Protein AF-0000000072295146 (afdb_homodimer)

InterPro domains:
  IPR021765 Mycotoxin biosynthesis protein UstYa-like [PF11807] (107-195)
  IPR021765 Mycotoxin biosynthesis protein UstYa-like [PTHR33365] (23-203)

pLDDT: mean 76.0, std 21.29, range [24.86, 98.19]

Organism: Botryotinia fuckeliana (strain B05.10) (NCBI:txid332648)

Secondary structure (DSSP, 8-state):
-GGGGGGGGGGGGGHHHHHHHHHHHHHHHHHHHHHHHHHHHHS---------------S--B--EE----GGGG--SHHHHHHHHHHHS-TT-S-EEEE-SSS-EEEEEEHHHHHHHHHHHHHHHTSPPTT---TTTTSS-HHHHHHHHHHHHHHHHHH---EEE--EEEE-TTS-EEEEE---TT-EETTPBPTHHHHHHHHHHHHS-B-TT-TT--TTHHHHH-GGGGGS-EEHHHH-/-GGGGGGGGGGGGGHHHHHHHHHHHHHHHHHHHHHHHHHHHHS---------------S--B--EE----GGGG--SHHHHHHHHHHHS-TT-S-EEEE-SSS-EEEEEEHHHHHHHHHHHHHHHTSPPTT---TTTTSS-HHHHHHHHHHHHHHHHHH---EEE--EEEE-TTS-EEEEE---TT-EETTPBPTHHHHHHHHHHHHS-B-TT-TT--TTHHHHH-GGGGGS-EEHHHH-

Foldseek 3Di:
DPPPPPPPPPPPVPPVVVVVCVVVVVVVVVVVVVVVVVVPVVPPPPPPPPPPVDDPPPDDDADDDDQDDDVLQLDDDDSSLVCLPPVQADPVQQWDWDDPDDVDIDTKDFVLSVQSVVLVVVVVVPDDDPVPPPPPVPPPPSVVVSVVRSVVSVVSVNVRQGFIFGWDFDADPVRDGPDTDTDCPPGDRPPDDDCVLVVVVVVVCVVPNDDLPDPPQDVCSCVVVPVVNPPDPDDSVNGD/DPPPPPPPPPPPVPPVVVVVCVVVVVVVVVVVVVVVVVVPVVPPPPPPPPVPVDDPPPDDDADDDDQDDDVLQLDDDDSSLVCLPPVQADPVQQWDWDDPDDPDIFTKDFVLSVQSVVLVVVVVVPDDDPVPPPPPVPPPPSVVVSVVRSVVSVVSVNVRQGFIFGWDFDADPVRDGPDTDTDCPPGDRDPDDDCVLVVVVVVVCVVPNDDLPDPPQDVCSCVVVPVVNPPDPDDSVNGD

Structure (mmCIF, N/CA/C/O backbone):
data_AF-0000000072295146-model_v1
#
loop_
_entity.id
_entity.type
_entity.pdbx_description
1 polymer 'Oxidase ustYa'
#
loop_
_atom_site.group_PDB
_atom_site.id
_atom_site.type_symbol
_atom_site.label_atom_id
_atom_site.label_alt_id
_atom_site.label_comp_id
_atom_site.label_asym_id
_atom_site.label_entity_id
_atom_site.label_seq_id
_atom_site.pdbx_PDB_ins_code
_atom_site.Cartn_x
_atom_site.Cartn_y
_atom_site.Cartn_z
_atom_site.occupancy
_atom_site.B_iso_or_equiv
_atom_site.auth_seq_id
_atom_site.auth_comp_id
_atom_site.auth_asym_id
_atom_site.auth_atom_id
_atom_site.pdbx_PDB_model_num
ATOM 1 N N . MET A 1 1 ? -67.062 -78.938 -37.438 1 29.09 1 MET A N 1
ATOM 2 C CA . MET A 1 1 ? -67.125 -77.688 -38.156 1 29.09 1 MET A CA 1
ATOM 3 C C . MET A 1 1 ? -67.188 -76.5 -37.219 1 29.09 1 MET A C 1
ATOM 5 O O . MET A 1 1 ? -67 -75.375 -37.625 1 29.09 1 MET A O 1
ATOM 9 N N . ASP A 1 2 ? -67.812 -76.688 -36 1 33.25 2 ASP A N 1
ATOM 10 C CA . ASP A 1 2 ? -68.312 -75.562 -35.25 1 33.25 2 ASP A CA 1
ATOM 11 C C . ASP A 1 2 ? -67.25 -74.875 -34.438 1 33.25 2 ASP A C 1
ATOM 13 O O . ASP A 1 2 ? -67.5 -73.938 -33.719 1 33.25 2 ASP A O 1
ATOM 17 N N . LEU A 1 3 ? -66.062 -75.562 -34.281 1 39.56 3 LEU A N 1
ATOM 18 C CA . LEU A 1 3 ? -65.125 -75.125 -33.25 1 39.56 3 LEU A CA 1
ATOM 19 C C . LEU A 1 3 ? -64.375 -73.812 -33.656 1 39.56 3 LEU A C 1
ATOM 21 O O . LEU A 1 3 ? -63.594 -73.25 -32.906 1 39.56 3 LEU A O 1
ATOM 25 N N . LEU A 1 4 ? -64.5 -73.438 -35.031 1 37.5 4 LEU A N 1
ATOM 26 C CA . LEU A 1 4 ? -63.5 -72.5 -35.531 1 37.5 4 LEU A CA 1
ATOM 27 C C . LEU A 1 4 ? -63.844 -71.062 -35.156 1 37.5 4 LEU A C 1
ATOM 29 O O . LEU A 1 4 ? -63.094 -70.125 -35.438 1 37.5 4 LEU A O 1
ATOM 33 N N . ARG A 1 5 ? -65.062 -70.75 -34.688 1 31.88 5 ARG A N 1
ATOM 34 C CA . ARG A 1 5 ? -65.5 -69.375 -34.875 1 31.88 5 ARG A CA 1
ATOM 35 C C . ARG A 1 5 ? -64.938 -68.5 -33.75 1 31.88 5 ARG A C 1
ATOM 37 O O . ARG A 1 5 ? -65.188 -67.25 -33.719 1 31.88 5 ARG A O 1
ATOM 44 N N . ARG A 1 6 ? -64.375 -69.062 -32.688 1 37.31 6 ARG A N 1
ATOM 45 C CA . ARG A 1 6 ? -64.312 -68.188 -31.516 1 37.31 6 ARG A CA 1
ATOM 46 C C . ARG A 1 6 ? -63.219 -67.188 -31.641 1 37.31 6 ARG A C 1
ATOM 48 O O . ARG A 1 6 ? -63.031 -66.312 -30.781 1 37.31 6 ARG A O 1
ATOM 55 N N . ASN A 1 7 ? -62.281 -67.5 -32.594 1 35.09 7 ASN A N 1
ATOM 56 C CA . ASN A 1 7 ? -61.031 -66.812 -32.312 1 35.09 7 ASN A CA 1
ATOM 57 C C . ASN A 1 7 ? -61.031 -65.375 -32.75 1 35.09 7 ASN A C 1
ATOM 59 O O . ASN A 1 7 ? -60.031 -64.625 -32.625 1 35.09 7 ASN A O 1
ATOM 63 N N . THR A 1 8 ? -62.156 -64.875 -33.5 1 38.28 8 THR A N 1
ATOM 64 C CA . THR A 1 8 ? -61.844 -63.688 -34.312 1 38.28 8 THR A CA 1
ATOM 65 C C . THR A 1 8 ? -62 -62.406 -33.469 1 38.28 8 THR A C 1
ATOM 67 O O . THR A 1 8 ? -61.625 -61.312 -33.906 1 38.28 8 THR A O 1
ATOM 70 N N . SER A 1 9 ? -62.75 -62.5 -32.344 1 39.22 9 SER A N 1
ATOM 71 C CA . SER A 1 9 ? -63.281 -61.219 -31.891 1 39.22 9 SER A CA 1
ATOM 72 C C . SER A 1 9 ? -62.188 -60.375 -31.219 1 39.22 9 SER A C 1
ATOM 74 O O . SER A 1 9 ? -62.438 -59.219 -30.859 1 39.22 9 SER A O 1
ATOM 76 N N . ARG A 1 10 ? -61.094 -61 -30.859 1 37.59 10 ARG A N 1
ATOM 77 C CA . ARG A 1 10 ? -60.312 -60.25 -29.891 1 37.59 10 ARG A CA 1
ATOM 78 C C . ARG A 1 10 ? -59.5 -59.125 -30.578 1 37.59 10 ARG A C 1
ATOM 80 O O . ARG A 1 10 ? -58.781 -58.375 -29.922 1 37.59 10 ARG A O 1
ATOM 87 N N . LYS A 1 11 ? -59.562 -59.062 -31.984 1 40.25 11 LYS A N 1
ATOM 88 C CA . LYS A 1 11 ? -58.531 -58.219 -32.562 1 40.25 11 LYS A CA 1
ATOM 89 C C . LYS A 1 11 ? -58.969 -56.75 -32.562 1 40.25 11 LYS A C 1
ATOM 91 O O . LYS A 1 11 ? -58.156 -55.875 -32.875 1 40.25 11 LYS A O 1
ATOM 96 N N . GLN A 1 12 ? -60.312 -56.469 -32.406 1 39.44 12 GLN A N 1
ATOM 97 C CA . GLN A 1 12 ? -60.656 -55.125 -32.875 1 39.44 12 GLN A CA 1
ATOM 98 C C . GLN A 1 12 ? -60.281 -54.094 -31.828 1 39.44 12 GLN A C 1
ATOM 100 O O . GLN A 1 12 ? -60.312 -52.875 -32.094 1 39.44 12 GLN A O 1
ATOM 105 N N . HIS A 1 13 ? -60.219 -54.594 -30.594 1 41.59 13 HIS A N 1
ATOM 106 C CA . HIS A 1 13 ? -60.188 -53.5 -29.625 1 41.59 13 HIS A CA 1
ATOM 107 C C . HIS A 1 13 ? -58.812 -52.812 -29.594 1 41.59 13 HIS A C 1
ATOM 109 O O . HIS A 1 13 ? -58.594 -51.875 -28.828 1 41.59 13 HIS A O 1
ATOM 115 N N . GLY A 1 14 ? -57.906 -53.375 -30.484 1 43.09 14 GLY A N 1
ATOM 116 C CA . GLY A 1 14 ? -56.562 -52.844 -30.312 1 43.09 14 GLY A CA 1
ATOM 117 C C . GLY A 1 14 ? -56.344 -51.531 -31 1 43.09 14 GLY A C 1
ATOM 118 O O . GLY A 1 14 ? -55.375 -50.844 -30.734 1 43.09 14 GLY A O 1
ATOM 119 N N . ALA A 1 15 ? -57.25 -51.219 -31.969 1 50.22 15 ALA A N 1
ATOM 120 C CA . ALA A 1 15 ? -56.906 -50.125 -32.875 1 50.22 15 ALA A CA 1
ATOM 121 C C . ALA A 1 15 ? -57.188 -48.75 -32.219 1 50.22 15 ALA A C 1
ATOM 123 O O . ALA A 1 15 ? -56.531 -47.75 -32.562 1 50.22 15 ALA A O 1
ATOM 124 N N . THR A 1 16 ? -58.156 -48.781 -31.359 1 52.78 16 THR A N 1
ATOM 125 C CA . THR A 1 16 ? -58.625 -47.469 -30.938 1 52.78 16 THR A CA 1
ATOM 126 C C . THR A 1 16 ? -57.625 -46.844 -29.969 1 52.78 16 THR A C 1
ATOM 128 O O . THR A 1 16 ? -57.594 -45.625 -29.828 1 52.78 16 THR A O 1
ATOM 131 N N . ARG A 1 17 ? -56.969 -47.75 -29.375 1 52.91 17 ARG A N 1
ATOM 132 C CA . ARG A 1 17 ? -56.062 -47.188 -28.375 1 52.91 17 ARG A CA 1
ATOM 133 C C . ARG A 1 17 ? -54.844 -46.531 -29.047 1 52.91 17 ARG A C 1
ATOM 135 O O . ARG A 1 17 ? -54.281 -45.562 -28.516 1 52.91 17 ARG A O 1
ATOM 142 N N . GLU A 1 18 ? -54.688 -46.938 -30.328 1 58.75 18 GLU A N 1
ATOM 143 C CA . GLU A 1 18 ? -53.5 -46.438 -31.016 1 58.75 18 GLU A CA 1
ATOM 144 C C . GLU A 1 18 ? -53.719 -45 -31.531 1 58.75 18 GLU A C 1
ATOM 146 O O . GLU A 1 18 ? -52.812 -44.188 -31.516 1 58.75 18 GLU A O 1
ATOM 151 N N . VAL A 1 19 ? -54.969 -44.688 -31.828 1 58.91 19 VAL A N 1
ATOM 152 C CA . VAL A 1 19 ? -55.281 -43.375 -32.438 1 58.91 19 VAL A CA 1
ATOM 153 C C . VAL A 1 19 ? -55.281 -42.281 -31.359 1 58.91 19 VAL A C 1
ATOM 155 O O . VAL A 1 19 ? -54.875 -41.156 -31.609 1 58.91 19 VAL A O 1
ATOM 158 N N . ARG A 1 20 ? -55.688 -42.719 -30.219 1 56.66 20 ARG A N 1
ATOM 159 C CA . ARG A 1 20 ? -55.75 -41.75 -29.141 1 56.66 20 ARG A CA 1
ATOM 160 C C . ARG A 1 20 ? -54.344 -41.375 -28.656 1 56.66 20 ARG A C 1
ATOM 162 O O . ARG A 1 20 ? -54.062 -40.219 -28.312 1 56.66 20 ARG A O 1
ATOM 169 N N . ILE A 1 21 ? -53.5 -42.375 -28.766 1 61.91 21 ILE A N 1
ATOM 170 C CA . ILE A 1 21 ? -52.156 -42.125 -28.344 1 61.91 21 ILE A CA 1
ATOM 171 C C . ILE A 1 21 ? -51.438 -41.25 -29.359 1 61.91 21 ILE A C 1
ATOM 173 O O . ILE A 1 21 ? -50.688 -40.344 -29 1 61.91 21 ILE A O 1
ATOM 177 N N . ARG A 1 22 ? -51.906 -41.281 -30.641 1 62.81 22 ARG A N 1
ATOM 178 C CA . ARG A 1 22 ? -51.281 -40.469 -31.688 1 62.81 22 ARG A CA 1
ATOM 179 C C . ARG A 1 22 ? -51.75 -39.031 -31.641 1 62.81 22 ARG A C 1
ATOM 181 O O . ARG A 1 22 ? -50.969 -38.125 -31.953 1 62.81 22 ARG A O 1
ATOM 188 N N . ARG A 1 23 ? -52.938 -38.844 -31.219 1 66.44 23 ARG A N 1
ATOM 189 C CA . ARG A 1 23 ? -53.5 -37.5 -31.188 1 66.44 23 ARG A CA 1
ATOM 190 C C . ARG A 1 23 ? -52.906 -36.688 -30.047 1 66.44 23 ARG A C 1
ATOM 192 O O . ARG A 1 23 ? -52.781 -35.438 -30.156 1 66.44 23 ARG A O 1
ATOM 199 N N . PHE A 1 24 ? -52.531 -37.406 -29.016 1 66.56 24 PHE A N 1
ATOM 200 C CA . PHE A 1 24 ? -51.906 -36.688 -27.891 1 66.56 24 PHE A CA 1
ATOM 201 C C . PHE A 1 24 ? -50.406 -36.719 -28.016 1 66.56 24 PHE A C 1
ATOM 203 O O . PHE A 1 24 ? -49.719 -35.812 -27.516 1 66.56 24 PHE A O 1
ATOM 210 N N . LEU A 1 25 ? -49.906 -37.719 -28.828 1 72.5 25 LEU A N 1
ATOM 211 C CA . LEU A 1 25 ? -48.438 -37.844 -28.938 1 72.5 25 LEU A CA 1
ATOM 212 C C . LEU A 1 25 ? -47.875 -36.812 -29.891 1 72.5 25 LEU A C 1
ATOM 214 O O . LEU A 1 25 ? -46.812 -36.219 -29.625 1 72.5 25 LEU A O 1
ATOM 218 N N . VAL A 1 26 ? -48.656 -36.406 -30.844 1 75.06 26 VAL A N 1
ATOM 219 C CA . VAL A 1 26 ? -48.125 -35.5 -31.844 1 75.06 26 VAL A CA 1
ATOM 220 C C . VAL A 1 26 ? -48.062 -34.094 -31.25 1 75.06 26 VAL A C 1
ATOM 222 O O . VAL A 1 26 ? -47.031 -33.406 -31.359 1 75.06 26 VAL A O 1
ATOM 225 N N . PRO A 1 27 ? -49.156 -33.719 -30.656 1 77.88 27 PRO A N 1
ATOM 226 C CA . PRO A 1 27 ? -49.031 -32.406 -30.047 1 77.88 27 PRO A CA 1
ATOM 227 C C . PRO A 1 27 ? -48 -32.375 -28.906 1 77.88 27 PRO A C 1
ATOM 229 O O . PRO A 1 27 ? -47.344 -31.359 -28.688 1 77.88 27 PRO A O 1
ATOM 232 N N . SER A 1 28 ? -47.875 -33.438 -28.234 1 75.44 28 SER A N 1
ATOM 233 C CA . SER A 1 28 ? -46.906 -33.5 -27.156 1 75.44 28 SER A CA 1
ATOM 234 C C . SER A 1 28 ? -45.469 -33.438 -27.703 1 75.44 28 SER A C 1
ATOM 236 O O . SER A 1 28 ? -44.594 -32.781 -27.125 1 75.44 28 SER A O 1
ATOM 238 N N . ILE A 1 29 ? -45.219 -34.094 -28.797 1 77.81 29 ILE A N 1
ATOM 239 C CA . ILE A 1 29 ? -43.906 -34.062 -29.406 1 77.81 29 ILE A CA 1
ATOM 240 C C . ILE A 1 29 ? -43.625 -32.656 -29.953 1 77.81 29 ILE A C 1
ATOM 242 O O . ILE A 1 29 ? -42.5 -32.156 -29.812 1 77.81 29 ILE A O 1
ATOM 246 N N . LEU A 1 30 ? -44.656 -32.062 -30.438 1 77.94 30 LEU A N 1
ATOM 247 C CA . LEU A 1 30 ? -44.5 -30.719 -30.953 1 77.94 30 LEU A CA 1
ATOM 248 C C . LEU A 1 30 ? -44.188 -29.734 -29.828 1 77.94 30 LEU A C 1
ATOM 250 O O . LEU A 1 30 ? -43.344 -28.859 -29.984 1 77.94 30 LEU A O 1
ATOM 254 N N . VAL A 1 31 ? -44.875 -29.828 -28.75 1 76.56 31 VAL A N 1
ATOM 255 C CA . VAL A 1 31 ? -44.625 -28.984 -27.594 1 76.56 31 VAL A CA 1
ATOM 256 C C . VAL A 1 31 ? -43.219 -29.25 -27.062 1 76.56 31 VAL A C 1
ATOM 258 O O . VAL A 1 31 ? -42.469 -28.312 -26.719 1 76.56 31 VAL A O 1
ATOM 261 N N . ILE A 1 32 ? -42.75 -30.469 -27.031 1 77.38 32 ILE A N 1
ATOM 262 C CA . ILE A 1 32 ? -41.406 -30.812 -26.578 1 77.38 32 ILE A CA 1
ATOM 263 C C . ILE A 1 32 ? -40.375 -30.25 -27.547 1 77.38 32 ILE A C 1
ATOM 265 O O . ILE A 1 32 ? -39.344 -29.672 -27.125 1 77.38 32 ILE A O 1
ATOM 269 N N . LEU A 1 33 ? -40.625 -30.375 -28.797 1 76.81 33 LEU A N 1
ATOM 270 C CA . LEU A 1 33 ? -39.688 -29.812 -29.781 1 76.81 33 LEU A CA 1
ATOM 271 C C . LEU A 1 33 ? -39.625 -28.297 -29.688 1 76.81 33 LEU A C 1
ATOM 273 O O . LEU A 1 33 ? -38.562 -27.703 -29.781 1 76.81 33 LEU A O 1
ATOM 277 N N . LEU A 1 34 ? -40.688 -27.672 -29.5 1 75.62 34 LEU A N 1
ATOM 278 C CA . LEU A 1 34 ? -40.719 -26.219 -29.312 1 75.62 34 LEU A CA 1
ATOM 279 C C . LEU A 1 34 ? -40 -25.828 -28.031 1 75.62 34 LEU A C 1
ATOM 281 O O . LEU A 1 34 ? -39.281 -24.828 -28 1 75.62 34 LEU A O 1
ATOM 285 N N . LEU A 1 35 ? -40.125 -26.5 -26.953 1 73.31 35 LEU A N 1
ATOM 286 C CA . LEU A 1 35 ? -39.406 -26.234 -25.719 1 73.31 35 LEU A CA 1
ATOM 287 C C . LEU A 1 35 ? -37.906 -26.438 -25.906 1 73.31 35 LEU A C 1
ATOM 289 O O . LEU A 1 35 ? -37.094 -25.656 -25.406 1 73.31 35 LEU A O 1
ATOM 293 N N . ILE A 1 36 ? -37.469 -27.422 -26.578 1 67.5 36 ILE A N 1
ATOM 294 C CA . ILE A 1 36 ? -36.062 -27.641 -26.875 1 67.5 36 ILE A CA 1
ATOM 295 C C . ILE A 1 36 ? -35.531 -26.484 -27.703 1 67.5 36 ILE A C 1
ATOM 297 O O . ILE A 1 36 ? -34.438 -25.953 -27.422 1 67.5 36 ILE A O 1
ATOM 301 N N . ILE A 1 37 ? -36.219 -26.156 -28.719 1 63.84 37 ILE A N 1
ATOM 302 C CA . ILE A 1 37 ? -35.812 -25.016 -29.531 1 63.84 37 ILE A CA 1
ATOM 303 C C . ILE A 1 37 ? -35.75 -23.75 -28.672 1 63.84 37 ILE A C 1
ATOM 305 O O . ILE A 1 37 ? -34.812 -22.969 -28.797 1 63.84 37 ILE A O 1
ATOM 309 N N . PHE A 1 38 ? -36.781 -23.5 -27.891 1 59.91 38 PHE A N 1
ATOM 310 C CA . PHE A 1 38 ? -36.812 -22.375 -26.969 1 59.91 38 PHE A CA 1
ATOM 311 C C . PHE A 1 38 ? -35.594 -22.406 -26.031 1 59.91 38 PHE A C 1
ATOM 313 O O . PHE A 1 38 ? -34.938 -21.391 -25.812 1 59.91 38 PHE A O 1
ATOM 320 N N . VAL A 1 39 ? -35.281 -23.469 -25.344 1 57.41 39 VAL A N 1
ATOM 321 C CA . VAL A 1 39 ? -34.094 -23.609 -24.5 1 57.41 39 VAL A CA 1
ATOM 322 C C . VAL A 1 39 ? -32.844 -23.406 -25.344 1 57.41 39 VAL A C 1
ATOM 324 O O . VAL A 1 39 ? -31.875 -22.766 -24.891 1 57.41 39 VAL A O 1
ATOM 327 N N . LEU A 1 40 ? -32.719 -24 -26.391 1 54.5 40 LEU A N 1
ATOM 328 C CA . LEU A 1 40 ? -31.562 -23.797 -27.25 1 54.5 40 LEU A CA 1
ATOM 329 C C . LEU A 1 40 ? -31.453 -22.344 -27.688 1 54.5 40 LEU A C 1
ATOM 331 O O . LEU A 1 40 ? -30.344 -21.812 -27.812 1 54.5 40 LEU A O 1
ATOM 335 N N . LEU A 1 41 ? -32.5 -21.75 -28.078 1 52.38 41 LEU A N 1
ATOM 336 C CA . LEU A 1 41 ? -32.5 -20.328 -28.422 1 52.38 41 LEU A CA 1
ATOM 337 C C . LEU A 1 41 ? -32.188 -19.484 -27.188 1 52.38 41 LEU A C 1
ATOM 339 O O . LEU A 1 41 ? -31.578 -18.422 -27.297 1 52.38 41 LEU A O 1
ATOM 343 N N . LEU A 1 42 ? -32.75 -19.781 -26.047 1 48.31 42 LEU A N 1
ATOM 344 C CA . LEU A 1 42 ? -32.438 -19.062 -24.828 1 48.31 42 LEU A CA 1
ATOM 345 C C . LEU A 1 42 ? -31.031 -19.422 -24.344 1 48.31 42 LEU A C 1
ATOM 347 O O . LEU A 1 42 ? -30.484 -18.75 -23.453 1 48.31 42 LEU A O 1
ATOM 351 N N . ASN A 1 43 ? -30.516 -20.531 -24.656 1 37.12 43 ASN A N 1
ATOM 352 C CA . ASN A 1 43 ? -29.109 -20.812 -24.422 1 37.12 43 ASN A CA 1
ATOM 353 C C . ASN A 1 43 ? -28.234 -20.328 -25.562 1 37.12 43 ASN A C 1
ATOM 355 O O . ASN A 1 43 ? -28.016 -21.062 -26.531 1 37.12 43 ASN A O 1
ATOM 359 N N . PRO A 1 44 ? -28.203 -19.141 -25.812 1 34.25 44 PRO A N 1
ATOM 360 C CA . PRO A 1 44 ? -27.266 -18.812 -26.875 1 34.25 44 PRO A CA 1
ATOM 361 C C . PRO A 1 44 ? -25.938 -19.531 -26.734 1 34.25 44 PRO A C 1
ATOM 363 O O . PRO A 1 44 ? -25.516 -19.859 -25.625 1 34.25 44 PRO A O 1
ATOM 366 N N . ARG A 1 45 ? -25.703 -20.516 -27.625 1 35.12 45 ARG A N 1
ATOM 367 C CA . ARG A 1 45 ? -24.312 -20.938 -27.609 1 35.12 45 ARG A CA 1
ATOM 368 C C . ARG A 1 45 ? -23.391 -19.766 -27.328 1 35.12 45 ARG A C 1
ATOM 370 O O . ARG A 1 45 ? -23.609 -18.656 -27.812 1 35.12 45 ARG A O 1
ATOM 377 N N . PRO A 1 46 ? -22.578 -19.891 -26.188 1 29.39 46 PRO A N 1
ATOM 378 C CA . PRO A 1 46 ? -21.672 -18.734 -26.141 1 29.39 46 PRO A CA 1
ATOM 379 C C . PRO A 1 46 ? -21.016 -18.453 -27.484 1 29.39 46 PRO A C 1
ATOM 381 O O . PRO A 1 46 ? -20.75 -19.391 -28.266 1 29.39 46 PRO A O 1
ATOM 384 N N . GLN A 1 47 ? -21.516 -17.531 -28.203 1 27.89 47 GLN A N 1
ATOM 385 C CA . GLN A 1 47 ? -20.703 -17.156 -29.359 1 27.89 47 GLN A CA 1
ATOM 386 C C . GLN A 1 47 ? -19.234 -17.5 -29.141 1 27.89 47 GLN A C 1
ATOM 388 O O . GLN A 1 47 ? -18.766 -17.516 -28 1 27.89 47 GLN A O 1
ATOM 393 N N . PRO A 1 48 ? -18.766 -18.406 -29.953 1 25.53 48 PRO A N 1
ATOM 394 C CA . PRO A 1 48 ? -17.328 -18.531 -29.734 1 25.53 48 PRO A CA 1
ATOM 395 C C . PRO A 1 48 ? -16.688 -17.219 -29.312 1 25.53 48 PRO A C 1
ATOM 397 O O . PRO A 1 48 ? -17.172 -16.141 -29.672 1 25.53 48 PRO A O 1
ATOM 400 N N . PHE A 1 49 ? -16.203 -17.297 -28.109 1 25.03 49 PHE A N 1
ATOM 401 C CA . PHE A 1 49 ? -15.289 -16.203 -27.797 1 25.03 49 PHE A CA 1
ATOM 402 C C . PHE A 1 49 ? -14.438 -15.828 -29 1 25.03 49 PHE A C 1
ATOM 404 O O . PHE A 1 49 ? -13.578 -16.609 -29.422 1 25.03 49 PHE A O 1
ATOM 411 N N . SER A 1 50 ? -15.055 -15.633 -30.109 1 25.69 50 SER A N 1
ATOM 412 C CA . SER A 1 50 ? -14.094 -14.961 -30.984 1 25.69 50 SER A CA 1
ATOM 413 C C . SER A 1 50 ? -13.086 -14.156 -30.172 1 25.69 50 SER A C 1
ATOM 415 O O . SER A 1 50 ? -13.461 -13.289 -29.375 1 25.69 50 SER A O 1
ATOM 417 N N . LEU A 1 51 ? -12.102 -14.867 -29.828 1 25.66 51 LEU A N 1
ATOM 418 C CA . LEU A 1 51 ? -10.891 -14.148 -29.438 1 25.66 51 LEU A CA 1
ATOM 419 C C . LEU A 1 51 ? -10.742 -12.859 -30.25 1 25.66 51 LEU A C 1
ATOM 421 O O . LEU A 1 51 ? -10.297 -12.883 -31.391 1 25.66 51 LEU A O 1
ATOM 425 N N . ARG A 1 52 ? -11.766 -12.023 -30.422 1 27.92 52 ARG A N 1
ATOM 426 C CA . ARG A 1 52 ? -11.266 -10.742 -30.906 1 27.92 52 ARG A CA 1
ATOM 427 C C . ARG A 1 52 ? -9.836 -10.5 -30.438 1 27.92 52 ARG A C 1
ATOM 429 O O . ARG A 1 52 ? -9.531 -10.695 -29.25 1 27.92 52 ARG A O 1
ATOM 436 N N . SER A 1 53 ? -8.828 -10.93 -31.016 1 30.97 53 SER A N 1
ATOM 437 C CA . SER A 1 53 ? -7.398 -10.656 -31 1 30.97 53 SER A CA 1
ATOM 438 C C . SER A 1 53 ? -7.086 -9.383 -30.219 1 30.97 53 SER A C 1
ATOM 440 O O . SER A 1 53 ? -6.391 -8.492 -30.734 1 30.97 53 SER A O 1
ATOM 442 N N . SER A 1 54 ? -7.977 -8.695 -29.641 1 31.59 54 SER A N 1
ATOM 443 C CA . SER A 1 54 ? -8.164 -7.277 -29.328 1 31.59 54 SER A CA 1
ATOM 444 C C . SER A 1 54 ? -6.938 -6.691 -28.641 1 31.59 54 SER A C 1
ATOM 446 O O . SER A 1 54 ? -6.07 -7.434 -28.172 1 31.59 54 SER A O 1
ATOM 448 N N . SER A 1 55 ? -7.066 -5.34 -28.016 1 34.81 55 SER A N 1
ATOM 449 C CA . SER A 1 55 ? -6.414 -4.168 -27.438 1 34.81 55 SER A CA 1
ATOM 450 C C . SER A 1 55 ? -5.621 -4.539 -26.188 1 34.81 55 SER A C 1
ATOM 452 O O . SER A 1 55 ? -6.055 -5.383 -25.391 1 34.81 55 SER A O 1
ATOM 454 N N . ALA A 1 56 ? -4.293 -4.633 -26.062 1 44.25 56 ALA A N 1
ATOM 455 C CA . ALA A 1 56 ? -3.406 -4.48 -24.906 1 44.25 56 ALA A CA 1
ATOM 456 C C . ALA A 1 56 ? -4.18 -3.986 -23.688 1 44.25 56 ALA A C 1
ATOM 458 O O . ALA A 1 56 ? -4.891 -2.982 -23.75 1 44.25 56 ALA A O 1
ATOM 459 N N . HIS A 1 57 ? -4.844 -4.762 -22.969 1 55.06 57 HIS A N 1
ATOM 460 C CA . HIS A 1 57 ? -5.609 -4.305 -21.812 1 55.06 57 HIS A CA 1
ATOM 461 C C . HIS A 1 57 ? -4.82 -3.281 -21 1 55.06 57 HIS A C 1
ATOM 463 O O . HIS A 1 57 ? -3.594 -3.367 -20.906 1 55.06 57 HIS A O 1
ATOM 469 N N . GLY A 1 58 ? -4.98 -1.958 -21.25 1 62 58 GLY A N 1
ATOM 470 C CA . GLY A 1 58 ? -4.512 -0.743 -20.609 1 62 58 GLY A CA 1
ATOM 471 C C . GLY A 1 58 ? -4.469 -0.849 -19.094 1 62 58 GLY A C 1
ATOM 472 O O . GLY A 1 58 ? -4.578 -1.945 -18.547 1 62 58 GLY A O 1
ATOM 473 N N . PRO A 1 59 ? -4.012 0.023 -18.469 1 78.19 59 PRO A N 1
ATOM 474 C CA . PRO A 1 59 ? -4.02 0.154 -17.016 1 78.19 59 PRO A CA 1
ATOM 475 C C . PRO A 1 59 ? -5.363 -0.21 -16.391 1 78.19 59 PRO A C 1
ATOM 477 O O . PRO A 1 59 ? -6.398 -0.134 -17.062 1 78.19 59 PRO A O 1
ATOM 480 N N . LEU A 1 60 ? -5.359 -1.004 -15.281 1 91.12 60 LEU A N 1
ATOM 481 C CA . LEU A 1 60 ? -6.582 -1.298 -14.547 1 91.12 60 LEU A CA 1
ATOM 482 C C . LEU A 1 60 ? -7.477 -0.065 -14.461 1 91.12 60 LEU A C 1
ATOM 484 O O . LEU A 1 60 ? -6.984 1.053 -14.289 1 91.12 60 LEU A O 1
ATOM 488 N N . PRO A 1 61 ? -8.727 -0.276 -14.695 1 90.75 61 PRO A N 1
ATOM 489 C CA . PRO A 1 61 ? -9.617 0.877 -14.57 1 90.75 61 PRO A CA 1
ATOM 490 C C . PRO A 1 61 ? -9.641 1.463 -13.164 1 90.75 61 PRO A C 1
ATOM 492 O O . PRO A 1 61 ? -9.383 0.75 -12.188 1 90.75 61 PRO A O 1
ATOM 495 N N . SER A 1 62 ? -9.945 2.789 -13.086 1 89.81 62 SER A N 1
ATOM 496 C CA . SER A 1 62 ? -10.055 3.461 -11.789 1 89.81 62 SER A CA 1
ATOM 497 C C . SER A 1 62 ? -11.43 3.236 -11.172 1 89.81 62 SER A C 1
ATOM 499 O O . SER A 1 62 ? -12.438 3.174 -11.883 1 89.81 62 SER A O 1
ATOM 501 N N . LEU A 1 63 ? -11.484 3.08 -9.906 1 91.56 63 LEU A N 1
ATOM 502 C CA . LEU A 1 63 ? -12.695 2.857 -9.125 1 91.56 63 LEU A CA 1
ATOM 503 C C . LEU A 1 63 ? -12.617 3.588 -7.785 1 91.56 63 LEU A C 1
ATOM 505 O O . LEU A 1 63 ? -11.727 3.312 -6.973 1 91.56 63 LEU A O 1
ATOM 509 N N . PRO A 1 64 ? -13.562 4.582 -7.59 1 91.69 64 PRO A N 1
ATOM 510 C CA . PRO A 1 64 ? -13.539 5.238 -6.277 1 91.69 64 PRO A CA 1
ATOM 511 C C . PRO A 1 64 ? -13.891 4.285 -5.137 1 91.69 64 PRO A C 1
ATOM 513 O O . PRO A 1 64 ? -14.734 3.404 -5.301 1 91.69 64 PRO A O 1
ATOM 516 N N . ARG A 1 65 ? -13.234 4.43 -4.066 1 94.81 65 ARG A N 1
ATOM 517 C CA . ARG A 1 65 ? -13.484 3.627 -2.873 1 94.81 65 ARG A CA 1
ATOM 518 C C . ARG A 1 65 ? -13.508 4.496 -1.621 1 94.81 65 ARG A C 1
ATOM 520 O O . ARG A 1 65 ? -12.734 5.449 -1.505 1 94.81 65 ARG A O 1
ATOM 527 N N . PHE A 1 66 ? -14.406 4.164 -0.745 1 94.44 66 PHE A N 1
ATOM 528 C CA . PHE A 1 66 ? -14.398 4.77 0.582 1 94.44 66 PHE A CA 1
ATOM 529 C C . PHE A 1 66 ? -13.711 3.854 1.59 1 94.44 66 PHE A C 1
ATOM 531 O O . PHE A 1 66 ? -14.055 2.674 1.694 1 94.44 66 PHE A O 1
ATOM 538 N N . PHE A 1 67 ? -12.703 4.379 2.236 1 95.31 67 PHE A N 1
ATOM 539 C CA . PHE A 1 67 ? -12.109 3.586 3.303 1 95.31 67 PHE A CA 1
ATOM 540 C C . PHE A 1 67 ? -13.031 3.535 4.52 1 95.31 67 PHE A C 1
ATOM 542 O O . PHE A 1 67 ? -13.625 4.547 4.895 1 95.31 67 PHE A O 1
ATOM 549 N N . GLN A 1 68 ? -13.172 2.35 5.043 1 93.5 68 GLN A N 1
ATOM 550 C CA . GLN A 1 68 ? -14.047 2.119 6.188 1 93.5 68 GLN A CA 1
ATOM 551 C C . GLN A 1 68 ? -13.383 1.192 7.203 1 93.5 68 GLN A C 1
ATOM 553 O O . GLN A 1 68 ? -12.352 0.578 6.914 1 93.5 68 GLN A O 1
ATOM 558 N N . ASN A 1 69 ? -13.977 1.21 8.367 1 90.44 69 ASN A N 1
ATOM 559 C CA . ASN A 1 69 ? -13.547 0.228 9.352 1 90.44 69 ASN A CA 1
ATOM 560 C C . ASN A 1 69 ? -14.117 -1.155 9.055 1 90.44 69 ASN A C 1
ATOM 562 O O . ASN A 1 69 ? -15.273 -1.281 8.664 1 90.44 69 ASN A O 1
ATOM 566 N N . TYR A 1 70 ? -13.273 -2.129 9.07 1 89.75 70 TYR A N 1
ATOM 567 C CA . TYR A 1 70 ? -13.703 -3.521 9 1 89.75 70 TYR A CA 1
ATOM 568 C C . TYR A 1 70 ? -13.344 -4.273 10.273 1 89.75 70 TYR A C 1
ATOM 570 O O . TYR A 1 70 ? -12.227 -4.77 10.414 1 89.75 70 TYR A O 1
ATOM 578 N N . PRO A 1 71 ? -14.297 -4.402 11.188 1 87.19 71 PRO A N 1
ATOM 579 C CA . PRO A 1 71 ? -14.008 -5.059 12.469 1 87.19 71 PRO A CA 1
ATOM 580 C C . PRO A 1 71 ? -13.383 -6.441 12.289 1 87.19 71 PRO A C 1
ATOM 582 O O . PRO A 1 71 ? -12.523 -6.844 13.078 1 87.19 71 PRO A O 1
ATOM 585 N N . THR A 1 72 ? -13.734 -7.129 11.289 1 85.06 72 THR A N 1
ATOM 586 C CA . THR A 1 72 ? -13.219 -8.477 11.047 1 85.06 72 THR A CA 1
ATOM 587 C C . THR A 1 72 ? -11.734 -8.43 10.695 1 85.06 72 THR A C 1
ATOM 589 O O . THR A 1 72 ? -10.992 -9.367 11 1 85.06 72 THR A O 1
ATOM 592 N N . LEU A 1 73 ? -11.281 -7.355 10.039 1 88.69 73 LEU A N 1
ATOM 593 C CA . LEU A 1 73 ? -9.867 -7.203 9.688 1 88.69 73 LEU A CA 1
ATOM 594 C C . LEU A 1 73 ? -9.078 -6.648 10.867 1 88.69 73 LEU A C 1
ATOM 596 O O . LEU A 1 73 ? -7.848 -6.691 10.875 1 88.69 73 LEU A O 1
ATOM 600 N N . GLU A 1 74 ? -9.797 -6.152 11.867 1 88.31 74 GLU A N 1
ATOM 601 C 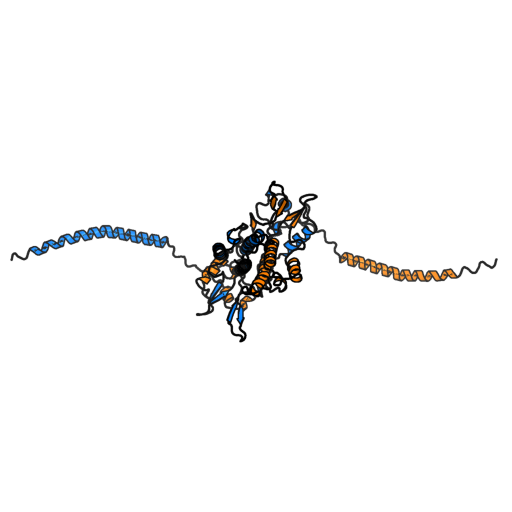CA . GLU A 1 74 ? -9.172 -5.496 13.008 1 88.31 74 GLU A CA 1
ATOM 602 C C . GLU A 1 74 ? -9.133 -6.422 14.227 1 88.31 74 GLU A C 1
ATOM 604 O O . GLU A 1 74 ? -8.836 -5.984 15.336 1 88.31 74 GLU A O 1
ATOM 609 N N . SER A 1 75 ? -9.547 -7.617 14 1 86.5 75 SER A N 1
ATOM 610 C CA . SER A 1 75 ? -9.609 -8.57 15.109 1 86.5 75 SER A CA 1
ATOM 611 C C . SER A 1 75 ? -8.719 -9.781 14.844 1 86.5 75 SER A C 1
ATOM 613 O O . SER A 1 75 ? -8.109 -9.891 13.781 1 86.5 75 SER A O 1
ATOM 615 N N . TYR A 1 76 ? -8.578 -10.617 15.922 1 87.88 76 TYR A N 1
ATOM 616 C CA . TYR A 1 76 ? -7.836 -11.867 15.828 1 87.88 76 TYR A CA 1
ATOM 617 C C . TYR A 1 76 ? -8.75 -13.062 16.094 1 87.88 76 TYR A C 1
ATOM 619 O O . TYR A 1 76 ? -9.867 -12.898 16.578 1 87.88 76 TYR A O 1
ATOM 627 N N . GLY A 1 77 ? -8.203 -14.258 15.844 1 87.25 77 GLY A N 1
ATOM 628 C CA . GLY A 1 77 ? -8.961 -15.484 16.031 1 87.25 77 GLY A CA 1
ATOM 629 C C . GLY A 1 77 ? -9.344 -16.172 14.734 1 87.25 77 GLY A C 1
ATOM 630 O O . GLY A 1 77 ? -9.133 -15.609 13.656 1 87.25 77 GLY A O 1
ATOM 631 N N . PRO A 1 78 ? -9.906 -17.391 14.812 1 88 78 PRO A N 1
ATOM 632 C CA . PRO A 1 78 ? -10.172 -18.203 13.625 1 88 78 PRO A CA 1
ATOM 633 C C . PRO A 1 78 ? -11.133 -17.547 12.648 1 88 78 PRO A C 1
ATOM 635 O O . PRO A 1 78 ? -10.945 -17.641 11.43 1 88 78 PRO A O 1
ATOM 638 N N . ILE A 1 79 ? -12.18 -16.953 13.164 1 87.19 79 ILE A N 1
ATOM 639 C CA . ILE A 1 79 ? -13.148 -16.297 12.297 1 87.19 79 ILE A CA 1
ATOM 640 C C . ILE A 1 79 ? -12.477 -15.148 11.555 1 87.19 79 ILE A C 1
ATOM 642 O O . ILE A 1 79 ? -12.625 -15.016 10.344 1 87.19 79 ILE A O 1
ATOM 646 N N . ALA A 1 80 ? -11.734 -14.273 12.25 1 87.19 80 ALA A N 1
ATOM 647 C CA . ALA A 1 80 ? -11.008 -13.156 11.648 1 87.19 80 ALA A CA 1
ATOM 648 C C . ALA A 1 80 ? -9.969 -13.648 10.648 1 87.19 80 ALA A C 1
ATOM 650 O O . ALA A 1 80 ? -9.805 -13.055 9.578 1 87.19 80 ALA A O 1
ATOM 651 N N . ASP A 1 81 ? -9.289 -14.75 11 1 86.75 81 ASP A N 1
ATOM 652 C CA . ASP A 1 81 ? -8.289 -15.328 10.109 1 86.75 81 ASP A CA 1
ATOM 653 C C . ASP A 1 81 ? -8.914 -15.766 8.789 1 86.75 81 ASP A C 1
ATOM 655 O O . ASP A 1 81 ? -8.352 -15.531 7.719 1 86.75 81 ASP A O 1
ATOM 659 N N . SER A 1 82 ? -10.031 -16.406 8.906 1 87.06 82 SER A N 1
ATOM 660 C CA . SER A 1 82 ? -10.742 -16.844 7.707 1 87.06 82 SER A CA 1
ATOM 661 C C . SER A 1 82 ? -11.18 -15.656 6.852 1 87.06 82 SER A C 1
ATOM 663 O O . SER A 1 82 ? -11.141 -15.727 5.621 1 87.06 82 SER A O 1
ATOM 665 N N . HIS A 1 83 ? -11.555 -14.578 7.457 1 84.31 83 HIS A N 1
ATOM 666 C CA . HIS A 1 83 ? -11.969 -13.383 6.73 1 84.31 83 HIS A CA 1
ATOM 667 C C . HIS A 1 83 ? -10.789 -12.758 5.988 1 84.31 83 HIS A C 1
ATOM 669 O O . HIS A 1 83 ? -10.945 -12.297 4.852 1 84.31 83 HIS A O 1
ATOM 675 N N . TRP A 1 84 ? -9.648 -12.703 6.613 1 88.19 84 TRP A N 1
ATOM 676 C CA . TRP A 1 84 ? -8.461 -12.18 5.938 1 88.19 84 TRP A CA 1
ATOM 677 C C . TRP A 1 84 ? -8.156 -12.984 4.676 1 88.19 84 TRP A C 1
ATOM 679 O O . TRP A 1 84 ? -7.875 -12.414 3.621 1 88.19 84 TRP A O 1
ATOM 689 N N . GLU A 1 85 ? -8.344 -14.281 4.742 1 84.62 85 GLU A N 1
ATOM 690 C CA . GLU A 1 85 ? -8.055 -15.156 3.607 1 84.62 85 GLU A CA 1
ATOM 691 C C . GLU A 1 85 ? -9.102 -14.984 2.506 1 84.62 85 GLU A C 1
ATOM 693 O O . GLU A 1 85 ? -8.758 -14.914 1.324 1 84.62 85 GLU A O 1
ATOM 698 N N . THR A 1 86 ? -10.328 -14.867 2.885 1 83.88 86 THR A N 1
ATOM 699 C CA . THR A 1 86 ? -11.414 -14.883 1.91 1 83.88 86 THR A CA 1
ATOM 700 C C . THR A 1 86 ? -11.633 -13.484 1.323 1 83.88 86 THR A C 1
ATOM 702 O O . THR A 1 86 ? -11.984 -13.352 0.149 1 83.88 86 THR A O 1
ATOM 705 N N . LEU A 1 87 ? -11.43 -12.484 2.104 1 83.56 87 LEU A N 1
ATOM 706 C CA . LEU A 1 87 ? -11.719 -11.133 1.659 1 83.56 87 LEU A CA 1
ATOM 707 C C . LEU A 1 87 ? -10.523 -10.523 0.93 1 83.56 87 LEU A C 1
ATOM 709 O O . LEU A 1 87 ? -10.695 -9.711 0.022 1 83.56 87 LEU A O 1
ATOM 713 N N . LEU A 1 88 ? -9.312 -10.898 1.329 1 89.38 88 LEU A N 1
ATOM 714 C CA . LEU A 1 88 ? -8.156 -10.164 0.833 1 89.38 88 LEU A CA 1
ATOM 715 C C . LEU A 1 88 ? -7.344 -11.016 -0.134 1 89.38 88 LEU A C 1
ATOM 717 O O . LEU A 1 88 ? -6.562 -10.484 -0.927 1 89.38 88 LEU A O 1
ATOM 721 N N . LEU A 1 89 ? -7.543 -12.359 -0.102 1 86.06 89 LEU A N 1
ATOM 722 C CA . LEU A 1 89 ? -6.73 -13.219 -0.951 1 86.06 89 LEU A CA 1
ATOM 723 C C . LEU A 1 89 ? -7.613 -14.133 -1.795 1 86.06 89 LEU A C 1
ATOM 725 O O . LEU A 1 89 ? -8.805 -14.289 -1.514 1 86.06 89 LEU A O 1
ATOM 729 N N . SER A 1 90 ? -7.078 -14.648 -2.887 1 84.81 90 SER A N 1
ATOM 730 C CA . SER A 1 90 ? -7.73 -15.727 -3.627 1 84.81 90 SER A CA 1
ATOM 731 C C . SER A 1 90 ? -7.598 -17.062 -2.895 1 84.81 90 SER A C 1
ATOM 733 O O . SER A 1 90 ? -6.797 -17.188 -1.969 1 84.81 90 SER A O 1
ATOM 735 N N . PRO A 1 91 ? -8.383 -18.062 -3.176 1 78.94 91 PRO A N 1
ATOM 736 C CA . PRO A 1 91 ? -8.406 -19.344 -2.459 1 78.94 91 PRO A CA 1
ATOM 737 C C . PRO A 1 91 ? -7.02 -19.969 -2.334 1 78.94 91 PRO A C 1
ATOM 739 O O . PRO A 1 91 ? -6.711 -20.594 -1.312 1 78.94 91 PRO A O 1
ATOM 742 N N . ASN A 1 92 ? -6.203 -19.781 -3.283 1 84.94 92 ASN A N 1
ATOM 743 C CA . ASN A 1 92 ? -4.887 -20.406 -3.207 1 84.94 92 ASN A CA 1
ATOM 744 C C . ASN A 1 92 ? -3.775 -19.359 -3.166 1 84.94 92 ASN A C 1
ATOM 746 O O . ASN A 1 92 ? -2.689 -19.578 -3.707 1 84.94 92 ASN A O 1
ATOM 750 N N . GLY A 1 93 ? -4.086 -18.172 -2.652 1 87.75 93 GLY A N 1
ATOM 751 C CA . GLY A 1 93 ? -3.047 -17.25 -2.225 1 87.75 93 GLY A CA 1
ATOM 752 C C . GLY A 1 93 ? -2.809 -16.109 -3.211 1 87.75 93 GLY A C 1
ATOM 753 O O . GLY A 1 93 ? -1.972 -15.242 -2.971 1 87.75 93 GLY A O 1
ATOM 754 N N . GLY A 1 94 ? -3.521 -16.125 -4.371 1 93.38 94 GLY A N 1
ATOM 755 C CA . GLY A 1 94 ? -3.426 -15 -5.289 1 93.38 94 GLY A CA 1
ATOM 756 C C . GLY A 1 94 ? -2.248 -15.102 -6.238 1 93.38 94 GLY A C 1
ATOM 757 O O . GLY A 1 94 ? -1.645 -14.086 -6.602 1 93.38 94 GLY A O 1
ATOM 758 N N . PHE A 1 95 ? -1.809 -16.281 -6.598 1 95.06 95 PHE A N 1
ATOM 759 C CA . PHE A 1 95 ? -0.726 -16.531 -7.543 1 95.06 95 PHE A CA 1
ATOM 760 C C . PHE A 1 95 ? -1.276 -16.812 -8.938 1 95.06 95 PHE A C 1
ATOM 762 O O . PHE A 1 95 ? -2.389 -17.328 -9.078 1 95.06 95 PHE A O 1
ATOM 769 N N . ILE A 1 96 ? -0.512 -16.453 -9.922 1 92.94 96 ILE A N 1
ATOM 770 C CA . ILE A 1 96 ? -0.753 -16.969 -11.266 1 92.94 96 ILE A CA 1
ATOM 771 C C . ILE A 1 96 ? -0.081 -18.328 -11.414 1 92.94 96 ILE A C 1
ATOM 773 O O . ILE A 1 96 ? 1.146 -18.438 -11.359 1 92.94 96 ILE A O 1
ATOM 777 N N . LYS A 1 97 ? -0.881 -19.359 -11.594 1 93.5 97 LYS A N 1
ATOM 778 C CA . LYS A 1 97 ? -0.334 -20.703 -11.812 1 93.5 97 LYS A CA 1
ATOM 779 C C . LYS A 1 97 ? -0.011 -20.922 -13.289 1 93.5 97 LYS A C 1
ATOM 781 O O . LYS A 1 97 ? -0.878 -20.766 -14.156 1 93.5 97 LYS A O 1
ATOM 786 N N . VAL A 1 98 ? 1.255 -21.219 -13.547 1 89.81 98 VAL A N 1
ATOM 787 C CA . VAL A 1 98 ? 1.74 -21.391 -14.906 1 89.81 98 VAL A CA 1
ATOM 788 C C . VAL A 1 98 ? 2.211 -22.828 -15.117 1 89.81 98 VAL A C 1
ATOM 790 O O . VAL A 1 98 ? 3.105 -23.297 -14.406 1 89.81 98 VAL A O 1
ATOM 793 N N . GLN A 1 99 ? 1.648 -23.484 -16.062 1 90.56 99 GLN A N 1
ATOM 794 C CA . GLN A 1 99 ? 2.08 -24.844 -16.422 1 90.56 99 GLN A CA 1
ATOM 795 C C . GLN A 1 99 ? 3.379 -24.812 -17.219 1 90.56 99 GLN A C 1
ATOM 797 O O . GLN A 1 99 ? 3.385 -24.406 -18.391 1 90.56 99 GLN A O 1
ATOM 802 N N . ARG A 1 100 ? 4.461 -25.203 -16.656 1 86.12 100 ARG A N 1
ATOM 803 C CA . ARG A 1 100 ? 5.754 -25.188 -17.328 1 86.12 100 ARG A CA 1
ATOM 804 C C . ARG A 1 100 ? 5.941 -26.422 -18.188 1 86.12 100 ARG A C 1
ATOM 806 O O . ARG A 1 100 ? 6.477 -26.344 -19.297 1 86.12 100 ARG A O 1
ATOM 813 N N . ASN A 1 101 ? 5.566 -27.516 -17.656 1 86.94 101 ASN A N 1
ATOM 814 C CA . ASN A 1 101 ? 5.547 -28.781 -18.375 1 86.94 101 ASN A CA 1
ATOM 815 C C . ASN A 1 101 ? 4.5 -29.734 -17.797 1 86.94 101 ASN A C 1
ATOM 817 O O . ASN A 1 101 ? 3.572 -29.297 -17.109 1 86.94 101 ASN A O 1
ATOM 821 N N . GLU A 1 102 ? 4.543 -31.016 -18.156 1 88.69 102 GLU A N 1
ATOM 822 C CA . GLU A 1 102 ? 3.488 -31.969 -17.828 1 88.69 102 GLU A CA 1
ATOM 823 C C . GLU A 1 102 ? 3.396 -32.188 -16.312 1 88.69 102 GLU A C 1
ATOM 825 O O . GLU A 1 102 ? 2.318 -32.469 -15.789 1 88.69 102 GLU A O 1
ATOM 830 N N . THR A 1 103 ? 4.441 -31.953 -15.602 1 89.94 103 THR A N 1
ATOM 831 C CA . THR A 1 103 ? 4.445 -32.375 -14.203 1 89.94 103 THR A CA 1
ATOM 832 C C . THR A 1 103 ? 4.781 -31.188 -13.297 1 89.94 103 THR A C 1
ATOM 834 O O . THR A 1 103 ? 4.797 -31.312 -12.07 1 89.94 103 THR A O 1
ATOM 837 N N . PHE A 1 104 ? 5.07 -30.062 -13.945 1 90.44 104 PHE A N 1
ATOM 838 C CA . PHE A 1 104 ? 5.598 -28.969 -13.141 1 90.44 104 PHE A CA 1
ATOM 839 C C . PHE A 1 104 ? 4.777 -27.703 -13.344 1 90.44 104 PHE A C 1
ATOM 841 O O . PHE A 1 104 ? 4.629 -27.234 -14.469 1 90.44 104 PHE A O 1
ATOM 848 N N . VAL A 1 105 ? 4.172 -27.188 -12.289 1 91.94 105 VAL A N 1
ATOM 849 C CA . VAL A 1 105 ? 3.424 -25.938 -12.266 1 91.94 105 VAL A CA 1
ATOM 850 C C . VAL A 1 105 ? 4.148 -24.906 -11.391 1 91.94 105 VAL A C 1
ATOM 852 O O . VAL A 1 105 ? 4.535 -25.219 -10.266 1 91.94 105 VAL A O 1
ATOM 855 N N . GLU A 1 106 ? 4.383 -23.703 -11.961 1 91.19 106 GLU A N 1
ATOM 856 C CA . GLU A 1 106 ? 5.035 -22.625 -11.234 1 91.19 106 GLU A CA 1
ATOM 857 C C . GLU A 1 106 ? 4.012 -21.625 -10.695 1 91.19 106 GLU A C 1
ATOM 859 O O . GLU A 1 106 ? 2.965 -21.406 -11.305 1 91.19 106 GLU A O 1
ATOM 864 N N . SER A 1 107 ? 4.355 -21.078 -9.578 1 93.56 107 SER A N 1
ATOM 865 C CA . SER A 1 107 ? 3.551 -20 -8.992 1 93.56 107 SER A CA 1
ATOM 866 C C . SER A 1 107 ? 4.203 -18.641 -9.203 1 93.56 107 SER A C 1
ATOM 868 O O . SER A 1 107 ? 5.305 -18.391 -8.711 1 93.56 107 SER A O 1
ATOM 870 N N . TRP A 1 108 ? 3.529 -17.781 -9.961 1 92.44 108 TRP A N 1
ATOM 871 C CA . TRP A 1 108 ? 3.988 -16.422 -10.188 1 92.44 108 TRP A CA 1
ATOM 872 C C . TRP A 1 108 ? 3.232 -15.438 -9.297 1 92.44 108 TRP A C 1
ATOM 874 O O . TRP A 1 108 ? 2.023 -15.578 -9.102 1 92.44 108 TRP A O 1
ATOM 884 N N . GLY A 1 109 ? 3.941 -14.484 -8.836 1 94.88 109 GLY A N 1
ATOM 885 C CA . GLY A 1 109 ? 3.32 -13.555 -7.91 1 94.88 109 GLY A CA 1
ATOM 886 C C . GLY A 1 109 ? 2.615 -12.406 -8.609 1 94.88 109 GLY A C 1
ATOM 887 O O . GLY A 1 109 ? 2.971 -12.039 -9.727 1 94.88 109 GLY A O 1
ATOM 888 N N . ILE A 1 110 ? 1.618 -11.906 -8.016 1 96.38 110 ILE A N 1
ATOM 889 C CA . ILE A 1 110 ? 1.038 -10.594 -8.258 1 96.38 110 ILE A CA 1
ATOM 890 C C . ILE A 1 110 ? 1.346 -9.664 -7.086 1 96.38 110 ILE A C 1
ATOM 892 O O . ILE A 1 110 ? 1.048 -9.992 -5.934 1 96.38 110 ILE A O 1
ATOM 896 N N . SER A 1 111 ? 1.871 -8.555 -7.355 1 97.62 111 SER A N 1
ATOM 897 C CA . SER A 1 111 ? 2.416 -7.676 -6.32 1 97.62 111 SER A CA 1
ATOM 898 C C . SER A 1 111 ? 1.358 -7.32 -5.281 1 97.62 111 SER A C 1
ATOM 900 O O . SER A 1 111 ? 1.648 -7.277 -4.086 1 97.62 111 SER A O 1
ATOM 902 N N . MET A 1 112 ? 0.097 -7.023 -5.629 1 97.88 112 MET A N 1
ATOM 903 C CA . MET A 1 112 ? -0.959 -6.703 -4.672 1 97.88 112 MET A CA 1
ATOM 904 C C . MET A 1 112 ? -1.131 -7.828 -3.654 1 97.88 112 MET A C 1
ATOM 906 O O . MET A 1 112 ? -1.149 -7.578 -2.447 1 97.88 112 MET A O 1
ATOM 910 N N . PHE A 1 113 ? -1.243 -9.07 -4.156 1 97.44 113 PHE A N 1
ATOM 911 C CA . PHE A 1 113 ? -1.441 -10.211 -3.268 1 97.44 113 PHE A CA 1
ATOM 912 C C . PHE A 1 113 ? -0.201 -10.453 -2.416 1 97.44 113 PHE A C 1
ATOM 914 O O . PHE A 1 113 ? -0.307 -10.828 -1.247 1 97.44 113 PHE A O 1
ATOM 921 N N . HIS A 1 114 ? 0.952 -10.312 -3.031 1 97.06 114 HIS A N 1
ATOM 922 C CA . HIS A 1 114 ? 2.191 -10.43 -2.271 1 97.06 114 HIS A CA 1
ATOM 923 C C . HIS A 1 114 ? 2.191 -9.484 -1.074 1 97.06 114 HIS A C 1
ATOM 925 O O . HIS A 1 114 ? 2.479 -9.898 0.051 1 97.06 114 HIS A O 1
ATOM 931 N N . ALA A 1 115 ? 1.832 -8.18 -1.348 1 97.56 115 ALA A N 1
ATOM 932 C CA . ALA A 1 115 ? 1.784 -7.18 -0.285 1 97.56 115 ALA A CA 1
ATOM 933 C C . ALA A 1 115 ? 0.775 -7.57 0.792 1 97.56 115 ALA A C 1
ATOM 935 O O . ALA A 1 115 ? 1.041 -7.414 1.985 1 97.56 115 ALA A O 1
ATOM 936 N N . LEU A 1 116 ? -0.383 -8.055 0.367 1 96.69 116 LEU A N 1
ATOM 937 C CA . LEU A 1 116 ? -1.414 -8.461 1.315 1 96.69 116 LEU A CA 1
ATOM 938 C C . LEU A 1 116 ? -0.959 -9.672 2.127 1 96.69 116 LEU A C 1
ATOM 940 O O . LEU A 1 116 ? -1.282 -9.781 3.312 1 96.69 116 LEU A O 1
ATOM 944 N N . HIS A 1 117 ? -0.184 -10.602 1.484 1 94.31 117 HIS A N 1
ATOM 945 C CA . HIS A 1 117 ? 0.406 -11.719 2.205 1 94.31 117 HIS A CA 1
ATOM 946 C C . HIS A 1 117 ? 1.37 -11.234 3.283 1 94.31 117 HIS A C 1
ATOM 948 O O . HIS A 1 117 ? 1.35 -11.742 4.41 1 94.31 117 HIS A O 1
ATOM 954 N N . CYS A 1 118 ? 2.176 -10.312 2.889 1 95.31 118 CYS A N 1
ATOM 955 C CA . CYS A 1 118 ? 3.102 -9.742 3.863 1 95.31 118 CYS A CA 1
ATOM 956 C C . CYS A 1 118 ? 2.348 -9.117 5.031 1 95.31 118 CYS A C 1
ATOM 958 O O . CYS A 1 118 ? 2.729 -9.305 6.188 1 95.31 118 CYS A O 1
ATOM 960 N N . LEU A 1 119 ? 1.315 -8.297 4.746 1 95.5 119 LEU A N 1
ATOM 961 C CA . LEU A 1 119 ? 0.529 -7.656 5.797 1 95.5 119 LEU A CA 1
ATOM 962 C C . LEU A 1 119 ? -0.076 -8.695 6.734 1 95.5 119 LEU A C 1
ATOM 964 O O . LEU A 1 119 ? -0.062 -8.523 7.953 1 95.5 119 LEU A O 1
ATOM 968 N N . ARG A 1 120 ? -0.596 -9.766 6.148 1 92.38 120 ARG A N 1
ATOM 969 C CA . ARG A 1 120 ? -1.158 -10.844 6.957 1 92.38 120 ARG A CA 1
ATOM 970 C C . ARG A 1 120 ? -0.095 -11.461 7.859 1 92.38 120 ARG A C 1
ATOM 972 O O . ARG A 1 120 ? -0.366 -11.789 9.016 1 92.38 120 ARG A O 1
ATOM 979 N N . MET A 1 121 ? 1.076 -11.672 7.355 1 91.19 121 MET A N 1
ATOM 980 C CA . MET A 1 121 ? 2.16 -12.242 8.148 1 91.19 121 MET A CA 1
ATOM 981 C C . MET A 1 121 ? 2.492 -11.352 9.344 1 91.19 121 MET A C 1
ATOM 983 O O . MET A 1 121 ? 2.725 -11.844 10.445 1 91.19 121 MET A O 1
ATOM 987 N N . LEU A 1 122 ? 2.549 -10.047 9.094 1 91.69 122 LEU A N 1
ATOM 988 C CA . LEU A 1 122 ? 2.787 -9.117 10.195 1 91.69 122 LEU A CA 1
ATOM 989 C C . LEU A 1 122 ? 1.672 -9.203 11.227 1 91.69 122 LEU A C 1
ATOM 991 O O . LEU A 1 122 ? 1.935 -9.188 12.438 1 91.69 122 LEU A O 1
ATOM 995 N N . ARG A 1 123 ? 0.401 -9.211 10.75 1 91.19 123 ARG A N 1
ATOM 996 C CA . ARG A 1 123 ? -0.749 -9.352 11.633 1 91.19 123 ARG A CA 1
ATOM 997 C C . ARG A 1 123 ? -0.614 -10.594 12.508 1 91.19 123 ARG A C 1
ATOM 999 O O . ARG A 1 123 ? -0.836 -10.531 13.719 1 91.19 123 ARG A O 1
ATOM 1006 N N . ASP A 1 124 ? -0.269 -11.727 11.914 1 88.56 124 ASP A N 1
ATOM 1007 C CA . ASP A 1 124 ? -0.144 -12.984 12.648 1 88.56 124 ASP A CA 1
ATOM 1008 C C . ASP A 1 124 ? 0.975 -12.906 13.688 1 88.56 124 ASP A C 1
ATOM 1010 O O . ASP A 1 124 ? 0.856 -13.469 14.773 1 88.56 124 ASP A O 1
ATOM 1014 N N . ALA A 1 125 ? 2.053 -12.258 13.32 1 87 125 ALA A N 1
ATOM 1015 C CA . ALA A 1 125 ? 3.188 -12.117 14.227 1 87 125 ALA A CA 1
ATOM 1016 C C . ALA A 1 125 ? 2.811 -11.289 15.453 1 87 125 ALA A C 1
ATOM 1018 O O . ALA A 1 125 ? 3.434 -11.414 16.5 1 87 125 ALA A O 1
ATOM 1019 N N . LEU A 1 126 ? 1.83 -10.406 15.305 1 87.38 126 LEU A N 1
ATOM 1020 C CA . LEU A 1 126 ? 1.422 -9.523 16.391 1 87.38 126 LEU A CA 1
ATOM 1021 C C . LEU A 1 126 ? 0.253 -10.117 17.172 1 87.38 126 LEU A C 1
ATOM 1023 O O . LEU A 1 126 ? -0.204 -9.539 18.156 1 87.38 126 LEU A O 1
ATOM 1027 N N . ALA A 1 127 ? -0.249 -11.281 16.703 1 83.75 127 ALA A N 1
ATOM 1028 C CA . ALA A 1 127 ? -1.381 -11.914 17.375 1 83.75 127 ALA A CA 1
ATOM 1029 C C . ALA A 1 127 ? -1.033 -12.281 18.812 1 83.75 127 ALA A C 1
ATOM 1031 O O . ALA A 1 127 ? 0.075 -12.742 19.094 1 83.75 127 ALA A O 1
ATOM 1032 N N . PRO A 1 128 ? -1.978 -11.93 19.719 1 76 128 PRO A N 1
ATOM 1033 C CA . PRO A 1 128 ? -1.709 -12.289 21.125 1 76 128 PRO A CA 1
ATOM 1034 C C . PRO A 1 128 ? -1.482 -13.789 21.312 1 76 128 PRO A C 1
ATOM 1036 O O . PRO A 1 128 ? -2.113 -14.602 20.625 1 76 128 PRO A O 1
ATOM 1039 N N . THR A 1 129 ? -0.4 -14.117 21.969 1 66.94 129 THR A N 1
ATOM 1040 C CA . THR A 1 129 ? -0.181 -15.5 22.359 1 66.94 129 THR A CA 1
ATOM 1041 C C . THR A 1 129 ? -0.918 -15.82 23.656 1 66.94 129 THR A C 1
ATOM 1043 O O . THR A 1 129 ? -1.093 -14.945 24.5 1 66.94 129 THR A O 1
ATOM 1046 N N . PRO A 1 130 ? -1.635 -17 23.672 1 57.47 130 PRO A N 1
ATOM 1047 C CA . PRO A 1 130 ? -2.357 -17.375 24.891 1 57.47 130 PRO A CA 1
ATOM 1048 C C . PRO A 1 130 ? -1.582 -17.031 26.156 1 57.47 130 PRO A C 1
ATOM 1050 O O . PRO A 1 130 ? -2.182 -16.656 27.172 1 57.47 130 PRO A O 1
ATOM 1053 N N . SER A 1 131 ? -0.292 -17.406 26.219 1 55 131 SER A N 1
ATOM 1054 C CA . SER A 1 131 ? 0.431 -17.203 27.469 1 55 131 SER A CA 1
ATOM 1055 C C . SER A 1 131 ? 0.665 -15.719 27.75 1 55 131 SER A C 1
ATOM 1057 O O . SER A 1 131 ? 1.069 -15.344 28.859 1 55 131 SER A O 1
ATOM 1059 N N . GLU A 1 132 ? 0.616 -14.969 26.844 1 52.19 132 GLU A N 1
ATOM 1060 C CA . GLU A 1 132 ? 1.022 -13.578 26.984 1 52.19 132 GLU A CA 1
ATOM 1061 C C . GLU A 1 132 ? -0.152 -12.703 27.406 1 52.19 132 GLU A C 1
ATOM 1063 O O . GLU A 1 132 ? -0.598 -11.844 26.656 1 52.19 132 GLU A O 1
ATOM 1068 N N . HIS A 1 133 ? -1.041 -13.289 28.234 1 43.5 133 HIS A N 1
ATOM 1069 C CA . HIS A 1 133 ? -2.012 -12.414 28.891 1 43.5 133 HIS A CA 1
ATOM 1070 C C . HIS A 1 133 ? -1.318 -11.32 29.688 1 43.5 133 HIS A C 1
ATOM 1072 O O . HIS A 1 133 ? -1.899 -10.766 30.625 1 43.5 133 HIS A O 1
ATOM 1078 N N . SER A 1 134 ? 0.019 -11.266 29.656 1 41.66 134 SER A N 1
ATOM 1079 C CA . SER A 1 134 ? 0.501 -10.258 30.578 1 41.66 134 SER A CA 1
ATOM 1080 C C . SER A 1 134 ? 0.032 -8.859 30.172 1 41.66 134 SER A C 1
ATOM 1082 O O . SER A 1 134 ? 0.003 -8.531 28.984 1 41.66 134 SER A O 1
ATOM 1084 N N . GLU A 1 135 ? -0.62 -8.148 31.031 1 42.75 135 GLU A N 1
ATOM 1085 C CA . GLU A 1 135 ? -1.156 -6.793 31.156 1 42.75 135 GLU A CA 1
ATOM 1086 C C . GLU A 1 135 ? -0.248 -5.781 30.453 1 42.75 135 GLU A C 1
ATOM 1088 O O . GLU A 1 135 ? -0.632 -4.625 30.266 1 42.75 135 GLU A O 1
ATOM 1093 N N . HIS A 1 136 ? 0.987 -6.047 30.438 1 39.72 136 HIS A N 1
ATOM 1094 C CA . HIS A 1 136 ? 1.954 -4.977 30.219 1 39.72 136 HIS A CA 1
ATOM 1095 C C . HIS A 1 136 ? 1.958 -4.523 28.766 1 39.72 136 HIS A C 1
ATOM 1097 O O . HIS A 1 136 ? 2.701 -3.609 28.391 1 39.72 136 HIS A O 1
ATOM 1103 N N . SER A 1 137 ? 1.58 -5.301 27.922 1 42.72 137 SER A N 1
ATOM 1104 C CA . SER A 1 137 ? 1.78 -4.789 26.578 1 42.72 137 SER A CA 1
ATOM 1105 C C . SER A 1 137 ? 0.864 -3.602 26.297 1 42.72 137 SER A C 1
ATOM 1107 O O . SER A 1 137 ? -0.043 -3.697 25.469 1 42.72 137 SER A O 1
ATOM 1109 N N . HIS A 1 138 ? 0.527 -2.896 27.281 1 37.34 138 HIS A N 1
ATOM 1110 C CA . HIS A 1 138 ? -0.34 -1.735 27.438 1 37.34 138 HIS A CA 1
ATOM 1111 C C . HIS A 1 138 ? 0.019 -0.636 26.453 1 37.34 138 HIS A C 1
ATOM 1113 O O . HIS A 1 138 ? -0.778 0.272 26.203 1 37.34 138 HIS A O 1
ATOM 1119 N N . HIS A 1 139 ? 1.289 -0.439 26.219 1 41.22 139 HIS A N 1
ATOM 1120 C CA . HIS A 1 139 ? 1.601 0.868 25.656 1 41.22 139 HIS A CA 1
ATOM 1121 C C . HIS A 1 139 ? 1.042 1.001 24.234 1 41.22 139 HIS A C 1
ATOM 1123 O O . HIS A 1 139 ? 1.078 2.086 23.656 1 41.22 139 HIS A O 1
ATOM 1129 N N . PHE A 1 140 ? 0.931 -0.043 23.5 1 46.41 140 PHE A N 1
ATOM 1130 C CA . PHE A 1 140 ? 0.306 0.151 22.188 1 46.41 140 PHE A CA 1
ATOM 1131 C C . PHE A 1 140 ? -1.206 -0.016 22.281 1 46.41 140 PHE A C 1
ATOM 1133 O O . PHE A 1 140 ? -1.695 -1.085 22.656 1 46.41 140 PHE A O 1
ATOM 1140 N N . ARG A 1 141 ? -1.841 1.104 22.578 1 46.75 141 ARG A N 1
ATOM 1141 C CA . ARG A 1 141 ? -3.297 1.022 22.578 1 46.75 141 ARG A CA 1
ATOM 1142 C C . ARG A 1 141 ? -3.799 0.115 21.453 1 46.75 141 ARG A C 1
ATOM 1144 O O . ARG A 1 141 ? -3.529 0.365 20.281 1 46.75 141 ARG A O 1
ATOM 1151 N N . PRO A 1 142 ? -4.27 -1.135 21.781 1 53.53 142 PRO A N 1
ATOM 1152 C CA . PRO A 1 142 ? -4.777 -2.133 20.844 1 53.53 142 PRO A CA 1
ATOM 1153 C C . PRO A 1 142 ? -5.531 -1.508 19.672 1 53.53 142 PRO A C 1
ATOM 1155 O O . PRO A 1 142 ? -5.465 -2.016 18.547 1 53.53 142 PRO A O 1
ATOM 1158 N N . THR A 1 143 ? -6.098 -0.278 19.922 1 58.5 143 THR A N 1
ATOM 1159 C CA . THR A 1 143 ? -6.965 0.312 18.906 1 58.5 143 THR A CA 1
ATOM 1160 C C . THR A 1 143 ? -6.148 0.84 17.734 1 58.5 143 THR A C 1
ATOM 1162 O O . THR A 1 143 ? -6.57 0.743 16.578 1 58.5 143 THR A O 1
ATOM 1165 N N . HIS A 1 144 ? -4.863 1.203 18.125 1 64.94 144 HIS A N 1
ATOM 1166 C CA . HIS A 1 144 ? -4.121 1.818 17.031 1 64.94 144 HIS A CA 1
ATOM 1167 C C . HIS A 1 144 ? -3.584 0.764 16.062 1 64.94 144 HIS A C 1
ATOM 1169 O O . HIS A 1 144 ? -3.695 0.916 14.844 1 64.94 144 HIS A O 1
ATOM 1175 N N . LEU A 1 145 ? -3.27 -0.332 16.5 1 84.12 145 LEU A N 1
ATOM 1176 C CA . LEU A 1 145 ? -2.691 -1.329 15.609 1 84.12 145 LEU A CA 1
ATOM 1177 C C . LEU A 1 145 ? -3.77 -1.967 14.742 1 84.12 145 LEU A C 1
ATOM 1179 O O . LEU A 1 145 ? -3.533 -2.254 13.562 1 84.12 145 LEU A O 1
ATOM 1183 N N . THR A 1 146 ? -4.926 -2.068 15.414 1 85.94 146 THR A N 1
ATOM 1184 C CA . THR A 1 146 ? -5.98 -2.717 14.641 1 85.94 146 THR A CA 1
ATOM 1185 C C . THR A 1 146 ? -6.438 -1.823 13.492 1 85.94 146 THR A C 1
ATOM 1187 O O . THR A 1 146 ? -6.719 -2.311 12.398 1 85.94 146 THR A O 1
ATOM 1190 N N . HIS A 1 147 ? -6.477 -0.516 13.734 1 92.06 147 HIS A N 1
ATOM 1191 C CA . HIS A 1 147 ? -6.77 0.44 12.672 1 92.06 147 HIS A CA 1
ATOM 1192 C C . HIS A 1 147 ? -5.777 0.304 11.523 1 92.06 147 HIS A C 1
ATOM 1194 O O . HIS A 1 147 ? -6.156 0.406 10.359 1 92.06 147 HIS A O 1
ATOM 1200 N N . CYS A 1 148 ? -4.516 0.091 11.891 1 95.12 148 CYS A N 1
ATOM 1201 C CA . CYS A 1 148 ? -3.459 0.012 10.891 1 95.12 148 CYS A CA 1
ATOM 1202 C C . CYS A 1 148 ? -3.705 -1.143 9.93 1 95.12 148 CYS A C 1
ATOM 1204 O O . CYS A 1 148 ? -3.473 -1.013 8.727 1 95.12 148 CYS A O 1
ATOM 1206 N N . PHE A 1 149 ? -4.23 -2.279 10.422 1 94.06 149 PHE A N 1
ATOM 1207 C CA . PHE A 1 149 ? -4.441 -3.439 9.562 1 94.06 149 PHE A CA 1
ATOM 1208 C C . PHE A 1 149 ? -5.523 -3.156 8.523 1 94.06 149 PHE A C 1
ATOM 1210 O O . PHE A 1 149 ? -5.34 -3.43 7.336 1 94.06 149 PHE A O 1
ATOM 1217 N N . THR A 1 150 ? -6.645 -2.658 8.977 1 93.81 150 THR A N 1
ATOM 1218 C CA . THR A 1 150 ? -7.727 -2.361 8.047 1 93.81 150 THR A CA 1
ATOM 1219 C C . THR A 1 150 ? -7.32 -1.258 7.078 1 93.81 150 THR A C 1
ATOM 1221 O O . THR A 1 150 ? -7.645 -1.32 5.891 1 93.81 150 THR A O 1
ATOM 1224 N N . TYR A 1 151 ? -6.672 -0.207 7.559 1 96.62 151 TYR A N 1
ATOM 1225 C CA . TYR A 1 151 ? -6.273 0.908 6.707 1 96.62 151 TYR A CA 1
ATOM 1226 C C . TYR A 1 151 ? -5.277 0.453 5.645 1 96.62 151 TYR A C 1
ATOM 1228 O O . TYR A 1 151 ? -5.445 0.75 4.461 1 96.62 151 TYR A O 1
ATOM 1236 N N . LEU A 1 152 ? -4.191 -0.324 6.051 1 97.69 152 LEU A N 1
ATOM 1237 C CA . LEU A 1 152 ? -3.172 -0.804 5.125 1 97.69 152 LEU A CA 1
ATOM 1238 C C . LEU A 1 152 ? -3.771 -1.771 4.109 1 97.69 152 LEU A C 1
ATOM 1240 O O . LEU A 1 152 ? -3.43 -1.729 2.926 1 97.69 152 LEU A O 1
ATOM 1244 N N . ALA A 1 153 ? -4.656 -2.705 4.582 1 96.88 153 ALA A N 1
ATOM 1245 C CA . ALA A 1 153 ? -5.301 -3.631 3.656 1 96.88 153 ALA A CA 1
ATOM 1246 C C . ALA A 1 153 ? -6.055 -2.877 2.564 1 96.88 153 ALA A C 1
ATOM 1248 O O . ALA A 1 153 ? -5.914 -3.188 1.378 1 96.88 153 ALA A O 1
ATOM 1249 N N . GLN A 1 154 ? -6.812 -1.895 2.977 1 96.56 154 GLN A N 1
ATOM 1250 C CA . GLN A 1 154 ? -7.586 -1.113 2.016 1 96.56 154 GLN A CA 1
ATOM 1251 C C . GLN A 1 154 ? -6.672 -0.283 1.119 1 96.56 154 GLN A C 1
ATOM 1253 O O . GLN A 1 154 ? -6.961 -0.094 -0.064 1 96.56 154 GLN A O 1
ATOM 1258 N N . SER A 1 155 ? -5.523 0.265 1.678 1 98.19 155 SER A N 1
ATOM 1259 C CA . SER A 1 155 ? -4.551 1.001 0.876 1 98.19 155 SER A CA 1
ATOM 1260 C C . SER A 1 155 ? -3.955 0.119 -0.215 1 98.19 155 SER A C 1
ATOM 1262 O O . SER A 1 155 ? -3.816 0.55 -1.361 1 98.19 155 SER A O 1
ATOM 1264 N N . LEU A 1 156 ? -3.617 -1.133 0.103 1 98.06 156 LEU A N 1
ATOM 1265 C CA . LEU A 1 156 ? -3.008 -2.068 -0.836 1 98.06 156 LEU A CA 1
ATOM 1266 C C . LEU A 1 156 ? -4.02 -2.518 -1.887 1 98.06 156 LEU A C 1
ATOM 1268 O O . LEU A 1 156 ? -3.678 -2.654 -3.064 1 98.06 156 LEU A O 1
ATOM 1272 N N . LEU A 1 157 ? -5.277 -2.764 -1.475 1 96.69 157 LEU A N 1
ATOM 1273 C CA . LEU A 1 157 ? -6.348 -3.082 -2.412 1 96.69 157 LEU A CA 1
ATOM 1274 C C . LEU A 1 157 ? -6.605 -1.916 -3.361 1 96.69 157 LEU A C 1
ATOM 1276 O O . LEU A 1 157 ? -6.84 -2.121 -4.555 1 96.69 157 LEU A O 1
ATOM 1280 N N . CYS A 1 158 ? -6.59 -0.711 -2.793 1 97.25 158 CYS A N 1
ATOM 1281 C CA . CYS A 1 158 ? -6.773 0.496 -3.59 1 97.25 158 CYS A CA 1
ATOM 1282 C C . CYS A 1 158 ? -5.672 0.636 -4.633 1 97.25 158 CYS A C 1
ATOM 1284 O O . CYS A 1 158 ? -5.941 0.989 -5.785 1 97.25 158 CYS A O 1
ATOM 1286 N N . ALA A 1 159 ? -4.414 0.404 -4.254 1 97.19 159 ALA A N 1
ATOM 1287 C CA . ALA A 1 159 ? -3.289 0.499 -5.18 1 97.19 159 ALA A CA 1
ATOM 1288 C C . ALA A 1 159 ? -3.408 -0.533 -6.297 1 97.19 159 ALA A C 1
ATOM 1290 O O . ALA A 1 159 ? -3.105 -0.241 -7.457 1 97.19 159 ALA A O 1
ATOM 1291 N N . ALA A 1 160 ? -3.816 -1.775 -5.922 1 97.19 160 ALA A N 1
ATOM 1292 C CA . ALA A 1 160 ? -3.994 -2.895 -6.844 1 97.19 160 ALA A CA 1
ATOM 1293 C C . ALA A 1 160 ? -2.793 -3.039 -7.773 1 97.19 160 ALA A C 1
ATOM 1295 O O . ALA A 1 160 ? -2.949 -3.137 -8.992 1 97.19 160 ALA A O 1
ATOM 1296 N N . ASP A 1 161 ? -1.588 -2.979 -7.223 1 97.31 161 ASP A N 1
ATOM 1297 C CA . ASP A 1 161 ? -0.389 -3.152 -8.039 1 97.31 161 ASP A CA 1
ATOM 1298 C C . ASP A 1 161 ? -0.415 -4.488 -8.773 1 97.31 161 ASP A C 1
ATOM 1300 O O . ASP A 1 161 ? -0.282 -5.547 -8.156 1 97.31 161 ASP A O 1
ATOM 1304 N N . ASP A 1 162 ? -0.501 -4.5 -10.039 1 95.75 162 ASP A N 1
ATOM 1305 C CA . ASP A 1 162 ? -0.728 -5.723 -10.805 1 95.75 162 ASP A CA 1
ATOM 1306 C C . ASP A 1 162 ? 0.571 -6.23 -11.43 1 95.75 162 ASP A C 1
ATOM 1308 O O . ASP A 1 162 ? 0.545 -6.984 -12.398 1 95.75 162 ASP A O 1
ATOM 1312 N N . THR A 1 163 ? 1.707 -5.703 -10.914 1 94.81 163 THR A N 1
ATOM 1313 C CA . THR A 1 163 ? 3.006 -6.176 -11.383 1 94.81 163 THR A CA 1
ATOM 1314 C C . THR A 1 163 ? 3.141 -7.68 -11.18 1 94.81 163 THR A C 1
ATOM 1316 O O . THR A 1 163 ? 2.783 -8.203 -10.125 1 94.81 163 THR A O 1
ATOM 1319 N N . ILE A 1 164 ? 3.607 -8.367 -12.148 1 92.88 164 ILE A N 1
ATOM 1320 C CA . ILE A 1 164 ? 3.834 -9.805 -12.07 1 92.88 164 ILE A CA 1
ATOM 1321 C C . ILE A 1 164 ? 5.254 -10.078 -11.586 1 92.88 164 ILE A C 1
ATOM 1323 O O . ILE A 1 164 ? 6.207 -9.445 -12.039 1 92.88 164 ILE A O 1
ATOM 1327 N N . GLU A 1 165 ? 5.379 -10.953 -10.656 1 93.19 165 GLU A N 1
ATOM 1328 C CA . GLU A 1 165 ? 6.672 -11.312 -10.078 1 93.19 165 GLU A CA 1
ATOM 1329 C C . GLU A 1 165 ? 7.027 -12.766 -10.391 1 93.19 165 GLU A C 1
ATOM 1331 O O . GLU A 1 165 ? 6.355 -13.688 -9.93 1 93.19 165 GLU A O 1
ATOM 1336 N N . ALA A 1 166 ? 8.062 -12.961 -11.07 1 90.19 166 ALA A N 1
ATOM 1337 C CA . ALA A 1 166 ? 8.516 -14.297 -11.438 1 90.19 166 ALA A CA 1
ATOM 1338 C C . ALA A 1 166 ? 9.062 -15.039 -10.219 1 90.19 166 ALA A C 1
ATOM 1340 O O . ALA A 1 166 ? 9.703 -14.445 -9.359 1 90.19 166 ALA A O 1
ATOM 1341 N N . PRO A 1 167 ? 8.828 -16.375 -10.227 1 91.19 167 PRO A N 1
ATOM 1342 C CA . PRO A 1 167 ? 9.453 -17.156 -9.164 1 91.19 167 PRO A CA 1
ATOM 1343 C C . PRO A 1 167 ? 10.969 -17.266 -9.32 1 91.19 167 PRO A C 1
ATOM 1345 O O . PRO A 1 167 ? 11.477 -17.297 -10.453 1 91.19 167 PRO A O 1
ATOM 1348 N N . VAL A 1 168 ? 11.672 -17.281 -8.242 1 89.5 168 VAL A N 1
ATOM 1349 C CA . VAL A 1 168 ? 13.125 -17.422 -8.195 1 89.5 168 VAL A CA 1
ATOM 1350 C C . VAL A 1 168 ? 13.492 -18.766 -7.566 1 89.5 168 VAL A C 1
ATOM 1352 O O . VAL A 1 168 ? 12.969 -19.125 -6.508 1 89.5 168 VAL A O 1
ATOM 1355 N N . PRO A 1 169 ? 14.352 -19.531 -8.242 1 90.81 169 PRO A N 1
ATOM 1356 C CA . PRO A 1 169 ? 14.727 -20.828 -7.668 1 90.81 169 PRO A CA 1
ATOM 1357 C C . PRO A 1 169 ? 15.523 -20.688 -6.371 1 90.81 169 PRO A C 1
ATOM 1359 O O . PRO A 1 169 ? 16.328 -19.766 -6.234 1 90.81 169 PRO A O 1
ATOM 1362 N N . GLU A 1 170 ? 15.188 -21.547 -5.492 1 90.62 170 GLU A N 1
ATOM 1363 C CA . GLU A 1 170 ? 15.977 -21.703 -4.27 1 90.62 170 GLU A CA 1
ATOM 1364 C C . GLU A 1 170 ? 16.891 -22.906 -4.359 1 90.62 170 GLU A C 1
ATOM 1366 O O . GLU A 1 170 ? 16.5 -23.953 -4.879 1 90.62 170 GLU A O 1
ATOM 1371 N N . TYR A 1 171 ? 18.125 -22.719 -3.857 1 91.19 171 TYR A N 1
ATOM 1372 C CA . TYR A 1 171 ? 19.125 -23.781 -3.994 1 91.19 171 TYR A CA 1
ATOM 1373 C C . TYR A 1 171 ? 19.594 -24.266 -2.631 1 91.19 171 TYR A C 1
ATOM 1375 O O . TYR A 1 171 ? 19.656 -23.5 -1.676 1 91.19 171 TYR A O 1
ATOM 1383 N N . ASN A 1 172 ? 19.859 -25.547 -2.504 1 91.5 172 ASN A N 1
ATOM 1384 C CA . ASN A 1 172 ? 20.5 -26.078 -1.307 1 91.5 172 ASN A CA 1
ATOM 1385 C C . ASN A 1 172 ? 22.016 -25.984 -1.409 1 91.5 172 ASN A C 1
ATOM 1387 O O . ASN A 1 172 ? 22.547 -25.375 -2.338 1 91.5 172 ASN A O 1
ATOM 1391 N N . LEU A 1 173 ? 22.656 -26.469 -0.371 1 92.31 173 LEU A N 1
ATOM 1392 C CA . LEU A 1 173 ? 24.109 -26.359 -0.276 1 92.31 173 LEU A CA 1
ATOM 1393 C C . LEU A 1 173 ? 24.781 -27.078 -1.435 1 92.31 173 LEU A C 1
ATOM 1395 O O . LEU A 1 173 ? 25.938 -26.797 -1.755 1 92.31 173 LEU A O 1
ATOM 1399 N N . HIS A 1 174 ? 24.141 -28.047 -2.08 1 93.69 174 HIS A N 1
ATOM 1400 C CA . HIS A 1 174 ? 24.688 -28.812 -3.191 1 93.69 174 HIS A CA 1
ATOM 1401 C C . HIS A 1 174 ? 24.266 -28.219 -4.531 1 93.69 174 HIS A C 1
ATOM 1403 O O . HIS A 1 174 ? 24.344 -28.891 -5.562 1 93.69 174 HIS A O 1
ATOM 1409 N N . ASP A 1 175 ? 23.609 -27 -4.516 1 92 175 ASP A N 1
ATOM 1410 C CA . ASP A 1 175 ? 23.203 -26.266 -5.703 1 92 175 ASP A CA 1
ATOM 1411 C C . ASP A 1 175 ? 22.047 -26.953 -6.414 1 92 175 ASP A C 1
ATOM 1413 O O . ASP A 1 175 ? 21.953 -26.922 -7.641 1 92 175 ASP A O 1
ATOM 1417 N N . GLU A 1 176 ? 21.406 -27.75 -5.691 1 92.06 176 GLU A N 1
ATOM 1418 C CA . GLU A 1 176 ? 20.172 -28.344 -6.211 1 92.06 176 GLU A CA 1
ATOM 1419 C C . GLU A 1 176 ? 18.969 -27.469 -5.918 1 92.06 176 GLU A C 1
ATOM 1421 O O . GLU A 1 176 ? 18.859 -26.891 -4.836 1 92.06 176 GLU A O 1
ATOM 1426 N N . ILE A 1 177 ? 18.141 -27.359 -6.93 1 89.38 177 ILE A N 1
ATOM 1427 C CA . ILE A 1 177 ? 16.938 -26.562 -6.738 1 89.38 177 ILE A CA 1
ATOM 1428 C C . ILE A 1 177 ? 16 -27.281 -5.758 1 89.38 177 ILE A C 1
ATOM 1430 O O . ILE A 1 177 ? 15.617 -28.422 -5.98 1 89.38 177 ILE A O 1
ATOM 1434 N N . THR A 1 178 ? 15.648 -26.609 -4.68 1 89.12 178 THR A N 1
ATOM 1435 C CA . THR A 1 178 ? 14.812 -27.188 -3.639 1 89.12 178 THR A CA 1
ATOM 1436 C C . THR A 1 178 ? 13.414 -26.594 -3.676 1 89.12 178 THR A C 1
ATOM 1438 O O . THR A 1 178 ? 12.492 -27.094 -3.033 1 89.12 178 THR A O 1
ATOM 1441 N N . GLY A 1 179 ? 13.211 -25.578 -4.395 1 88.44 179 GLY A N 1
ATOM 1442 C CA . GLY A 1 179 ? 11.93 -24.891 -4.48 1 88.44 179 GLY A CA 1
ATOM 1443 C C . GLY A 1 179 ? 12.016 -23.547 -5.18 1 88.44 179 GLY A C 1
ATOM 1444 O O . GLY A 1 179 ? 13.047 -23.219 -5.773 1 88.44 179 GLY A O 1
ATOM 1445 N N . PHE A 1 180 ? 10.898 -22.844 -5.258 1 89.81 180 PHE A N 1
ATOM 1446 C CA . PHE A 1 180 ? 10.82 -21.516 -5.859 1 89.81 180 PHE A CA 1
ATOM 1447 C C . PHE A 1 180 ? 10.172 -20.531 -4.906 1 89.81 180 PHE A C 1
ATOM 1449 O O . PHE A 1 180 ? 9.211 -20.859 -4.215 1 89.81 180 PHE A O 1
ATOM 1456 N N . ARG A 1 181 ? 10.758 -19.359 -4.805 1 89.5 181 ARG A N 1
ATOM 1457 C CA . ARG A 1 181 ? 10.18 -18.297 -3.99 1 89.5 181 ARG A CA 1
ATOM 1458 C C . ARG A 1 181 ? 9.812 -17.094 -4.848 1 89.5 181 ARG A C 1
ATOM 1460 O O . ARG A 1 181 ? 10.398 -16.875 -5.914 1 89.5 181 ARG A O 1
ATOM 1467 N N . VAL A 1 182 ? 8.812 -16.359 -4.41 1 92.88 182 VAL A N 1
ATOM 1468 C CA . VAL A 1 182 ? 8.461 -15.062 -5 1 92.88 182 VAL A CA 1
ATOM 1469 C C . VAL A 1 182 ? 8.758 -13.945 -4.008 1 92.88 182 VAL A C 1
ATOM 1471 O O . VAL A 1 182 ? 8.102 -13.836 -2.971 1 92.88 182 VAL A O 1
ATOM 1474 N N . ASP A 1 183 ? 9.758 -13.117 -4.285 1 92.81 183 ASP A N 1
ATOM 1475 C CA . ASP A 1 183 ? 10.133 -12.086 -3.324 1 92.81 183 ASP A CA 1
ATOM 1476 C C . ASP A 1 183 ? 9.977 -10.695 -3.926 1 92.81 183 ASP A C 1
ATOM 1478 O O . ASP A 1 183 ? 10.008 -9.695 -3.207 1 92.81 183 ASP A O 1
ATOM 1482 N N . GLY A 1 184 ? 9.75 -10.633 -5.266 1 93.31 184 GLY A N 1
ATOM 1483 C CA . GLY A 1 184 ? 9.5 -9.359 -5.938 1 93.31 184 GLY A CA 1
ATOM 1484 C C . GLY A 1 184 ? 10.742 -8.492 -6.055 1 93.31 184 GLY A C 1
ATOM 1485 O O . GLY A 1 184 ? 10.672 -7.367 -6.547 1 93.31 184 GLY A O 1
ATOM 1486 N N . ILE A 1 185 ? 11.914 -8.977 -5.574 1 92.12 185 ILE A N 1
ATOM 1487 C CA . ILE A 1 185 ? 13.156 -8.203 -5.609 1 92.12 185 ILE A CA 1
ATOM 1488 C C . ILE A 1 185 ? 13.695 -8.156 -7.035 1 92.12 185 ILE A C 1
ATOM 1490 O O . ILE A 1 185 ? 13.688 -9.164 -7.742 1 92.12 185 ILE A O 1
ATOM 1494 N N . GLY A 1 186 ? 14.141 -6.934 -7.465 1 90.94 186 GLY A N 1
ATOM 1495 C CA . GLY A 1 186 ? 14.672 -6.754 -8.805 1 90.94 186 GLY A CA 1
ATOM 1496 C C . GLY A 1 186 ? 13.602 -6.629 -9.867 1 90.94 186 GLY A C 1
ATOM 1497 O O . GLY A 1 186 ? 13.898 -6.547 -11.062 1 90.94 186 GLY A O 1
ATOM 1498 N N . VAL A 1 187 ? 12.352 -6.605 -9.453 1 92 187 VAL A N 1
ATOM 1499 C CA . VAL A 1 187 ? 11.242 -6.496 -10.391 1 92 187 VAL A CA 1
ATOM 1500 C C . VAL A 1 187 ? 10.891 -5.023 -10.609 1 92 187 VAL A C 1
ATOM 1502 O O . VAL A 1 187 ? 10.852 -4.242 -9.656 1 92 187 VAL A O 1
ATOM 1505 N N . GLN A 1 188 ? 10.703 -4.641 -11.828 1 92.38 188 GLN A N 1
ATOM 1506 C CA . GLN A 1 188 ? 10.328 -3.27 -12.156 1 92.38 188 GLN A CA 1
ATOM 1507 C C . GLN A 1 188 ? 8.812 -3.08 -12.062 1 92.38 188 GLN A C 1
ATOM 1509 O O . GLN A 1 188 ? 8.047 -3.797 -12.711 1 92.38 188 GLN A O 1
ATOM 1514 N N . HIS A 1 189 ? 8.406 -2.205 -11.242 1 94.38 189 HIS A N 1
ATOM 1515 C CA . HIS A 1 189 ? 7.031 -1.733 -11.172 1 94.38 189 HIS A CA 1
ATOM 1516 C C . HIS A 1 189 ? 6.82 -0.503 -12.047 1 94.38 189 HIS A C 1
ATOM 1518 O O . HIS A 1 189 ? 7.285 0.589 -11.711 1 94.38 189 HIS A O 1
ATOM 1524 N N . LYS A 1 190 ? 6.152 -0.592 -13.102 1 89.56 190 LYS A N 1
ATOM 1525 C CA . LYS A 1 190 ? 6.148 0.438 -14.141 1 89.56 190 LYS A CA 1
ATOM 1526 C C . LYS A 1 190 ? 5.07 1.482 -13.875 1 89.56 190 LYS A C 1
ATOM 1528 O O . LYS A 1 190 ? 5.094 2.568 -14.461 1 89.56 190 LYS A O 1
ATOM 1533 N N . GLN A 1 191 ? 4.156 1.147 -13.016 1 89.62 191 GLN A N 1
ATOM 1534 C CA . GLN A 1 191 ? 3.008 2.035 -12.875 1 89.62 191 GLN A CA 1
ATOM 1535 C C . GLN A 1 191 ? 3.037 2.756 -11.531 1 89.62 191 GLN A C 1
ATOM 1537 O O . GLN A 1 191 ? 1.989 3.125 -10.992 1 89.62 191 GLN A O 1
ATOM 1542 N N . CYS A 1 192 ? 4.238 2.842 -10.93 1 94.81 192 CYS A N 1
ATOM 1543 C CA . CYS A 1 192 ? 4.348 3.596 -9.68 1 94.81 192 CYS A CA 1
ATOM 1544 C C . CYS A 1 192 ? 4.133 5.082 -9.922 1 94.81 192 CYS A C 1
ATOM 1546 O O . CYS A 1 192 ? 4.43 5.59 -11.008 1 94.81 192 CYS A O 1
ATOM 1548 N N . ARG A 1 193 ? 3.541 5.742 -9 1 95.12 193 ARG A N 1
ATOM 1549 C CA . ARG A 1 193 ? 3.387 7.191 -9.062 1 95.12 193 ARG A CA 1
ATOM 1550 C C . ARG A 1 193 ? 4.539 7.895 -8.352 1 95.12 193 ARG A C 1
ATOM 1552 O O . ARG A 1 193 ? 5.047 7.398 -7.34 1 95.12 193 ARG A O 1
ATOM 1559 N N . ASP A 1 194 ? 4.922 9.031 -8.891 1 94.19 194 ASP A N 1
ATOM 1560 C CA . ASP A 1 194 ? 5.996 9.805 -8.281 1 94.19 194 ASP A CA 1
ATOM 1561 C C . ASP A 1 194 ? 5.508 10.539 -7.035 1 94.19 194 ASP A C 1
ATOM 1563 O O . ASP A 1 194 ? 4.695 11.461 -7.129 1 94.19 194 ASP A O 1
ATOM 1567 N N . PRO A 1 195 ? 6.07 10.211 -5.836 1 95.19 195 PRO A N 1
ATOM 1568 C CA . PRO A 1 195 ? 5.574 10.844 -4.613 1 95.19 195 PRO A CA 1
ATOM 1569 C C . PRO A 1 195 ? 6.242 12.188 -4.328 1 95.19 195 PRO A C 1
ATOM 1571 O O . PRO A 1 195 ? 5.98 12.797 -3.293 1 95.19 195 PRO A O 1
ATOM 1574 N N . ALA A 1 196 ? 7.047 12.719 -5.164 1 93.25 196 ALA A N 1
ATOM 1575 C CA . ALA A 1 196 ? 7.848 13.922 -4.926 1 93.25 196 ALA A CA 1
ATOM 1576 C C . ALA A 1 196 ? 6.969 15.094 -4.504 1 93.25 196 ALA A C 1
ATOM 1578 O O . ALA A 1 196 ? 7.324 15.844 -3.596 1 93.25 196 ALA A O 1
ATOM 1579 N N . LEU A 1 197 ? 5.84 15.312 -5.176 1 93.06 197 LEU A N 1
ATOM 1580 C CA . LEU A 1 197 ? 4.941 16.406 -4.844 1 93.06 197 LEU A CA 1
ATOM 1581 C C . LEU A 1 197 ? 4.43 16.281 -3.414 1 93.06 197 LEU A C 1
ATOM 1583 O O . LEU A 1 197 ? 4.262 17.281 -2.719 1 93.06 197 LEU A O 1
ATOM 1587 N N . LEU A 1 198 ? 4.121 15.047 -2.949 1 95.75 198 LEU A N 1
ATOM 1588 C CA . LEU A 1 198 ? 3.611 14.812 -1.603 1 95.75 198 LEU A CA 1
ATOM 1589 C C . LEU A 1 198 ? 4.637 15.242 -0.553 1 95.75 198 LEU A C 1
ATOM 1591 O O . LEU A 1 198 ? 4.293 15.93 0.41 1 95.75 198 LEU A O 1
ATOM 1595 N N . TYR A 1 199 ? 5.891 14.852 -0.792 1 94.75 199 TYR A N 1
ATOM 1596 C CA . TYR A 1 199 ? 6.965 15.258 0.108 1 94.75 199 TYR A CA 1
ATOM 1597 C C . TYR A 1 199 ? 7.141 16.766 0.107 1 94.75 199 TYR A C 1
ATOM 1599 O O . TYR A 1 199 ? 7.312 17.391 1.163 1 94.75 199 TYR A O 1
ATOM 1607 N N . ALA A 1 200 ? 7.082 17.359 -1.049 1 91.94 200 ALA A N 1
ATOM 1608 C CA . ALA A 1 200 ? 7.277 18.797 -1.18 1 91.94 200 ALA A CA 1
ATOM 1609 C C . ALA A 1 200 ? 6.188 19.578 -0.437 1 91.94 200 ALA A C 1
ATOM 1611 O O . ALA A 1 200 ? 6.48 20.5 0.315 1 91.94 200 ALA A O 1
ATOM 1612 N N . VAL A 1 201 ? 4.941 19.203 -0.651 1 91.62 201 VAL A N 1
ATOM 1613 C CA . VAL A 1 201 ? 3.814 19.906 -0.035 1 91.62 201 VAL A CA 1
ATOM 1614 C C . VAL A 1 201 ? 3.873 19.734 1.482 1 91.62 201 VAL A C 1
ATOM 1616 O O . VAL A 1 201 ? 3.727 20.703 2.225 1 91.62 201 VAL A O 1
ATOM 1619 N N . ALA A 1 202 ? 4.109 18.484 1.98 1 94.5 202 ALA A N 1
ATOM 1620 C CA . ALA A 1 202 ? 4.203 18.234 3.416 1 94.5 202 ALA A CA 1
ATOM 1621 C C . ALA A 1 202 ? 5.332 19.047 4.039 1 94.5 202 ALA A C 1
ATOM 1623 O O . ALA A 1 202 ? 5.125 19.75 5.031 1 94.5 202 ALA A O 1
ATOM 1624 N N . SER A 1 203 ? 6.504 19 3.428 1 92.56 203 SER A N 1
ATOM 1625 C CA . SER A 1 203 ? 7.668 19.703 3.967 1 92.56 203 SER A CA 1
ATOM 1626 C C . SER A 1 203 ? 7.457 21.203 3.984 1 92.56 203 SER A C 1
ATOM 1628 O O . SER A 1 203 ? 7.766 21.875 4.977 1 92.56 203 SER A O 1
ATOM 1630 N N . LYS A 1 204 ? 6.938 21.766 2.939 1 91.31 204 LYS A N 1
ATOM 1631 C CA . LYS A 1 204 ? 6.738 23.203 2.832 1 91.31 204 LYS A CA 1
ATOM 1632 C C . LYS A 1 204 ? 5.715 23.703 3.854 1 91.31 204 LYS A C 1
ATOM 1634 O O . LYS A 1 204 ? 5.926 24.719 4.508 1 91.31 204 LYS A O 1
ATOM 1639 N N . THR A 1 205 ? 4.621 22.984 3.973 1 92.12 205 THR A N 1
ATOM 1640 C CA . THR A 1 205 ? 3.578 23.453 4.879 1 92.12 205 THR A CA 1
ATOM 1641 C C . THR A 1 205 ? 3.979 23.219 6.332 1 92.12 205 THR A C 1
ATOM 1643 O O . THR A 1 205 ? 3.506 23.922 7.23 1 92.12 205 THR A O 1
ATOM 1646 N N . GLU A 1 206 ? 4.809 22.172 6.562 1 91.5 206 GLU A N 1
ATOM 1647 C CA . GLU A 1 206 ? 5.352 21.953 7.902 1 91.5 206 GLU A CA 1
ATOM 1648 C C . GLU A 1 206 ? 6.238 23.125 8.336 1 91.5 206 GLU A C 1
ATOM 1650 O O . GLU A 1 206 ? 6.312 23.438 9.523 1 91.5 206 GLU A O 1
ATOM 1655 N N . GLN A 1 207 ? 6.895 23.75 7.426 1 91.69 207 GLN A N 1
ATOM 1656 C CA . GLN A 1 207 ? 7.727 24.906 7.691 1 91.69 207 GLN A CA 1
ATOM 1657 C C . GLN A 1 207 ? 6.883 26.172 7.809 1 91.69 207 GLN A C 1
ATOM 1659 O O . GLN A 1 207 ? 7.125 27.016 8.688 1 91.69 207 GLN A O 1
ATOM 1664 N N . SER A 1 208 ? 5.938 26.312 6.918 1 92.12 208 SER A N 1
ATOM 1665 C CA . SER A 1 208 ? 5.004 27.438 6.898 1 92.12 208 SER A CA 1
ATOM 1666 C C . SER A 1 208 ? 3.59 26.969 6.566 1 92.12 208 SER A C 1
ATOM 1668 O O . SER A 1 208 ? 3.279 26.688 5.406 1 92.12 208 SER A O 1
ATOM 1670 N N . PRO A 1 209 ? 2.762 26.922 7.594 1 93.25 209 PRO A N 1
ATOM 1671 C CA . PRO A 1 209 ? 1.407 26.406 7.387 1 93.25 209 PRO A CA 1
ATOM 1672 C C . PRO A 1 209 ? 0.68 27.094 6.234 1 93.25 209 PRO A C 1
ATOM 1674 O O . PRO A 1 209 ? 0.87 28.281 6.008 1 93.25 209 PRO A O 1
ATOM 1677 N N . LEU A 1 210 ? -0.05 26.266 5.555 1 89.75 210 LEU A N 1
ATOM 1678 C CA . LEU A 1 210 ? -0.837 26.719 4.414 1 89.75 210 LEU A CA 1
ATOM 1679 C C . LEU A 1 210 ? -1.828 27.797 4.84 1 89.75 210 LEU A C 1
ATOM 1681 O O . LEU A 1 210 ? -2.566 27.625 5.809 1 89.75 210 LEU A O 1
ATOM 1685 N N . THR A 1 211 ? -1.788 28.891 4.176 1 86.75 211 THR A N 1
ATOM 1686 C CA . THR A 1 211 ? -2.754 29.969 4.359 1 86.75 211 THR A CA 1
ATOM 1687 C C . THR A 1 211 ? -3.604 30.156 3.105 1 86.75 211 THR A C 1
ATOM 1689 O O . THR A 1 211 ? -3.312 29.562 2.061 1 86.75 211 THR A O 1
ATOM 1692 N N . ARG A 1 212 ? -4.695 30.875 3.262 1 80 212 ARG A N 1
ATOM 1693 C CA . ARG A 1 212 ? -5.609 31.094 2.145 1 80 212 ARG A CA 1
ATOM 1694 C C . ARG A 1 212 ? -4.898 31.766 0.976 1 80 212 ARG A C 1
ATOM 1696 O O . ARG A 1 212 ? -5.293 31.594 -0.18 1 80 212 ARG A O 1
ATOM 1703 N N . ASP A 1 213 ? -3.818 32.469 1.228 1 79 213 ASP A N 1
ATOM 1704 C CA . ASP A 1 213 ? -3.098 33.219 0.201 1 79 213 ASP A CA 1
ATOM 1705 C C . ASP A 1 213 ? -1.857 32.469 -0.263 1 79 213 ASP A C 1
ATOM 1707 O O . ASP A 1 213 ? -0.989 33.031 -0.932 1 79 213 ASP A O 1
ATOM 1711 N N . TRP A 1 214 ? -1.786 31.203 0.092 1 80.5 214 TRP A N 1
ATOM 1712 C CA . TRP A 1 214 ? -0.628 30.391 -0.283 1 80.5 214 TRP A CA 1
ATOM 1713 C C . TRP A 1 214 ? -0.43 30.391 -1.795 1 80.5 214 TRP A C 1
ATOM 1715 O O . TRP A 1 214 ? -1.374 30.156 -2.551 1 80.5 214 TRP A O 1
ATOM 1725 N N . PRO A 1 215 ? 0.779 30.719 -2.178 1 74.44 215 PRO A N 1
ATOM 1726 C CA . PRO A 1 215 ? 1.051 30.719 -3.617 1 74.44 215 PRO A CA 1
ATOM 1727 C C . PRO A 1 215 ? 0.883 29.344 -4.254 1 74.44 215 PRO A C 1
ATOM 1729 O O . PRO A 1 215 ? 1.359 28.344 -3.711 1 74.44 215 PRO A O 1
ATOM 1732 N N . GLY A 1 216 ? 0.16 29.25 -5.422 1 69.5 216 GLY A N 1
ATOM 1733 C CA . GLY A 1 216 ? 0.048 28 -6.156 1 69.5 216 GLY A CA 1
ATOM 1734 C C . GLY A 1 216 ? -1.186 27.188 -5.789 1 69.5 216 GLY A C 1
ATOM 1735 O O . GLY A 1 216 ? -1.445 26.141 -6.371 1 69.5 216 GLY A O 1
ATOM 1736 N N . LEU A 1 217 ? -1.722 27.656 -4.582 1 75.69 217 LEU A N 1
ATOM 1737 C CA . LEU A 1 217 ? -2.984 27 -4.262 1 75.69 217 LEU A CA 1
ATOM 1738 C C . LEU A 1 217 ? -3.996 27.188 -5.387 1 75.69 217 LEU A C 1
ATOM 1740 O O . LEU A 1 217 ? -4.234 28.312 -5.832 1 75.69 217 LEU A O 1
ATOM 1744 N N . GLN A 1 218 ? -4.18 26.078 -6.02 1 66.62 218 GLN A N 1
ATOM 1745 C CA . GLN A 1 218 ? -5.164 26.172 -7.094 1 66.62 218 GLN A CA 1
ATOM 1746 C C . GLN A 1 218 ? -6.555 26.469 -6.543 1 66.62 218 GLN A C 1
ATOM 1748 O O . GLN A 1 218 ? -6.742 26.547 -5.324 1 66.62 218 GLN A O 1
ATOM 1753 N N . GLY A 1 219 ? -7.559 26.969 -7.316 1 56.38 219 GLY A N 1
ATOM 1754 C CA . GLY A 1 219 ? -8.922 27.297 -6.93 1 56.38 219 GLY A CA 1
ATOM 1755 C C . GLY A 1 219 ? -9.477 26.375 -5.867 1 56.38 219 GLY A C 1
ATOM 1756 O O . GLY A 1 219 ? -10.656 26.469 -5.512 1 56.38 219 GLY A O 1
ATOM 1757 N N . ALA A 1 220 ? -8.656 25.469 -5.48 1 54.53 220 ALA A N 1
ATOM 1758 C CA . ALA A 1 220 ? -9.148 24.5 -4.496 1 54.53 220 ALA A CA 1
ATOM 1759 C C . ALA A 1 220 ? -9.109 25.094 -3.09 1 54.53 220 ALA A C 1
ATOM 1761 O O . ALA A 1 220 ? -9.328 24.391 -2.104 1 54.53 220 ALA A O 1
ATOM 1762 N N . LYS A 1 221 ? -8.742 26.422 -3.045 1 54.38 221 LYS A N 1
ATOM 1763 C CA . LYS A 1 221 ? -8.711 27.203 -1.813 1 54.38 221 LYS A CA 1
ATOM 1764 C C . LYS A 1 221 ? -9.922 26.891 -0.935 1 54.38 221 LYS A C 1
ATOM 1766 O O . LYS A 1 221 ? -9.781 26.688 0.273 1 54.38 221 LYS A O 1
ATOM 1771 N N . GLU A 1 222 ? -10.977 27.125 -1.671 1 58.19 222 GLU A N 1
ATOM 1772 C CA . GLU A 1 222 ? -12.219 27.031 -0.905 1 58.19 222 GLU A CA 1
ATOM 1773 C C . GLU A 1 222 ? -12.398 25.641 -0.318 1 58.19 222 GLU A C 1
ATOM 1775 O O . GLU A 1 222 ? -13.078 25.469 0.697 1 58.19 222 GLU A O 1
ATOM 1780 N N . LEU A 1 223 ? -11.555 24.766 -0.778 1 57.78 223 LEU A N 1
ATOM 1781 C CA . LEU A 1 223 ? -11.812 23.359 -0.47 1 57.78 223 LEU A CA 1
ATOM 1782 C C . LEU A 1 223 ? -11.367 23.016 0.949 1 57.78 223 LEU A C 1
ATOM 1784 O O . LEU A 1 223 ? -12.078 22.328 1.683 1 57.78 223 LEU A O 1
ATOM 1788 N N . ILE A 1 224 ? -10.164 23.547 1.325 1 65 224 ILE A N 1
ATOM 1789 C CA . ILE A 1 224 ? -9.617 23.188 2.631 1 65 224 ILE A CA 1
ATOM 1790 C C . ILE A 1 224 ? -10.352 23.953 3.725 1 65 224 ILE A C 1
ATOM 1792 O O . ILE A 1 224 ? -10.586 23.438 4.816 1 65 224 ILE A O 1
ATOM 1796 N N . TRP A 1 225 ? -10.891 25.109 3.393 1 67.94 225 TRP A N 1
ATOM 1797 C CA . TRP A 1 225 ? -11.508 25.953 4.398 1 67.94 225 TRP A CA 1
ATOM 1798 C C . TRP A 1 225 ? -13.031 25.906 4.293 1 67.94 225 TRP A C 1
ATOM 1800 O O . TRP A 1 225 ? -13.734 26.344 5.203 1 67.94 225 TRP A O 1
ATOM 1810 N N . ASP A 1 226 ? -13.453 25.359 3.119 1 64.44 226 ASP A N 1
ATOM 1811 C CA . ASP A 1 226 ? -14.898 25.219 2.982 1 64.44 226 ASP A CA 1
ATOM 1812 C C . ASP A 1 226 ? -15.312 23.75 3.008 1 64.44 226 ASP A C 1
ATOM 1814 O O . ASP A 1 226 ? -15 23 2.084 1 64.44 226 ASP A O 1
ATOM 1818 N N . SER A 1 227 ? -15.781 23.297 4.199 1 56.84 227 SER A N 1
ATOM 1819 C CA . SER A 1 227 ? -16.141 21.906 4.496 1 56.84 227 SER A CA 1
ATOM 1820 C C . SER A 1 227 ? -17.094 21.344 3.453 1 56.84 227 SER A C 1
ATOM 1822 O O . SER A 1 227 ? -17.219 20.125 3.318 1 56.84 227 SER A O 1
ATOM 1824 N N . SER A 1 228 ? -17.891 22.203 2.775 1 56.44 228 SER A N 1
ATOM 1825 C CA . SER A 1 228 ? -18.906 21.703 1.846 1 56.44 228 SER A CA 1
ATOM 1826 C C . SER A 1 228 ? -18.266 21.031 0.64 1 56.44 228 SER A C 1
ATOM 1828 O O . SER A 1 228 ? -18.906 20.234 -0.048 1 56.44 228 SER A O 1
ATOM 1830 N N . VAL A 1 229 ? -17.062 21.328 0.417 1 53.25 229 VAL A N 1
ATOM 1831 C CA . VAL A 1 229 ? -16.422 20.859 -0.809 1 53.25 229 VAL A CA 1
ATOM 1832 C C . VAL A 1 229 ? -15.75 19.516 -0.554 1 53.25 229 VAL A C 1
ATOM 1834 O O . VAL A 1 229 ? -15.305 18.844 -1.491 1 53.25 229 VAL A O 1
ATOM 1837 N N . TRP A 1 230 ? -15.703 19.062 0.625 1 59.28 230 TRP A N 1
ATOM 1838 C CA . TRP A 1 230 ? -14.977 17.828 0.912 1 59.28 230 TRP A CA 1
ATOM 1839 C C . TRP A 1 230 ? -15.812 16.594 0.551 1 59.28 230 TRP A C 1
ATOM 1841 O O . TRP A 1 230 ? -15.453 15.469 0.889 1 59.28 230 TRP A O 1
ATOM 1851 N N . GLU A 1 231 ? -16.922 16.766 -0.18 1 59.69 231 GLU A N 1
ATOM 1852 C CA . GLU A 1 231 ? -17.797 15.633 -0.435 1 59.69 231 GLU A CA 1
ATOM 1853 C C . GLU A 1 231 ? -17.125 14.609 -1.345 1 59.69 231 GLU A C 1
ATOM 1855 O O . GLU A 1 231 ? -17.375 13.406 -1.229 1 59.69 231 GLU A O 1
ATOM 1860 N N . ASN A 1 232 ? -16.203 15.117 -2.283 1 70.81 232 ASN A N 1
ATOM 1861 C CA . ASN A 1 232 ? -15.578 14.156 -3.174 1 70.81 232 ASN A CA 1
ATOM 1862 C C . ASN A 1 232 ? -14.07 14.07 -2.928 1 70.81 232 ASN A C 1
ATOM 1864 O O . ASN A 1 232 ? -13.43 15.078 -2.639 1 70.81 232 ASN A O 1
ATOM 1868 N N . GLY A 1 233 ? -13.688 12.961 -2.166 1 80.12 233 GLY A N 1
ATOM 1869 C CA . GLY A 1 233 ? -12.266 12.773 -1.92 1 80.12 233 GLY A CA 1
ATOM 1870 C C . GLY A 1 233 ? -11.391 13.742 -2.701 1 80.12 233 GLY A C 1
ATOM 1871 O O . GLY A 1 233 ? -11.727 14.117 -3.824 1 80.12 233 GLY A O 1
ATOM 1872 N N . LYS A 1 234 ? -10.406 14.367 -2.104 1 85.38 234 LYS A N 1
ATOM 1873 C CA . LYS A 1 234 ? -9.453 15.273 -2.734 1 85.38 234 LYS A CA 1
ATOM 1874 C C . LYS A 1 234 ? -8.031 14.734 -2.646 1 85.38 234 LYS A C 1
ATOM 1876 O O . LYS A 1 234 ? -7.672 14.07 -1.671 1 85.38 234 LYS A O 1
ATOM 1881 N N . CYS A 1 235 ? -7.32 15.086 -3.711 1 90.38 235 CYS A N 1
ATOM 1882 C CA . CYS A 1 235 ? -5.934 14.648 -3.76 1 90.38 235 CYS A CA 1
ATOM 1883 C C . CYS A 1 235 ? -4.984 15.836 -3.762 1 90.38 235 CYS A C 1
ATOM 1885 O O . CYS A 1 235 ? -5.359 16.938 -4.176 1 90.38 235 CYS A O 1
ATOM 1887 N N . VAL A 1 236 ? -3.834 15.602 -3.24 1 90.69 236 VAL A N 1
ATOM 1888 C CA . VAL A 1 236 ? -2.795 16.625 -3.225 1 90.69 236 VAL A CA 1
ATOM 1889 C C . VAL A 1 236 ? -2.615 17.203 -4.629 1 90.69 236 VAL A C 1
ATOM 1891 O O . VAL A 1 236 ? -2.531 18.422 -4.801 1 90.69 236 VAL A O 1
ATOM 1894 N N . GLY A 1 237 ? -2.602 16.344 -5.684 1 85 237 GLY A N 1
ATOM 1895 C CA . GLY A 1 237 ? -2.443 16.781 -7.059 1 85 237 GLY A CA 1
ATOM 1896 C C . GLY A 1 237 ? -3.568 17.672 -7.531 1 85 237 GLY A C 1
ATOM 1897 O O . GLY A 1 237 ? -3.375 18.5 -8.422 1 85 237 GLY A O 1
ATOM 1898 N N . ASP A 1 238 ? -4.762 17.578 -6.914 1 80.81 238 ASP A N 1
ATOM 1899 C CA . ASP A 1 238 ? -5.906 18.422 -7.258 1 80.81 238 ASP A CA 1
ATOM 1900 C C . ASP A 1 238 ? -5.727 19.844 -6.711 1 80.81 238 ASP A C 1
ATOM 1902 O O . ASP A 1 238 ? -6.285 20.797 -7.254 1 80.81 238 ASP A O 1
ATOM 1906 N N . ILE A 1 239 ? -5.008 19.922 -5.68 1 80.69 239 ILE A N 1
ATOM 1907 C CA . ILE A 1 239 ? -4.961 21.188 -4.938 1 80.69 239 ILE A CA 1
ATOM 1908 C C . ILE A 1 239 ? -3.668 21.922 -5.266 1 80.69 239 ILE A C 1
ATOM 1910 O O . ILE A 1 239 ? -3.664 23.156 -5.391 1 80.69 239 ILE A O 1
ATOM 1914 N N . PHE A 1 240 ? -2.676 21.172 -5.285 1 83.69 240 PHE A N 1
ATOM 1915 C CA . PHE A 1 240 ? -1.355 21.781 -5.438 1 83.69 240 PHE A CA 1
ATOM 1916 C C . PHE A 1 240 ? -0.771 21.453 -6.809 1 83.69 240 PHE A C 1
ATOM 1918 O O . PHE A 1 240 ? -0.801 20.297 -7.25 1 83.69 240 PHE A O 1
ATOM 1925 N N . MET B 1 1 ? 67.062 83.438 11.039 1 28.98 1 MET B N 1
ATOM 1926 C CA . MET B 1 1 ? 66.438 83.312 9.742 1 28.98 1 MET B CA 1
ATOM 1927 C C . MET B 1 1 ? 66.625 81.875 9.18 1 28.98 1 MET B C 1
ATOM 1929 O O . MET B 1 1 ? 66 81.5 8.211 1 28.98 1 MET B O 1
ATOM 1933 N N . ASP B 1 2 ? 67.688 81.188 9.609 1 33.16 2 ASP B N 1
ATOM 1934 C CA . ASP B 1 2 ? 68.25 80.125 8.82 1 33.16 2 ASP B CA 1
ATOM 1935 C C . ASP B 1 2 ? 67.5 78.812 9.141 1 33.16 2 ASP B C 1
ATOM 1937 O O . ASP B 1 2 ? 67.875 77.75 8.641 1 33.16 2 ASP B O 1
ATOM 1941 N N . LEU B 1 3 ? 66.625 78.812 10.18 1 39.66 3 LEU B N 1
ATOM 1942 C CA . LEU B 1 3 ? 66.188 77.562 10.727 1 39.66 3 LEU B CA 1
ATOM 1943 C C . LEU B 1 3 ? 65.125 76.938 9.812 1 39.66 3 LEU B C 1
ATOM 1945 O O . LEU B 1 3 ? 64.625 75.875 10.078 1 39.66 3 LEU B O 1
ATOM 1949 N N . LEU B 1 4 ? 64.562 77.812 8.742 1 37.84 4 LEU B N 1
ATOM 1950 C CA . LEU B 1 4 ? 63.281 77.375 8.18 1 37.84 4 LEU B CA 1
ATOM 1951 C C . LEU B 1 4 ? 63.469 76.312 7.113 1 37.84 4 LEU B C 1
ATOM 1953 O O . LEU B 1 4 ? 62.469 75.812 6.559 1 37.84 4 LEU B O 1
ATOM 1957 N N . ARG B 1 5 ? 64.688 76.062 6.629 1 31.94 5 ARG B N 1
ATOM 1958 C CA . ARG B 1 5 ? 64.75 75.5 5.297 1 31.94 5 ARG B CA 1
ATOM 1959 C C . ARG B 1 5 ? 64.5 73.938 5.359 1 31.94 5 ARG B C 1
ATOM 1961 O O . ARG B 1 5 ? 64.5 73.312 4.332 1 31.94 5 ARG B O 1
ATOM 1968 N N . ARG B 1 6 ? 64.562 73.375 6.602 1 36.72 6 ARG B N 1
ATOM 1969 C CA . ARG B 1 6 ? 64.875 71.938 6.465 1 36.72 6 ARG B CA 1
ATOM 1970 C C . ARG B 1 6 ? 63.594 71.188 6.043 1 36.72 6 ARG B C 1
ATOM 1972 O O . ARG B 1 6 ? 63.656 70 5.703 1 36.72 6 ARG B O 1
ATOM 1979 N N . ASN B 1 7 ? 62.406 71.812 6.262 1 36.59 7 ASN B N 1
ATOM 1980 C CA . ASN B 1 7 ? 61.344 70.875 6.426 1 36.59 7 ASN B CA 1
ATOM 1981 C C . ASN B 1 7 ? 60.781 70.438 5.082 1 36.59 7 ASN B C 1
ATOM 1983 O O . ASN B 1 7 ? 59.75 69.75 5.035 1 36.59 7 ASN B O 1
ATOM 1987 N N . THR B 1 8 ? 61.375 70.938 3.854 1 35.56 8 THR B N 1
ATOM 1988 C CA . THR B 1 8 ? 60.5 70.812 2.691 1 35.56 8 THR B CA 1
ATOM 1989 C C . THR B 1 8 ? 60.625 69.438 2.047 1 35.56 8 THR B C 1
ATOM 1991 O O . THR B 1 8 ? 59.875 69.062 1.137 1 35.56 8 THR B O 1
ATOM 1994 N N . SER B 1 9 ? 61.719 68.75 2.352 1 35.31 9 SER B N 1
ATOM 1995 C CA . SER B 1 9 ? 62.094 67.688 1.361 1 35.31 9 SER B CA 1
ATOM 1996 C C . SER B 1 9 ? 61.156 66.5 1.444 1 35.31 9 SER B C 1
ATOM 1998 O O . SER B 1 9 ? 61.156 65.625 0.572 1 35.31 9 SER B O 1
ATOM 2000 N N . ARG B 1 10 ? 60.531 66.375 2.557 1 37.03 10 ARG B N 1
ATOM 2001 C CA . ARG B 1 10 ? 60 65 2.727 1 37.03 10 ARG B CA 1
ATOM 2002 C C . ARG B 1 10 ? 58.719 64.812 1.903 1 37.03 10 ARG B C 1
ATOM 2004 O O . ARG B 1 10 ? 58.125 63.719 1.93 1 37.03 10 ARG B O 1
ATOM 2011 N N . LYS B 1 11 ? 58.281 65.875 1.168 1 36.94 11 LYS B N 1
ATOM 2012 C CA . LYS B 1 11 ? 56.906 65.688 0.684 1 36.94 11 LYS B CA 1
ATOM 2013 C C . LYS B 1 11 ? 56.906 64.938 -0.646 1 36.94 11 LYS B C 1
ATOM 2015 O O . LYS B 1 11 ? 55.844 64.625 -1.177 1 36.94 11 LYS B O 1
ATOM 2020 N N . GLN B 1 12 ? 58.062 64.875 -1.322 1 37.81 12 GLN B N 1
ATOM 2021 C CA . GLN B 1 12 ? 57.875 64.5 -2.721 1 37.81 12 GLN B CA 1
ATOM 2022 C C . GLN B 1 12 ? 57.594 63 -2.857 1 37.81 12 GLN B C 1
ATOM 2024 O O . GLN B 1 12 ? 57.219 62.531 -3.934 1 37.81 12 GLN B O 1
ATOM 2029 N N . HIS B 1 13 ? 58.094 62.281 -1.815 1 40.22 13 HIS B N 1
ATOM 2030 C CA . HIS B 1 13 ? 58.094 60.875 -2.125 1 40.22 13 HIS B CA 1
ATOM 2031 C C . HIS B 1 13 ? 56.656 60.312 -2.117 1 40.22 13 HIS B C 1
ATOM 2033 O O . HIS B 1 13 ? 56.469 59.125 -2.371 1 40.22 13 HIS B O 1
ATOM 2039 N N . GLY B 1 14 ? 55.719 61.188 -1.718 1 42.78 14 GLY B N 1
ATOM 2040 C CA . GLY B 1 14 ? 54.438 60.562 -1.461 1 42.78 14 GLY B CA 1
ATOM 2041 C C . GLY B 1 14 ? 53.594 60.375 -2.713 1 42.78 14 GLY B C 1
ATOM 2042 O O . GLY B 1 14 ? 52.531 59.719 -2.676 1 42.78 14 GLY B O 1
ATOM 2043 N N . ALA B 1 15 ? 54 61.062 -3.779 1 49.06 15 ALA B N 1
ATOM 2044 C CA . ALA B 1 15 ? 53.094 61.125 -4.918 1 49.06 15 ALA B CA 1
ATOM 2045 C C . ALA B 1 15 ? 53.156 59.844 -5.742 1 49.06 15 ALA B C 1
ATOM 2047 O O . ALA B 1 15 ? 52.188 59.469 -6.395 1 49.06 15 ALA B O 1
ATOM 2048 N N . THR B 1 16 ? 54.281 59.25 -5.684 1 51.69 16 THR B N 1
ATOM 2049 C CA . THR B 1 16 ? 54.469 58.188 -6.645 1 51.69 16 THR B CA 1
ATOM 2050 C C . THR B 1 16 ? 53.656 56.969 -6.23 1 51.69 16 THR B C 1
ATOM 2052 O O . THR B 1 16 ? 53.312 56.125 -7.066 1 51.69 16 THR B O 1
ATOM 2055 N N . ARG B 1 17 ? 53.438 57 -5.012 1 52.91 17 ARG B N 1
ATOM 2056 C CA . ARG B 1 17 ? 52.75 55.781 -4.543 1 52.91 17 ARG B CA 1
ATOM 2057 C C . ARG B 1 17 ? 51.25 55.844 -4.906 1 52.91 17 ARG B C 1
ATOM 2059 O O . ARG B 1 17 ? 50.625 54.781 -5.082 1 52.91 17 ARG B O 1
ATOM 2066 N N . GLU B 1 18 ? 50.844 57.062 -5.195 1 58.59 18 GLU B N 1
ATOM 2067 C CA . GLU B 1 18 ? 49.438 57.188 -5.438 1 58.59 18 GLU B CA 1
ATOM 2068 C C . GLU B 1 18 ? 49.062 56.781 -6.863 1 58.59 18 GLU B C 1
ATOM 2070 O O . GLU B 1 18 ? 48 56.188 -7.094 1 58.59 18 GLU B O 1
ATOM 2075 N N . VAL B 1 19 ? 49.938 56.906 -7.73 1 58.91 19 VAL B N 1
ATOM 2076 C CA . VAL B 1 19 ? 49.656 56.656 -9.133 1 58.91 19 VAL B CA 1
ATOM 2077 C C . VAL B 1 19 ? 49.656 55.125 -9.375 1 58.91 19 VAL B C 1
ATOM 2079 O O . VAL B 1 19 ? 48.875 54.625 -10.18 1 58.91 19 VAL B O 1
ATOM 2082 N N . ARG B 1 20 ? 50.5 54.562 -8.648 1 56.53 20 ARG B N 1
ATOM 2083 C CA . ARG B 1 20 ? 50.594 53.125 -8.836 1 56.53 20 ARG B CA 1
ATOM 2084 C C . ARG B 1 20 ? 49.375 52.406 -8.258 1 56.53 20 ARG B C 1
ATOM 2086 O O . ARG B 1 20 ? 48.906 51.406 -8.812 1 56.53 20 ARG B O 1
ATOM 2093 N N . ILE B 1 21 ? 48.844 53.031 -7.289 1 62.12 21 ILE B N 1
ATOM 2094 C CA . ILE B 1 21 ? 47.656 52.438 -6.68 1 62.12 21 ILE B CA 1
ATOM 2095 C C . ILE B 1 21 ? 46.469 52.625 -7.586 1 62.12 21 ILE B C 1
ATOM 2097 O O . ILE B 1 21 ? 45.625 51.719 -7.738 1 62.12 21 ILE B O 1
ATOM 2101 N N . ARG B 1 22 ? 46.469 53.688 -8.406 1 62.78 22 ARG B N 1
ATOM 2102 C CA . ARG B 1 22 ? 45.375 53.969 -9.289 1 62.78 22 ARG B CA 1
ATOM 2103 C C . ARG B 1 22 ? 45.375 53.094 -10.523 1 62.78 22 ARG B C 1
ATOM 2105 O O . ARG B 1 22 ? 44.312 52.719 -11.039 1 62.78 22 ARG B O 1
ATOM 2112 N N . ARG B 1 23 ? 46.531 52.75 -10.922 1 65.88 23 ARG B N 1
ATOM 2113 C CA . ARG B 1 23 ? 46.656 51.938 -12.133 1 65.88 23 ARG B CA 1
ATOM 2114 C C . ARG B 1 23 ? 46.219 50.5 -11.867 1 65.88 23 ARG B C 1
ATOM 2116 O O . ARG B 1 23 ? 45.719 49.812 -12.773 1 65.88 23 ARG B O 1
ATOM 2123 N N . PHE B 1 24 ? 46.406 50.125 -10.625 1 67.06 24 PHE B N 1
ATOM 2124 C CA . PHE B 1 24 ? 46 48.75 -10.289 1 67.06 24 PHE B CA 1
ATOM 2125 C C . PHE B 1 24 ? 44.594 48.75 -9.711 1 67.06 24 PHE B C 1
ATOM 2127 O O . PHE B 1 24 ? 43.875 47.75 -9.836 1 67.06 24 PHE B O 1
ATOM 2134 N N . LEU B 1 25 ? 44.156 49.938 -9.242 1 72.69 25 LEU B N 1
ATOM 2135 C CA . LEU B 1 25 ? 42.844 49.969 -8.609 1 72.69 25 LEU B CA 1
ATOM 2136 C C . LEU B 1 25 ? 41.75 50 -9.664 1 72.69 25 LEU B C 1
ATOM 2138 O O . LEU B 1 25 ? 40.719 49.344 -9.5 1 72.69 25 LEU B O 1
ATOM 2142 N N . VAL B 1 26 ? 42.031 50.594 -10.773 1 74.81 26 VAL B N 1
ATOM 2143 C CA . VAL B 1 26 ? 40.969 50.75 -11.766 1 74.81 26 VAL B CA 1
ATOM 2144 C C . VAL B 1 26 ? 40.688 49.406 -12.445 1 74.81 26 VAL B C 1
ATOM 2146 O O . VAL B 1 26 ? 39.562 48.969 -12.562 1 74.81 26 VAL B O 1
ATOM 2149 N N . PRO B 1 27 ? 41.781 48.781 -12.82 1 77.69 27 PRO B N 1
ATOM 2150 C CA . PRO B 1 27 ? 41.469 47.469 -13.414 1 77.69 27 PRO B CA 1
ATOM 2151 C C . PRO B 1 27 ? 40.906 46.469 -12.398 1 77.69 27 PRO B C 1
ATOM 2153 O O . PRO B 1 27 ? 40.094 45.625 -12.742 1 77.69 27 PRO B O 1
ATOM 2156 N N . SER B 1 28 ? 41.281 46.625 -11.211 1 76 28 SER B N 1
ATOM 2157 C CA . SER B 1 28 ? 40.75 45.75 -10.188 1 76 28 SER B CA 1
ATOM 2158 C C . SER B 1 28 ? 39.25 46.031 -9.93 1 76 28 SER B C 1
ATOM 2160 O O . SER B 1 28 ? 38.469 45.094 -9.742 1 76 28 SER B O 1
ATOM 2162 N N . ILE B 1 29 ? 38.875 47.25 -9.953 1 77.69 29 ILE B N 1
ATOM 2163 C CA . ILE B 1 29 ? 37.469 47.625 -9.766 1 77.69 29 ILE B CA 1
ATOM 2164 C C . ILE B 1 29 ? 36.656 47.125 -10.969 1 77.69 29 ILE B C 1
ATOM 2166 O O . ILE B 1 29 ? 35.562 46.625 -10.812 1 77.69 29 ILE B O 1
ATOM 2170 N N . LEU B 1 30 ? 37.281 47.219 -12.109 1 77.62 30 LEU B N 1
ATOM 2171 C CA . LEU B 1 30 ? 36.594 46.781 -13.312 1 77.62 30 LEU B CA 1
ATOM 2172 C C . LEU B 1 30 ? 36.406 45.25 -13.289 1 77.62 30 LEU B C 1
ATOM 2174 O O . LEU B 1 30 ? 35.344 44.75 -13.672 1 77.62 30 LEU B O 1
ATOM 2178 N N . VAL B 1 31 ? 37.375 44.531 -12.883 1 76.62 31 VAL B N 1
ATOM 2179 C CA . VAL B 1 31 ? 37.281 43.094 -12.773 1 76.62 31 VAL B CA 1
ATOM 2180 C C . VAL B 1 31 ? 36.25 42.719 -11.703 1 76.62 31 VAL B C 1
ATOM 2182 O O . VAL B 1 31 ? 35.438 41.812 -11.898 1 76.62 31 VAL B O 1
ATOM 2185 N N . ILE B 1 32 ? 36.156 43.406 -10.617 1 77.69 32 ILE B N 1
ATOM 2186 C CA . ILE B 1 32 ? 35.188 43.156 -9.57 1 77.69 32 ILE B CA 1
ATOM 2187 C C . ILE B 1 32 ? 33.781 43.469 -10.07 1 77.69 32 ILE B C 1
ATOM 2189 O O . ILE B 1 32 ? 32.812 42.719 -9.836 1 77.69 32 ILE B O 1
ATOM 2193 N N . LEU B 1 33 ? 33.656 44.562 -10.766 1 76.69 33 LEU B N 1
ATOM 2194 C CA . LEU B 1 33 ? 32.344 44.906 -11.328 1 76.69 33 LEU B CA 1
ATOM 2195 C C . LEU B 1 33 ? 31.906 43.875 -12.359 1 76.69 33 LEU B C 1
ATOM 2197 O O . LEU B 1 33 ? 30.719 43.5 -12.398 1 76.69 33 LEU B O 1
ATOM 2201 N N . LEU B 1 34 ? 32.75 43.438 -13.156 1 75.81 34 LEU B N 1
ATOM 2202 C CA . LEU B 1 34 ? 32.438 42.375 -14.117 1 75.81 34 LEU B CA 1
ATOM 2203 C C . LEU B 1 34 ? 32.062 41.094 -13.414 1 75.81 34 LEU B C 1
ATOM 2205 O O . LEU B 1 34 ? 31.156 40.375 -13.836 1 75.81 34 LEU B O 1
ATOM 2209 N N . LEU B 1 35 ? 32.688 40.688 -12.383 1 73.5 35 LEU B N 1
ATOM 2210 C CA . LEU B 1 35 ? 32.375 39.5 -11.609 1 73.5 35 LEU B CA 1
ATOM 2211 C C . LEU B 1 35 ? 31 39.656 -10.953 1 73.5 35 LEU B C 1
ATOM 2213 O O . LEU B 1 35 ? 30.219 38.688 -10.914 1 73.5 35 LEU B O 1
ATOM 2217 N N . ILE B 1 36 ? 30.672 40.75 -10.422 1 68.25 36 ILE B N 1
ATOM 2218 C CA . ILE B 1 36 ? 29.359 41 -9.836 1 68.25 36 ILE B CA 1
ATOM 2219 C C . ILE B 1 36 ? 28.281 40.875 -10.914 1 68.25 36 ILE B C 1
ATOM 2221 O O . ILE B 1 36 ? 27.25 40.219 -10.695 1 68.25 36 ILE B O 1
ATOM 2225 N N . ILE B 1 37 ? 28.516 41.5 -12 1 62.56 37 ILE B N 1
ATOM 2226 C CA . ILE B 1 37 ? 27.562 41.375 -13.102 1 62.56 37 ILE B CA 1
ATOM 2227 C C . ILE B 1 37 ? 27.438 39.938 -13.523 1 62.56 37 ILE B C 1
ATOM 2229 O O . ILE B 1 37 ? 26.328 39.438 -13.781 1 62.56 37 ILE B O 1
ATOM 2233 N N . PHE B 1 38 ? 28.562 39.219 -13.727 1 59.91 38 PHE B N 1
ATOM 2234 C CA . PHE B 1 38 ? 28.562 37.781 -14.055 1 59.91 38 PHE B CA 1
ATOM 2235 C C . PHE B 1 38 ? 27.781 37 -13.008 1 59.91 38 PHE B C 1
ATOM 2237 O O . PHE B 1 38 ? 26.969 36.125 -13.359 1 59.91 38 PHE B O 1
ATOM 2244 N N . VAL B 1 39 ? 27.953 37.156 -11.734 1 57.44 39 VAL B N 1
ATOM 2245 C CA . VAL B 1 39 ? 27.203 36.5 -10.68 1 57.44 39 VAL B CA 1
ATOM 2246 C C . VAL B 1 39 ? 25.734 36.906 -10.758 1 57.44 39 VAL B C 1
ATOM 2248 O O . VAL B 1 39 ? 24.844 36.062 -10.57 1 57.44 39 VAL B O 1
ATOM 2251 N N . LEU B 1 40 ? 25.469 38.094 -10.875 1 54.94 40 LEU B N 1
ATOM 2252 C CA . LEU B 1 40 ? 24.078 38.531 -11 1 54.94 40 LEU B CA 1
ATOM 2253 C C . LEU B 1 40 ? 23.438 37.938 -12.242 1 54.94 40 LEU B C 1
ATOM 2255 O O . LEU B 1 40 ? 22.25 37.594 -12.227 1 54.94 40 LEU B O 1
ATOM 2259 N N . LEU B 1 41 ? 24.094 37.969 -13.336 1 52.5 41 LEU B N 1
ATOM 2260 C CA . LEU B 1 41 ? 23.578 37.344 -14.547 1 52.5 41 LEU B CA 1
ATOM 2261 C C . LEU B 1 41 ? 23.453 35.844 -14.367 1 52.5 41 LEU B C 1
ATOM 2263 O O . LEU B 1 41 ? 22.578 35.188 -14.961 1 52.5 41 LEU B O 1
ATOM 2267 N N . LEU B 1 42 ? 24.422 35.188 -13.758 1 48.72 42 LEU B N 1
ATOM 2268 C CA . LEU B 1 42 ? 24.312 33.75 -13.492 1 48.72 42 LEU B CA 1
ATOM 2269 C C . LEU B 1 42 ? 23.297 33.469 -12.391 1 48.72 42 LEU B C 1
ATOM 2271 O O . LEU B 1 42 ? 22.906 32.312 -12.164 1 48.72 42 LEU B O 1
ATOM 2275 N N . ASN B 1 43 ? 23.016 34.375 -11.562 1 37.34 43 ASN B N 1
ATOM 2276 C CA . ASN B 1 43 ? 21.891 34.25 -10.633 1 37.34 43 ASN B CA 1
ATOM 2277 C C . ASN B 1 43 ? 20.594 34.75 -11.25 1 37.34 43 ASN B C 1
ATOM 2279 O O . ASN B 1 43 ? 20.266 35.938 -11.172 1 37.34 43 ASN B O 1
ATOM 2283 N N . PRO B 1 44 ? 20.172 34.156 -12.227 1 34.41 44 PRO B N 1
ATOM 2284 C CA . PRO B 1 44 ? 18.875 34.688 -12.656 1 34.41 44 PRO B CA 1
ATOM 2285 C C . PRO B 1 44 ? 17.906 34.906 -11.492 1 34.41 44 PRO B C 1
ATOM 2287 O O . PRO B 1 44 ? 17.984 34.188 -10.477 1 34.41 44 PRO B O 1
ATOM 2290 N N . ARG B 1 45 ? 17.656 36.156 -11.156 1 35.62 45 ARG B N 1
ATOM 2291 C CA . ARG B 1 45 ? 16.5 36.312 -10.273 1 35.62 45 ARG B CA 1
ATOM 2292 C C . ARG B 1 45 ? 15.43 35.25 -10.594 1 35.62 45 ARG B C 1
ATOM 2294 O O . ARG B 1 45 ? 15.164 34.969 -11.758 1 35.62 45 ARG B O 1
ATOM 2301 N N . PRO B 1 46 ? 15.078 34.406 -9.547 1 29.38 46 PRO B N 1
ATOM 2302 C CA . PRO B 1 46 ? 13.961 33.562 -9.984 1 29.38 46 PRO B CA 1
ATOM 2303 C C . PRO B 1 46 ? 12.836 34.375 -10.641 1 29.38 46 PRO B C 1
ATOM 2305 O O . PRO B 1 46 ? 12.594 35.531 -10.273 1 29.38 46 PRO B O 1
ATOM 2308 N N . GLN B 1 47 ? 12.805 34.375 -11.906 1 27.75 47 GLN B N 1
ATOM 2309 C CA . GLN B 1 47 ? 11.594 34.938 -12.477 1 27.75 47 GLN B CA 1
ATOM 2310 C C . GLN B 1 47 ? 10.414 34.812 -11.516 1 27.75 47 GLN B C 1
ATOM 2312 O O . GLN B 1 47 ? 10.359 33.906 -10.703 1 27.75 47 GLN B O 1
ATOM 2317 N N . PRO B 1 48 ? 9.938 35.969 -11.117 1 25.61 48 PRO B N 1
ATOM 2318 C CA . PRO B 1 48 ? 8.727 35.719 -10.328 1 25.61 48 PRO B CA 1
ATOM 2319 C C . PRO B 1 48 ? 7.926 34.531 -10.82 1 25.61 48 PRO B C 1
ATOM 2321 O O . PRO B 1 48 ? 7.969 34.188 -12.008 1 25.61 48 PRO B O 1
ATOM 2324 N N . PHE B 1 49 ? 7.863 33.594 -9.922 1 24.86 49 PHE B N 1
ATOM 2325 C CA . PHE B 1 49 ? 6.879 32.562 -10.188 1 24.86 49 PHE B CA 1
ATOM 2326 C C . PHE B 1 49 ? 5.594 33.156 -10.75 1 24.86 49 PHE B C 1
ATOM 2328 O O . PHE B 1 49 ? 4.875 33.875 -10.039 1 24.86 49 PHE B O 1
ATOM 2335 N N . SER B 1 50 ? 5.707 33.969 -11.742 1 25.75 50 SER B N 1
ATOM 2336 C CA . SER B 1 50 ? 4.363 34.125 -12.289 1 25.75 50 SER B CA 1
ATOM 2337 C C . SER B 1 50 ? 3.521 32.875 -12.055 1 25.75 50 SER B C 1
ATOM 2339 O O . SER B 1 50 ? 3.912 31.766 -12.438 1 25.75 50 SER B O 1
ATOM 2341 N N . LEU B 1 51 ? 2.916 32.906 -10.953 1 25.62 51 LEU B N 1
ATOM 2342 C CA . LEU B 1 51 ? 1.778 32 -10.781 1 25.62 51 LEU B CA 1
ATOM 2343 C C . LEU B 1 51 ? 1.037 31.812 -12.094 1 25.62 51 LEU B C 1
ATOM 2345 O O . LEU B 1 51 ? 0.216 32.656 -12.484 1 25.62 51 LEU B O 1
ATOM 2349 N N . ARG B 1 52 ? 1.666 31.547 -13.219 1 27.89 52 ARG B N 1
ATOM 2350 C CA . ARG B 1 52 ? 0.717 31.078 -14.219 1 27.89 52 ARG B CA 1
ATOM 2351 C C . ARG B 1 52 ? -0.445 30.344 -13.562 1 27.89 52 ARG B C 1
ATOM 2353 O O . ARG B 1 52 ? -0.237 29.484 -12.695 1 27.89 52 ARG B O 1
ATOM 2360 N N . SER B 1 53 ? -1.484 30.891 -13.148 1 31.25 53 SER B N 1
ATOM 2361 C CA . SER B 1 53 ? -2.83 30.531 -12.719 1 31.25 53 SER B CA 1
ATOM 2362 C C . SER B 1 53 ? -3.154 29.078 -13.086 1 31.25 53 SER B C 1
ATOM 2364 O O . SER B 1 53 ? -4.32 28.734 -13.297 1 31.25 53 SER B O 1
ATOM 2366 N N . SER B 1 54 ? -2.328 28.297 -13.711 1 32.47 54 SER B N 1
ATOM 2367 C CA . SER B 1 54 ? -2.482 27.234 -14.703 1 32.47 54 SER B CA 1
ATOM 2368 C C . SER B 1 54 ? -3.416 26.141 -14.211 1 32.47 54 SER B C 1
ATOM 2370 O O . SER B 1 54 ? -3.752 26.094 -13.023 1 32.47 54 SER B O 1
ATOM 2372 N N . SER B 1 55 ? -3.326 24.766 -14.883 1 35.22 55 SER B N 1
ATOM 2373 C CA . SER B 1 55 ? -3.939 23.453 -15.133 1 35.22 55 SER B CA 1
ATOM 2374 C C . SER B 1 55 ? -4.059 22.641 -13.852 1 35.22 55 SER B C 1
ATOM 2376 O O . SER B 1 55 ? -3.172 22.688 -13 1 35.22 55 SER B O 1
ATOM 2378 N N . ALA B 1 56 ? -5.203 22.375 -13.148 1 44.78 56 ALA B N 1
ATOM 2379 C CA . ALA B 1 56 ? -5.531 21.25 -12.258 1 44.78 56 ALA B CA 1
ATOM 2380 C C . ALA B 1 56 ? -4.438 20.188 -12.289 1 44.78 56 ALA B C 1
ATOM 2382 O O . ALA B 1 56 ? -4.035 19.734 -13.359 1 44.78 56 ALA B O 1
ATOM 2383 N N . HIS B 1 57 ? -3.4 20.297 -11.625 1 55.38 57 HIS B N 1
ATOM 2384 C CA . HIS B 1 57 ? -2.348 19.297 -11.664 1 55.38 57 HIS B CA 1
ATOM 2385 C C . HIS B 1 57 ? -2.932 17.875 -11.648 1 55.38 57 HIS B C 1
ATOM 2387 O O . HIS B 1 57 ? -3.961 17.641 -11.008 1 55.38 57 HIS B O 1
ATOM 2393 N N . GLY B 1 58 ? -3.189 17.25 -12.82 1 62.38 58 GLY B N 1
ATOM 2394 C CA . GLY B 1 58 ? -3.594 15.891 -13.164 1 62.38 58 GLY B CA 1
ATOM 2395 C C . GLY B 1 58 ? -3.016 14.844 -12.227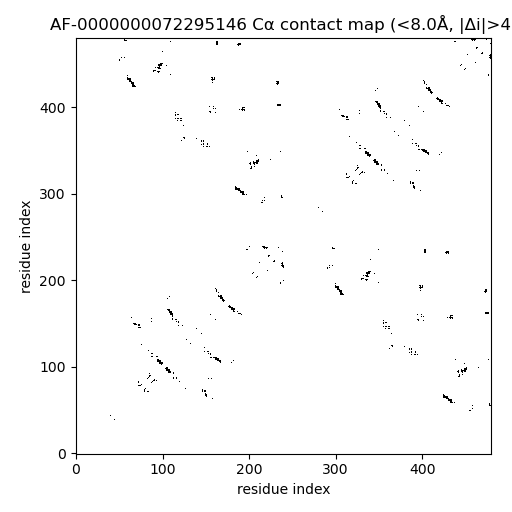 1 62.38 58 GLY B C 1
ATOM 2396 O O . GLY B 1 58 ? -2.508 15.172 -11.156 1 62.38 58 GLY B O 1
ATOM 2397 N N . PRO B 1 59 ? -3.334 13.719 -12.328 1 78.31 59 PRO B N 1
ATOM 2398 C CA . PRO B 1 59 ? -2.781 12.57 -11.609 1 78.31 59 PRO B CA 1
ATOM 2399 C C . PRO B 1 59 ? -1.257 12.602 -11.523 1 78.31 59 PRO B C 1
ATOM 2401 O O . PRO B 1 59 ? -0.602 13.227 -12.367 1 78.31 59 PRO B O 1
ATOM 2404 N N . LEU B 1 60 ? -0.695 12.305 -10.32 1 91.19 60 LEU B N 1
ATOM 2405 C CA . LEU B 1 60 ? 0.751 12.195 -10.164 1 91.19 60 LEU B CA 1
ATOM 2406 C C . LEU B 1 60 ? 1.366 11.469 -11.359 1 91.19 60 LEU B C 1
ATOM 2408 O O . LEU B 1 60 ? 0.789 10.516 -11.875 1 91.19 60 LEU B O 1
ATOM 2412 N N . PRO B 1 61 ? 2.447 12.008 -11.828 1 90.81 61 PRO B N 1
ATOM 2413 C CA . PRO B 1 61 ? 3.092 11.312 -12.945 1 90.81 61 PRO B CA 1
ATOM 2414 C C . PRO B 1 61 ? 3.562 9.906 -12.578 1 90.81 61 PRO B C 1
ATOM 2416 O O . PRO B 1 61 ? 3.842 9.633 -11.406 1 90.81 61 PRO B O 1
ATOM 2419 N N . SER B 1 62 ? 3.633 9.016 -13.602 1 89.88 62 SER B N 1
ATOM 2420 C CA . SER B 1 62 ? 4.121 7.66 -13.398 1 89.88 62 SER B CA 1
ATOM 2421 C C . SER B 1 62 ? 5.645 7.613 -13.414 1 89.88 62 SER B C 1
ATOM 2423 O O . SER B 1 62 ? 6.289 8.359 -14.148 1 89.88 62 SER B O 1
ATOM 2425 N N . LEU B 1 63 ? 6.207 6.809 -12.609 1 91.5 63 LEU B N 1
ATOM 2426 C CA . LEU B 1 63 ? 7.648 6.609 -12.461 1 91.5 63 LEU B CA 1
ATOM 2427 C C . LEU B 1 63 ? 7.969 5.141 -12.203 1 91.5 63 LEU B C 1
ATOM 2429 O O . LEU B 1 63 ? 7.543 4.578 -11.188 1 91.5 63 LEU B O 1
ATOM 2433 N N . PRO B 1 64 ? 8.719 4.504 -13.18 1 91.75 64 PRO B N 1
ATOM 2434 C CA . PRO B 1 64 ? 9.086 3.113 -12.898 1 91.75 64 PRO B CA 1
ATOM 2435 C C . PRO B 1 64 ? 10.031 2.98 -11.703 1 91.75 64 PRO B C 1
ATOM 2437 O O . PRO B 1 64 ? 10.891 3.838 -11.492 1 91.75 64 PRO B O 1
ATOM 2440 N N . ARG B 1 65 ? 9.836 1.998 -10.938 1 94.75 65 ARG B N 1
ATOM 2441 C CA . ARG B 1 65 ? 10.672 1.714 -9.773 1 94.75 65 ARG B CA 1
ATOM 2442 C C . ARG B 1 65 ? 11.023 0.233 -9.703 1 94.75 65 ARG B C 1
ATOM 2444 O O . ARG B 1 65 ? 10.195 -0.625 -10.016 1 94.75 65 ARG B O 1
ATOM 2451 N N . PHE B 1 66 ? 12.242 -0.016 -9.32 1 94.31 66 PHE B N 1
ATOM 2452 C CA . PHE B 1 66 ? 12.648 -1.381 -9.008 1 94.31 66 PHE B CA 1
ATOM 2453 C C . PHE B 1 66 ? 12.594 -1.629 -7.504 1 94.31 66 PHE B C 1
ATOM 2455 O O . PHE B 1 66 ? 13.148 -0.861 -6.719 1 94.31 66 PHE B O 1
ATOM 2462 N N . PHE B 1 67 ? 11.836 -2.631 -7.129 1 95.25 67 PHE B N 1
ATOM 2463 C CA . PHE B 1 67 ? 11.859 -2.988 -5.715 1 95.25 67 PHE B CA 1
ATOM 2464 C C . PHE B 1 67 ? 13.164 -3.674 -5.352 1 95.25 67 PHE B C 1
ATOM 2466 O O . PHE B 1 67 ? 13.664 -4.512 -6.105 1 95.25 67 PHE B O 1
ATOM 2473 N N . GLN B 1 68 ? 13.727 -3.23 -4.242 1 93.44 68 GLN B N 1
ATOM 2474 C CA . GLN B 1 68 ? 15 -3.756 -3.766 1 93.44 68 GLN B CA 1
ATOM 2475 C C . GLN B 1 68 ? 14.969 -3.994 -2.26 1 93.44 68 GLN B C 1
ATOM 2477 O O . GLN B 1 68 ? 14.039 -3.568 -1.576 1 93.44 68 GLN B O 1
ATOM 2482 N N . ASN B 1 69 ? 15.953 -4.738 -1.847 1 90.31 69 ASN B N 1
ATOM 2483 C CA . ASN B 1 69 ? 16.125 -4.879 -0.405 1 90.31 69 ASN B CA 1
ATOM 2484 C C . ASN B 1 69 ? 16.781 -3.637 0.204 1 90.31 69 ASN B C 1
ATOM 2486 O O . ASN B 1 69 ? 17.688 -3.053 -0.387 1 90.31 69 ASN B O 1
ATOM 2490 N N . TYR B 1 70 ? 16.203 -3.164 1.264 1 89.56 70 TYR B N 1
ATOM 2491 C CA . TYR B 1 70 ? 16.812 -2.104 2.059 1 89.56 70 TYR B CA 1
ATOM 2492 C C . TYR B 1 70 ? 17.109 -2.588 3.469 1 89.56 70 TYR B C 1
ATOM 2494 O O . TYR B 1 70 ? 16.25 -2.555 4.348 1 89.56 70 TYR B O 1
ATOM 2502 N N . PRO B 1 71 ? 18.391 -2.977 3.684 1 87.12 71 PRO B N 1
ATOM 2503 C CA . PRO B 1 71 ? 18.75 -3.516 5 1 87.12 71 PRO B CA 1
ATOM 2504 C C . PRO B 1 71 ? 18.359 -2.58 6.145 1 87.12 71 PRO B C 1
ATOM 2506 O O . PRO B 1 71 ? 17.969 -3.041 7.219 1 87.12 71 PRO B O 1
ATOM 2509 N N . THR B 1 72 ? 18.406 -1.349 5.938 1 85.12 72 THR B N 1
ATOM 2510 C CA . THR B 1 72 ? 18.109 -0.378 6.984 1 85.12 72 THR B CA 1
ATOM 2511 C C . THR B 1 72 ? 16.625 -0.419 7.336 1 85.12 72 THR B C 1
ATOM 2513 O O . THR B 1 72 ? 16.234 -0.149 8.477 1 85.12 72 THR B O 1
ATOM 2516 N N . LEU B 1 73 ? 15.742 -0.726 6.363 1 88.62 73 LEU B N 1
ATOM 2517 C CA . LEU B 1 73 ? 14.312 -0.825 6.617 1 88.62 73 LEU B CA 1
ATOM 2518 C C . LEU B 1 73 ? 13.953 -2.191 7.191 1 88.62 73 LEU B C 1
ATOM 2520 O O . LEU B 1 73 ? 12.852 -2.385 7.703 1 88.62 73 LEU B O 1
ATOM 2524 N N . GLU B 1 74 ? 14.898 -3.119 7.109 1 88.25 74 GLU B N 1
ATOM 2525 C CA . GLU B 1 74 ? 14.656 -4.496 7.531 1 88.25 74 GLU B CA 1
ATOM 2526 C C . GLU B 1 74 ? 15.273 -4.77 8.898 1 88.25 74 GLU B C 1
ATOM 2528 O O . GLU B 1 74 ? 15.352 -5.922 9.328 1 88.25 74 GLU B O 1
ATOM 2533 N N . SER B 1 75 ? 15.781 -3.744 9.484 1 86.5 75 SER B N 1
ATOM 2534 C CA . SER B 1 75 ? 16.438 -3.898 10.773 1 86.5 75 SER B CA 1
ATOM 2535 C C . SER B 1 75 ? 15.75 -3.062 11.852 1 86.5 75 SER B C 1
ATOM 2537 O O . SER B 1 75 ? 14.805 -2.324 11.562 1 86.5 75 SER B O 1
ATOM 2539 N N . TYR B 1 76 ? 16.188 -3.311 13.125 1 87.94 76 TYR B N 1
ATOM 2540 C CA . TYR B 1 76 ? 15.703 -2.545 14.266 1 87.94 76 TYR B CA 1
ATOM 2541 C C . TYR B 1 76 ? 16.844 -1.779 14.93 1 87.94 76 TYR B C 1
ATOM 2543 O O . TYR B 1 76 ? 18.016 -2.033 14.648 1 87.94 76 TYR B O 1
ATOM 2551 N N . GLY B 1 77 ? 16.484 -0.891 15.867 1 87.31 77 GLY B N 1
ATOM 2552 C CA . GLY B 1 77 ? 17.453 -0.076 16.578 1 87.31 77 GLY B CA 1
ATOM 2553 C C . GLY B 1 77 ? 17.406 1.388 16.172 1 87.31 77 GLY B C 1
ATOM 2554 O O . GLY B 1 77 ? 16.703 1.761 15.242 1 87.31 77 GLY B O 1
ATOM 2555 N N . PRO B 1 78 ? 18.172 2.246 16.875 1 88.19 78 PRO B N 1
ATOM 2556 C CA . PRO B 1 78 ? 18.094 3.697 16.703 1 88.19 78 PRO B CA 1
ATOM 2557 C C . PRO B 1 78 ? 18.453 4.137 15.281 1 88.19 78 PRO B C 1
ATOM 2559 O O . PRO B 1 78 ? 17.812 5.047 14.734 1 88.19 78 PRO B O 1
ATOM 2562 N N . ILE B 1 79 ? 19.5 3.568 14.742 1 87.31 79 ILE B N 1
ATOM 2563 C CA . ILE B 1 79 ? 19.906 3.938 13.391 1 87.31 79 ILE B CA 1
ATOM 2564 C C . ILE B 1 79 ? 18.797 3.582 12.398 1 87.31 79 ILE B C 1
ATOM 2566 O O . ILE B 1 79 ? 18.438 4.398 11.555 1 87.31 79 ILE B O 1
ATOM 2570 N N . ALA B 1 80 ? 18.234 2.371 12.445 1 87.25 80 ALA B N 1
ATOM 2571 C CA . ALA B 1 80 ? 17.156 1.927 11.586 1 87.25 80 ALA B CA 1
ATOM 2572 C C . ALA B 1 80 ? 15.906 2.789 11.781 1 87.25 80 ALA B C 1
ATOM 2574 O O . ALA B 1 80 ? 15.234 3.143 10.812 1 87.25 80 ALA B O 1
ATOM 2575 N N . ASP B 1 81 ? 15.633 3.143 13.039 1 86.69 81 ASP B N 1
ATOM 2576 C CA . ASP B 1 81 ? 14.484 3.988 13.352 1 86.69 81 ASP B CA 1
ATOM 2577 C C . ASP B 1 81 ? 14.602 5.352 12.68 1 86.69 81 ASP B C 1
ATOM 2579 O O . ASP B 1 81 ? 13.633 5.863 12.117 1 86.69 81 ASP B O 1
ATOM 2583 N N . SER B 1 82 ? 15.773 5.895 12.758 1 87.12 82 SER B N 1
ATOM 2584 C CA . SER B 1 82 ? 16.016 7.188 12.125 1 87.12 82 SER B CA 1
ATOM 2585 C C . SER B 1 82 ? 15.859 7.094 10.609 1 87.12 82 SER B C 1
ATOM 2587 O O . SER B 1 82 ? 15.359 8.023 9.969 1 87.12 82 SER B O 1
ATOM 2589 N N . HIS B 1 83 ? 16.25 6 10.023 1 84.56 83 HIS B N 1
ATOM 2590 C CA . HIS B 1 83 ? 16.125 5.801 8.586 1 84.56 83 HIS B CA 1
ATOM 2591 C C . HIS B 1 83 ? 14.664 5.703 8.164 1 84.56 83 HIS B C 1
ATOM 2593 O O . HIS B 1 83 ? 14.273 6.246 7.129 1 84.56 83 HIS B O 1
ATOM 2599 N N . TRP B 1 84 ? 13.867 5.012 8.93 1 88.25 84 TRP B N 1
ATOM 2600 C CA . TRP B 1 84 ? 12.445 4.941 8.633 1 88.25 84 TRP B CA 1
ATOM 2601 C C . TRP B 1 84 ? 11.82 6.332 8.609 1 88.25 84 TRP B C 1
ATOM 2603 O O . TRP B 1 84 ? 11.047 6.66 7.707 1 88.25 84 TRP B O 1
ATOM 2613 N N . GLU B 1 85 ? 12.242 7.188 9.516 1 84.88 85 GLU B N 1
ATOM 2614 C CA . GLU B 1 85 ? 11.703 8.539 9.609 1 84.88 85 GLU B CA 1
ATOM 2615 C C . GLU B 1 85 ? 12.188 9.406 8.453 1 84.88 85 GLU B C 1
ATOM 2617 O O . GLU B 1 85 ? 11.398 10.156 7.867 1 84.88 85 GLU B O 1
ATOM 2622 N N . THR B 1 86 ? 13.406 9.273 8.102 1 84 86 THR B N 1
ATOM 2623 C CA . THR B 1 86 ? 14.008 10.18 7.133 1 84 86 THR B CA 1
ATOM 2624 C C . THR B 1 86 ? 13.734 9.719 5.707 1 84 86 THR B C 1
ATOM 2626 O O . THR B 1 86 ? 13.578 10.539 4.801 1 84 86 THR B O 1
ATOM 2629 N N . LEU B 1 87 ? 13.68 8.453 5.504 1 84.06 87 LEU B N 1
ATOM 2630 C CA . LEU B 1 87 ? 13.523 7.926 4.152 1 84.06 87 LEU B CA 1
ATOM 2631 C C . LEU B 1 87 ? 12.055 7.832 3.77 1 84.06 87 LEU B C 1
ATOM 2633 O O . LEU B 1 87 ? 11.703 7.98 2.596 1 84.06 87 LEU B O 1
ATOM 2637 N N . LEU B 1 88 ? 11.18 7.574 4.742 1 89.75 88 LEU B N 1
ATOM 2638 C CA . LEU B 1 88 ? 9.812 7.234 4.383 1 89.75 88 LEU B CA 1
ATOM 2639 C C . LEU B 1 88 ? 8.852 8.359 4.762 1 89.75 88 LEU B C 1
ATOM 2641 O O . LEU B 1 88 ? 7.742 8.438 4.238 1 89.75 88 LEU B O 1
ATOM 2645 N N . LEU B 1 89 ? 9.281 9.266 5.68 1 86.56 89 LEU B N 1
ATOM 2646 C CA . LEU B 1 89 ? 8.383 10.312 6.137 1 86.56 89 LEU B CA 1
ATOM 2647 C C . LEU B 1 89 ? 9.008 11.688 5.965 1 86.56 89 LEU B C 1
ATOM 2649 O O . LEU B 1 89 ? 10.219 11.797 5.75 1 86.56 89 LEU B O 1
ATOM 2653 N N . SER B 1 90 ? 8.188 12.727 5.934 1 85.31 90 SER B N 1
ATOM 2654 C CA . SER B 1 90 ? 8.68 14.094 6.035 1 85.31 90 SER B CA 1
ATOM 2655 C C . SER B 1 90 ? 9.094 14.43 7.465 1 85.31 90 SER B C 1
ATOM 2657 O O . SER B 1 90 ? 8.766 13.695 8.398 1 85.31 90 SER B O 1
ATOM 2659 N N . PRO B 1 91 ? 9.859 15.453 7.727 1 79.44 91 PRO B N 1
ATOM 2660 C CA . PRO B 1 91 ? 10.398 15.789 9.047 1 79.44 91 PRO B CA 1
ATOM 2661 C C . PRO B 1 91 ? 9.32 15.852 10.125 1 79.44 91 PRO B C 1
ATOM 2663 O O . PRO B 1 91 ? 9.562 15.461 11.273 1 79.44 91 PRO B O 1
ATOM 2666 N N . ASN B 1 92 ? 8.172 16.266 9.766 1 85.25 92 ASN B N 1
ATOM 266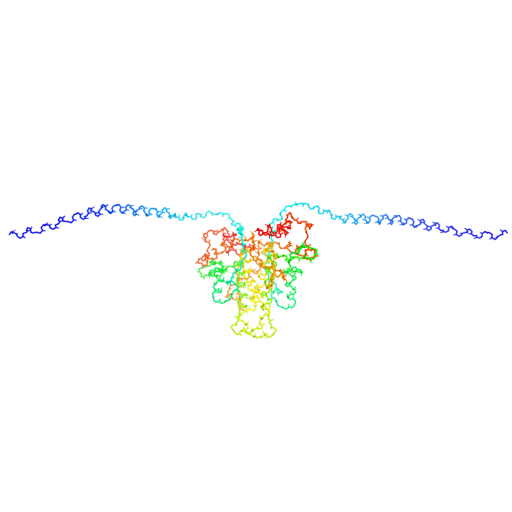7 C CA . ASN B 1 92 ? 7.133 16.375 10.781 1 85.25 92 ASN B CA 1
ATOM 2668 C C . ASN B 1 92 ? 5.957 15.445 10.484 1 85.25 92 ASN B C 1
ATOM 2670 O O . ASN B 1 92 ? 4.809 15.781 10.773 1 85.25 92 ASN B O 1
ATOM 2674 N N . GLY B 1 93 ? 6.23 14.344 9.781 1 88.19 93 GLY B N 1
ATOM 2675 C CA . GLY B 1 93 ? 5.293 13.227 9.766 1 88.19 93 GLY B CA 1
ATOM 2676 C C . GLY B 1 93 ? 4.492 13.148 8.477 1 88.19 93 GLY B C 1
ATOM 2677 O O . GLY B 1 93 ? 3.684 12.234 8.305 1 88.19 93 GLY B O 1
ATOM 2678 N N . GLY B 1 94 ? 4.664 14.125 7.547 1 93.69 94 GLY B N 1
ATOM 2679 C CA . GLY B 1 94 ? 4.016 14.016 6.25 1 93.69 94 GLY B CA 1
ATOM 2680 C C . GLY B 1 94 ? 2.598 14.562 6.25 1 93.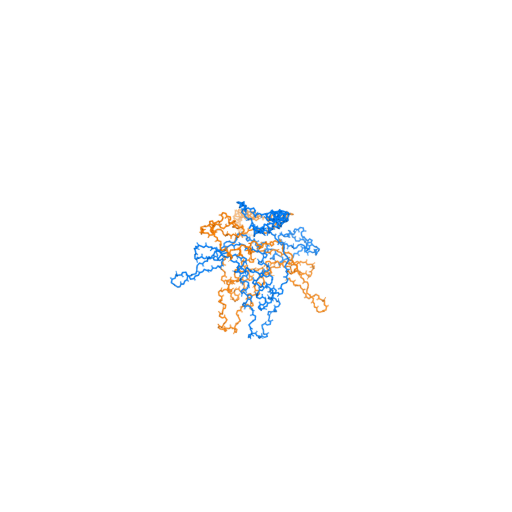69 94 GLY B C 1
ATOM 2681 O O . GLY B 1 94 ? 1.727 14.039 5.555 1 93.69 94 GLY B O 1
ATOM 2682 N N . PHE B 1 95 ? 2.285 15.539 7.062 1 95.19 95 PHE B N 1
ATOM 2683 C CA . PHE B 1 95 ? 0.982 16.188 7.129 1 95.19 95 PHE B CA 1
ATOM 2684 C C . PHE B 1 95 ? 0.983 17.484 6.332 1 95.19 95 PHE B C 1
ATOM 2686 O O . PHE B 1 95 ? 2.025 18.125 6.184 1 95.19 95 PHE B O 1
ATOM 2693 N N . ILE B 1 96 ? -0.164 17.828 5.812 1 93.06 96 ILE B N 1
ATOM 2694 C CA . ILE B 1 96 ? -0.379 19.188 5.332 1 93.06 96 ILE B CA 1
ATOM 2695 C C . ILE B 1 96 ? -0.8 20.078 6.496 1 93.06 96 ILE B C 1
ATOM 2697 O O . ILE B 1 96 ? -1.866 19.891 7.082 1 93.06 96 ILE B O 1
ATOM 2701 N N . LYS B 1 97 ? 0.049 21.047 6.836 1 93.5 97 LYS B N 1
ATOM 2702 C CA . LYS B 1 97 ? -0.295 22 7.887 1 93.5 97 LYS B CA 1
ATOM 2703 C C . LYS B 1 97 ? -1.124 23.156 7.332 1 93.5 97 LYS B C 1
ATOM 2705 O O . LYS B 1 97 ? -0.708 23.828 6.387 1 93.5 97 LYS B O 1
ATOM 2710 N N . VAL B 1 98 ? -2.314 23.297 7.898 1 89.94 98 VAL B N 1
ATOM 2711 C CA . VAL B 1 98 ? -3.254 24.312 7.438 1 89.94 98 VAL B CA 1
ATOM 2712 C C . VAL B 1 98 ? -3.498 25.328 8.547 1 89.94 98 VAL B C 1
ATOM 2714 O O . VAL B 1 98 ? -3.947 24.969 9.641 1 89.94 98 VAL B O 1
ATOM 2717 N N . GLN B 1 99 ? -3.248 26.578 8.273 1 90.62 99 GLN B N 1
ATOM 2718 C CA . GLN B 1 99 ? -3.535 27.641 9.219 1 90.62 99 GLN B CA 1
ATOM 2719 C C . GLN B 1 99 ? -5.027 27.969 9.25 1 90.62 99 GLN B C 1
ATOM 2721 O O . GLN B 1 99 ? -5.562 28.531 8.297 1 90.62 99 GLN B O 1
ATOM 2726 N N . ARG B 1 100 ? -5.703 27.641 10.297 1 86.31 100 ARG B N 1
ATOM 2727 C CA . ARG B 1 100 ? -7.137 27.875 10.406 1 86.31 100 ARG B CA 1
ATOM 2728 C C . ARG B 1 100 ? -7.414 29.297 10.891 1 86.31 100 ARG B C 1
ATOM 2730 O O . ARG B 1 100 ? -8.344 29.953 10.414 1 86.31 100 ARG B O 1
ATOM 2737 N N . ASN B 1 101 ? -6.664 29.703 11.836 1 87.06 101 ASN B N 1
ATOM 2738 C CA . ASN B 1 101 ? -6.699 31.062 12.344 1 87.06 101 ASN B CA 1
ATOM 2739 C C . ASN B 1 101 ? -5.355 31.469 12.945 1 87.06 101 ASN B C 1
ATOM 2741 O O . ASN B 1 101 ? -4.328 30.859 12.648 1 87.06 101 ASN B O 1
ATOM 2745 N N . GLU B 1 102 ? -5.305 32.562 13.695 1 88.81 102 GLU B N 1
ATOM 2746 C CA . GLU B 1 102 ? -4.051 33.156 14.164 1 88.81 102 GLU B CA 1
ATOM 2747 C C . GLU B 1 102 ? -3.332 32.219 15.133 1 88.81 102 GLU B C 1
ATOM 2749 O O . GLU B 1 102 ? -2.102 32.219 15.211 1 88.81 102 GLU B O 1
ATOM 2754 N N . THR B 1 103 ? -4.043 31.344 15.773 1 90.06 103 THR B N 1
ATOM 2755 C CA . THR B 1 103 ? -3.42 30.594 16.859 1 90.06 103 THR B CA 1
ATOM 2756 C C . THR B 1 103 ? -3.586 29.094 16.641 1 90.06 103 THR B C 1
ATOM 2758 O O . THR B 1 103 ? -3.1 28.297 17.438 1 90.06 103 THR B O 1
ATOM 2761 N N . PHE B 1 104 ? -4.301 28.781 15.57 1 90.44 104 PHE B N 1
ATOM 2762 C CA . PHE B 1 104 ? -4.668 27.375 15.445 1 90.44 104 PHE B CA 1
ATOM 2763 C C . PHE B 1 104 ? -4.234 26.828 14.086 1 90.44 104 PHE B C 1
ATOM 2765 O O . PHE B 1 104 ? -4.621 27.359 13.047 1 90.44 104 PHE B O 1
ATOM 2772 N N . VAL B 1 105 ? -3.379 25.812 14.078 1 92.06 105 VAL B N 1
ATOM 2773 C CA . VAL B 1 105 ? -2.92 25.109 12.891 1 92.06 105 VAL B CA 1
ATOM 2774 C C . VAL B 1 105 ? -3.416 23.656 12.93 1 92.06 105 VAL B C 1
ATOM 2776 O O . VAL B 1 105 ? -3.268 22.984 13.945 1 92.06 105 VAL B O 1
ATOM 2779 N N . GLU B 1 106 ? -4.062 23.234 11.828 1 91.25 106 GLU B N 1
ATOM 2780 C CA . GLU B 1 106 ? -4.562 21.875 11.711 1 91.25 106 GLU B CA 1
ATOM 2781 C C . GLU B 1 106 ? -3.602 21 10.898 1 91.25 106 GLU B C 1
ATOM 2783 O O . GLU B 1 106 ? -2.932 21.484 9.992 1 91.25 106 GLU B O 1
ATOM 2788 N N . SER B 1 107 ? -3.576 19.75 11.266 1 93.69 107 SER B N 1
ATOM 2789 C CA . SER B 1 107 ? -2.816 18.766 10.508 1 93.69 107 SER B CA 1
ATOM 2790 C C . SER B 1 107 ? -3.734 17.891 9.656 1 93.69 107 SER B C 1
ATOM 2792 O O . SER B 1 107 ? -4.582 17.172 10.188 1 93.69 107 SER B O 1
ATOM 2794 N N . TRP B 1 108 ? -3.576 18.016 8.344 1 92.56 108 TRP B N 1
ATOM 2795 C CA . TRP B 1 108 ? -4.328 17.188 7.402 1 92.56 108 TRP B CA 1
ATOM 2796 C C . TRP B 1 108 ? -3.477 16.016 6.898 1 92.56 108 TRP B C 1
ATOM 2798 O O . TRP B 1 108 ? -2.281 16.188 6.645 1 92.56 108 TRP B O 1
ATOM 2808 N N . GLY B 1 109 ? -4.113 14.922 6.754 1 95 109 GLY B N 1
ATOM 2809 C CA . GLY B 1 109 ? -3.363 13.742 6.359 1 95 109 GLY B CA 1
ATOM 2810 C C . GLY B 1 109 ? -3.209 13.609 4.855 1 95 109 GLY B C 1
ATOM 2811 O O . GLY B 1 109 ? -4.039 14.109 4.094 1 95 109 GLY B O 1
ATOM 2812 N N . ILE B 1 110 ? -2.162 13.031 4.441 1 96.44 110 ILE B N 1
ATOM 2813 C CA . ILE B 1 110 ? -1.975 12.438 3.123 1 96.44 110 ILE B CA 1
ATOM 2814 C C . ILE B 1 110 ? -1.959 10.914 3.234 1 96.44 110 ILE B C 1
ATOM 2816 O O . ILE B 1 110 ? -1.18 10.352 4.008 1 96.44 110 ILE B O 1
ATOM 2820 N N . SER B 1 111 ? -2.729 10.281 2.482 1 97.69 111 SER B N 1
ATOM 2821 C CA . SER B 1 111 ? -2.977 8.852 2.648 1 97.69 111 SER B CA 1
ATOM 2822 C C . SER B 1 111 ? -1.679 8.055 2.566 1 97.69 111 SER B C 1
ATOM 2824 O O . SER B 1 111 ? -1.48 7.102 3.324 1 97.69 111 SER B O 1
ATOM 2826 N N . MET B 1 112 ? -0.741 8.328 1.663 1 97.94 112 MET B N 1
ATOM 2827 C CA . MET B 1 112 ? 0.528 7.613 1.562 1 97.94 112 MET B CA 1
ATOM 2828 C C . MET B 1 112 ? 1.284 7.656 2.885 1 97.94 112 MET B C 1
ATOM 2830 O O . MET B 1 112 ? 1.73 6.621 3.383 1 97.94 112 MET B O 1
ATOM 2834 N N . PHE B 1 113 ? 1.419 8.875 3.453 1 97.5 113 PHE B N 1
ATOM 2835 C CA . PHE B 1 113 ? 2.146 9.023 4.707 1 97.5 113 PHE B CA 1
ATOM 2836 C C . PHE B 1 113 ? 1.403 8.352 5.852 1 97.5 113 PHE B C 1
ATOM 2838 O O . PHE B 1 113 ? 2.023 7.766 6.742 1 97.5 113 PHE B O 1
ATOM 2845 N N . HIS B 1 114 ? 0.093 8.492 5.852 1 97.12 114 HIS B N 1
ATOM 2846 C CA . HIS B 1 114 ? -0.709 7.789 6.852 1 97.12 114 HIS B CA 1
ATOM 2847 C C . HIS B 1 114 ? -0.41 6.293 6.848 1 97.12 114 HIS B C 1
ATOM 2849 O O . HIS B 1 114 ? -0.153 5.707 7.898 1 97.12 114 HIS B O 1
ATOM 2855 N N . ALA B 1 115 ? -0.427 5.688 5.621 1 97.69 115 ALA B N 1
ATOM 2856 C CA . ALA B 1 115 ? -0.149 4.262 5.48 1 97.69 115 ALA B CA 1
ATOM 2857 C C . ALA B 1 115 ? 1.251 3.922 5.984 1 97.69 115 ALA B C 1
ATOM 2859 O O . ALA B 1 115 ? 1.449 2.904 6.652 1 97.69 115 ALA B O 1
ATOM 2860 N N . LEU B 1 116 ? 2.223 4.762 5.633 1 96.75 116 LEU B N 1
ATOM 2861 C CA . LEU B 1 116 ? 3.598 4.535 6.066 1 96.75 116 LEU B CA 1
ATOM 2862 C C . LEU B 1 116 ? 3.721 4.668 7.582 1 96.75 116 LEU B C 1
ATOM 2864 O O . LEU B 1 116 ? 4.496 3.947 8.211 1 96.75 116 LEU B O 1
ATOM 2868 N N . HIS B 1 117 ? 2.938 5.609 8.195 1 94.44 117 HIS B N 1
ATOM 2869 C CA . HIS B 1 117 ? 2.887 5.73 9.648 1 94.44 117 HIS B CA 1
ATOM 2870 C C . HIS B 1 117 ? 2.352 4.453 10.281 1 94.44 117 HIS B C 1
ATOM 2872 O O . HIS B 1 117 ? 2.902 3.973 11.281 1 94.44 117 HIS B O 1
ATOM 2878 N N . CYS B 1 118 ? 1.311 3.979 9.703 1 95.38 118 CYS B N 1
ATOM 2879 C CA . CYS B 1 118 ? 0.755 2.727 10.211 1 95.38 118 CYS B CA 1
ATOM 2880 C C . CYS B 1 118 ? 1.781 1.603 10.125 1 95.38 118 CYS B C 1
ATOM 2882 O O . CYS B 1 118 ? 1.926 0.819 11.07 1 95.38 118 CYS B O 1
ATOM 2884 N N . LEU B 1 119 ? 2.453 1.446 8.969 1 95.56 119 LEU B N 1
ATOM 2885 C CA . LEU B 1 119 ? 3.457 0.404 8.789 1 95.56 119 LEU B CA 1
ATOM 2886 C C . LEU B 1 119 ? 4.559 0.527 9.836 1 95.56 119 LEU B C 1
ATOM 2888 O O . LEU B 1 119 ? 4.988 -0.476 10.414 1 95.56 119 LEU B O 1
ATOM 2892 N N . ARG B 1 120 ? 4.996 1.758 10.07 1 92.44 120 ARG B N 1
ATOM 2893 C CA . ARG B 1 120 ? 6.016 1.99 11.094 1 92.44 120 ARG B CA 1
ATOM 2894 C C . ARG B 1 120 ? 5.52 1.559 12.469 1 92.44 120 ARG B C 1
ATOM 2896 O O . ARG B 1 120 ? 6.273 0.986 13.258 1 92.44 120 ARG B O 1
ATOM 2903 N N . MET B 1 121 ? 4.297 1.849 12.789 1 91.19 121 MET B N 1
ATOM 2904 C CA . MET B 1 121 ? 3.732 1.46 14.078 1 91.19 121 MET B CA 1
ATOM 2905 C C . MET B 1 121 ? 3.736 -0.057 14.242 1 91.19 121 MET B C 1
ATOM 2907 O O . MET B 1 121 ? 4.051 -0.57 15.312 1 91.19 121 MET B O 1
ATOM 2911 N N . LEU B 1 122 ? 3.365 -0.754 13.18 1 91.75 122 LEU B N 1
ATOM 2912 C CA . LEU B 1 122 ? 3.412 -2.211 13.227 1 91.75 122 LEU B CA 1
ATOM 2913 C C . LEU B 1 122 ? 4.84 -2.703 13.445 1 91.75 122 LEU B C 1
ATOM 2915 O O . LEU B 1 122 ? 5.07 -3.631 14.219 1 91.75 122 LEU B O 1
ATOM 2919 N N . ARG B 1 123 ? 5.793 -2.119 12.672 1 91.25 123 ARG B N 1
ATOM 2920 C CA . ARG B 1 123 ? 7.203 -2.459 12.836 1 91.25 123 ARG B CA 1
ATOM 2921 C C . ARG B 1 123 ? 7.648 -2.289 14.281 1 91.25 123 ARG B C 1
ATOM 2923 O O . ARG B 1 123 ? 8.312 -3.164 14.836 1 91.25 123 ARG B O 1
ATOM 2930 N N . ASP B 1 124 ? 7.309 -1.16 14.898 1 88.69 124 ASP B N 1
ATOM 2931 C CA . ASP B 1 124 ? 7.707 -0.877 16.281 1 88.69 124 ASP B CA 1
ATOM 2932 C C . ASP B 1 124 ? 7.09 -1.883 17.25 1 88.69 124 ASP B C 1
ATOM 2934 O O . ASP B 1 124 ? 7.723 -2.279 18.219 1 88.69 124 ASP B O 1
ATOM 2938 N N . ALA B 1 125 ? 5.855 -2.256 17 1 87.06 125 ALA B N 1
ATOM 2939 C CA . ALA B 1 125 ? 5.16 -3.213 17.859 1 87.06 125 ALA B CA 1
ATOM 2940 C C . ALA B 1 125 ? 5.832 -4.582 17.797 1 87.06 125 ALA B C 1
ATOM 2942 O O . ALA B 1 125 ? 5.707 -5.379 18.734 1 87.06 125 ALA B O 1
ATOM 2943 N N . LEU B 1 126 ? 6.5 -4.883 16.688 1 87.38 126 LEU B N 1
ATOM 2944 C CA . LEU B 1 126 ? 7.133 -6.184 16.5 1 87.38 12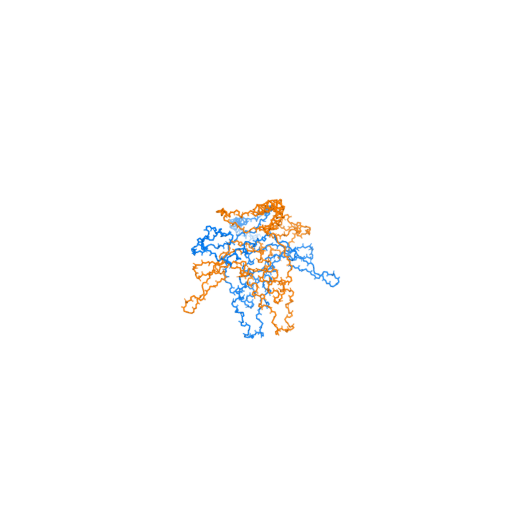6 LEU B CA 1
ATOM 2945 C C . LEU B 1 126 ? 8.602 -6.137 16.922 1 87.38 126 LEU B C 1
ATOM 2947 O O . LEU B 1 126 ? 9.297 -7.152 16.875 1 87.38 126 LEU B O 1
ATOM 2951 N N . ALA B 1 127 ? 9.086 -4.941 17.297 1 83.75 127 ALA B N 1
ATOM 2952 C CA . ALA B 1 127 ? 10.484 -4.797 17.703 1 83.75 127 ALA B CA 1
ATOM 2953 C C . ALA B 1 127 ? 10.797 -5.668 18.922 1 83.75 127 ALA B C 1
ATOM 2955 O O . ALA B 1 127 ? 9.992 -5.77 19.844 1 83.75 127 ALA B O 1
ATOM 2956 N N . PRO B 1 128 ? 11.938 -6.387 18.812 1 76.06 128 PRO B N 1
ATOM 2957 C CA . PRO B 1 128 ? 12.312 -7.207 19.953 1 76.06 128 PRO B CA 1
ATOM 2958 C C . PRO B 1 128 ? 12.453 -6.391 21.25 1 76.06 128 PRO B C 1
ATOM 2960 O O . PRO B 1 128 ? 12.898 -5.242 21.203 1 76.06 128 PRO B O 1
ATOM 2963 N N . THR B 1 129 ? 11.805 -6.852 22.281 1 67.19 129 THR B N 1
ATOM 2964 C CA . THR B 1 129 ? 12.008 -6.254 23.594 1 67.19 129 THR B CA 1
ATOM 2965 C C . THR B 1 129 ? 13.242 -6.84 24.281 1 67.19 129 THR B C 1
ATOM 2967 O O . THR B 1 129 ? 13.586 -8 24.047 1 67.19 129 THR B O 1
ATOM 2970 N N . PRO B 1 130 ? 14.094 -5.938 24.844 1 57.59 130 PRO B N 1
ATOM 2971 C CA . PRO B 1 130 ? 15.289 -6.43 25.531 1 57.59 130 PRO B CA 1
ATOM 2972 C C . PRO B 1 130 ? 15.039 -7.715 26.312 1 57.59 130 PRO B C 1
ATOM 2974 O O . PRO B 1 130 ? 15.922 -8.578 26.391 1 57.59 130 PRO B O 1
ATOM 2977 N N . SER B 1 131 ? 13.977 -7.758 27.109 1 55.06 131 SER B N 1
ATOM 2978 C CA . SER B 1 131 ? 13.789 -8.922 27.969 1 55.06 131 SER B CA 1
ATOM 2979 C C . SER B 1 131 ? 13.438 -10.156 27.156 1 55.06 131 SER B C 1
ATOM 2981 O O . SER B 1 131 ? 13.445 -11.281 27.672 1 55.06 131 SER B O 1
ATOM 2983 N N . GLU B 1 132 ? 12.992 -10.016 26.078 1 52.31 132 GLU B N 1
ATOM 2984 C CA . GLU B 1 132 ? 12.445 -11.133 25.312 1 52.31 132 GLU B CA 1
ATOM 2985 C C . GLU B 1 132 ? 13.523 -11.812 24.484 1 52.31 132 GLU B C 1
ATOM 2987 O O . GLU B 1 132 ? 13.461 -11.789 23.25 1 52.31 132 GLU B O 1
ATOM 2992 N N . HIS B 1 133 ? 14.75 -11.844 25.031 1 43.41 133 HIS B N 1
ATOM 2993 C CA . HIS B 1 133 ? 15.734 -12.719 24.391 1 43.41 133 HIS B CA 1
ATOM 2994 C C . HIS B 1 133 ? 15.234 -14.156 24.344 1 43.41 133 HIS B C 1
ATOM 2996 O O . HIS B 1 133 ? 16.031 -15.094 24.25 1 43.41 133 HIS B O 1
ATOM 3002 N N . SER B 1 134 ? 14 -14.398 24.797 1 42.03 134 SER B N 1
ATOM 3003 C CA . SER B 1 134 ? 13.758 -15.844 24.781 1 42.03 134 SER B CA 1
ATOM 3004 C C . SER B 1 134 ? 13.781 -16.391 23.359 1 42.03 134 SER B C 1
ATOM 3006 O O . SER B 1 134 ? 13.281 -15.758 22.438 1 42.03 134 SER B O 1
ATOM 3008 N N . GLU B 1 135 ? 14.578 -17.375 23.094 1 42.94 135 GLU B N 1
ATOM 3009 C CA . GLU B 1 135 ? 14.875 -18.266 21.969 1 42.94 135 GLU B CA 1
ATOM 3010 C C . GLU B 1 135 ? 13.617 -18.609 21.188 1 42.94 135 GLU B C 1
ATOM 3012 O O . GLU B 1 135 ? 13.695 -19.156 20.078 1 42.94 135 GLU B O 1
ATOM 3017 N N . HIS B 1 136 ? 12.531 -18.656 21.844 1 40.03 136 HIS B N 1
ATOM 3018 C CA . HIS B 1 136 ? 11.391 -19.406 21.312 1 40.03 136 HIS B CA 1
ATOM 3019 C C . HIS B 1 136 ? 10.727 -18.641 20.172 1 40.03 136 HIS B C 1
ATOM 3021 O O . HIS B 1 136 ? 9.75 -19.125 19.594 1 40.03 136 HIS B O 1
ATOM 3027 N N . SER B 1 137 ? 10.859 -17.438 20.125 1 42.94 137 SER B N 1
ATOM 3028 C CA . SER B 1 137 ? 10.039 -16.828 19.078 1 42.94 137 SER B CA 1
ATOM 3029 C C . SER B 1 137 ? 10.539 -17.219 17.688 1 42.94 137 SER B C 1
ATOM 3031 O O . SER B 1 137 ? 11.023 -16.375 16.938 1 42.94 137 SER B O 1
ATOM 3033 N N . HIS B 1 138 ? 11.117 -18.344 17.609 1 37.53 138 HIS B N 1
ATOM 3034 C CA . HIS B 1 138 ? 11.734 -19.047 16.484 1 37.53 138 HIS B CA 1
ATOM 3035 C C . HIS B 1 138 ? 10.797 -19.125 15.289 1 37.53 138 HIS B C 1
ATOM 3037 O O . HIS B 1 138 ? 11.227 -19.406 14.172 1 37.53 138 HIS B O 1
ATOM 3043 N N . HIS B 1 139 ? 9.539 -19.297 15.531 1 41.28 139 HIS B N 1
ATOM 3044 C CA . HIS B 1 139 ? 8.758 -19.797 14.398 1 41.28 139 HIS B CA 1
ATOM 3045 C C . HIS B 1 139 ? 8.68 -18.766 13.281 1 41.28 139 HIS B C 1
ATOM 3047 O O . HIS B 1 139 ? 8.195 -19.062 12.188 1 41.28 139 HIS B O 1
ATOM 3053 N N . PHE B 1 140 ? 8.703 -17.5 13.562 1 46.47 140 PHE B N 1
ATOM 3054 C CA . PHE B 1 140 ? 8.703 -16.578 12.438 1 46.47 140 PHE B CA 1
ATOM 3055 C C . PHE B 1 140 ? 10.125 -16.266 11.984 1 46.47 140 PHE B C 1
ATOM 3057 O O . PHE B 1 140 ? 10.922 -15.742 12.766 1 46.47 140 PHE B O 1
ATOM 3064 N N . ARG B 1 141 ? 10.602 -17.109 11.086 1 47.12 141 ARG B N 1
ATOM 3065 C CA . ARG B 1 141 ? 11.922 -16.797 10.547 1 47.12 141 ARG B CA 1
ATOM 3066 C C . ARG B 1 141 ? 12.094 -15.297 10.359 1 47.12 141 ARG B C 1
ATOM 3068 O O . ARG B 1 141 ? 11.336 -14.672 9.625 1 47.12 141 ARG B O 1
ATOM 3075 N N . PRO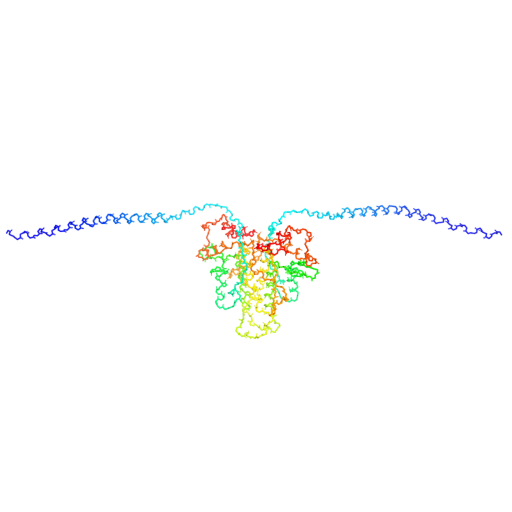 B 1 142 ? 12.875 -14.602 11.258 1 53.62 142 PRO B N 1
ATOM 3076 C CA . PRO B 1 142 ? 13.148 -13.164 11.234 1 53.62 142 PRO B CA 1
ATOM 3077 C C . PRO B 1 142 ? 13.242 -12.602 9.82 1 53.62 142 PRO B C 1
ATOM 3079 O O . PRO B 1 142 ? 12.836 -11.461 9.57 1 53.62 142 PRO B O 1
ATOM 3082 N N . THR B 1 143 ? 13.633 -13.516 8.852 1 58.69 143 THR B N 1
ATOM 3083 C CA . THR B 1 143 ? 13.906 -13.023 7.504 1 58.69 143 THR B CA 1
ATOM 3084 C C . THR B 1 143 ? 12.609 -12.672 6.781 1 58.69 143 THR B C 1
ATOM 3086 O O . THR B 1 143 ? 12.555 -11.695 6.031 1 58.69 143 THR B O 1
ATOM 3089 N N . HIS B 1 144 ? 11.539 -13.43 7.246 1 65.06 144 HIS B N 1
ATOM 3090 C CA . HIS B 1 144 ? 10.328 -13.18 6.477 1 65.06 144 HIS B CA 1
ATOM 3091 C C . HIS B 1 144 ? 9.656 -11.883 6.906 1 65.06 144 HIS B C 1
ATOM 3093 O O . HIS B 1 144 ? 9.25 -11.078 6.062 1 65.06 144 HIS B O 1
ATOM 3099 N N . LEU B 1 145 ? 9.734 -11.523 8.07 1 84 145 LEU B N 1
ATOM 3100 C CA . LEU B 1 145 ? 9.047 -10.32 8.523 1 84 145 LEU B CA 1
ATOM 3101 C C . LEU B 1 145 ? 9.797 -9.07 8.062 1 84 145 LEU B C 1
ATOM 3103 O O . LEU B 1 145 ? 9.172 -8.07 7.691 1 84 145 LEU B O 1
ATOM 3107 N N . THR B 1 146 ? 11.125 -9.273 8.062 1 85.56 146 THR B N 1
ATOM 3108 C CA . THR B 1 146 ? 11.898 -8.102 7.68 1 85.56 146 THR B CA 1
ATOM 3109 C C . THR B 1 146 ? 11.695 -7.781 6.199 1 85.56 146 THR B C 1
ATOM 3111 O O . THR B 1 146 ? 11.609 -6.613 5.812 1 85.56 146 THR B O 1
ATOM 3114 N N . HIS B 1 147 ? 11.594 -8.82 5.383 1 91.94 147 HIS B N 1
ATOM 3115 C CA . HIS B 1 147 ? 11.266 -8.641 3.975 1 91.94 147 HIS B CA 1
ATOM 3116 C C . HIS B 1 147 ? 9.938 -7.898 3.807 1 91.94 147 HIS B C 1
ATOM 3118 O O . HIS B 1 147 ? 9.805 -7.055 2.92 1 91.94 147 HIS B O 1
ATOM 3124 N N . CYS B 1 148 ? 8.977 -8.258 4.664 1 95.06 148 CYS B N 1
ATOM 3125 C CA . CYS B 1 148 ? 7.645 -7.668 4.566 1 95.06 148 CYS B CA 1
ATOM 3126 C C . CYS B 1 148 ? 7.695 -6.16 4.77 1 95.06 148 CYS B C 1
ATOM 3128 O O . CYS B 1 148 ? 6.988 -5.414 4.086 1 95.06 148 CYS B O 1
ATOM 3130 N N . PHE B 1 149 ? 8.57 -5.66 5.672 1 94 149 PHE B N 1
ATOM 3131 C CA . PHE B 1 149 ? 8.633 -4.23 5.945 1 94 149 PHE B CA 1
ATOM 3132 C C . PHE B 1 149 ? 9.156 -3.469 4.73 1 94 149 PHE B C 1
ATOM 3134 O O . PHE B 1 149 ? 8.57 -2.463 4.324 1 94 149 PHE B O 1
ATOM 3141 N N . THR B 1 150 ? 10.25 -3.93 4.188 1 93.69 150 THR B N 1
ATOM 3142 C CA . THR B 1 150 ? 10.812 -3.26 3.023 1 93.69 150 THR B CA 1
ATOM 3143 C C . THR B 1 150 ? 9.867 -3.361 1.829 1 93.69 150 THR B C 1
ATOM 3145 O O . THR B 1 150 ? 9.695 -2.398 1.08 1 93.69 150 THR B O 1
ATOM 3148 N N . TYR B 1 151 ? 9.289 -4.531 1.586 1 96.56 151 TYR B N 1
ATOM 3149 C CA . TYR B 1 151 ? 8.398 -4.73 0.45 1 96.56 151 TYR B CA 1
ATOM 3150 C C . TYR B 1 151 ? 7.168 -3.838 0.562 1 96.56 151 TYR B C 1
ATOM 3152 O O . TYR B 1 151 ? 6.805 -3.148 -0.392 1 96.56 151 TYR B O 1
ATOM 3160 N N . LEU B 1 152 ? 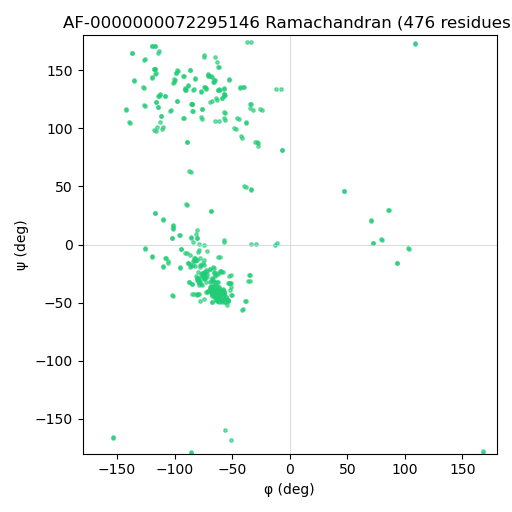6.477 -3.805 1.786 1 97.69 152 LEU B N 1
ATOM 3161 C CA . LEU B 1 152 ? 5.281 -2.996 2.002 1 97.69 152 LEU B CA 1
ATOM 3162 C C . LEU B 1 152 ? 5.602 -1.51 1.892 1 97.69 152 LEU B C 1
ATOM 3164 O O . LEU B 1 152 ? 4.824 -0.743 1.321 1 97.69 152 LEU B O 1
ATOM 3168 N N . ALA B 1 153 ? 6.758 -1.08 2.488 1 96.88 153 ALA B N 1
ATOM 3169 C CA . ALA B 1 153 ? 7.141 0.325 2.381 1 96.88 153 ALA B CA 1
ATOM 3170 C C . ALA B 1 153 ? 7.262 0.751 0.92 1 96.88 153 ALA B C 1
ATOM 3172 O O . ALA B 1 153 ? 6.73 1.792 0.524 1 96.88 153 ALA B O 1
ATOM 3173 N N . GLN B 1 154 ? 7.938 -0.066 0.144 1 96.5 154 GLN B N 1
ATOM 3174 C CA . GLN B 1 154 ? 8.117 0.248 -1.27 1 96.5 154 GLN B CA 1
ATOM 3175 C C . GLN B 1 154 ? 6.793 0.182 -2.023 1 96.5 154 GLN B C 1
ATOM 3177 O O . GLN B 1 154 ? 6.555 0.966 -2.943 1 96.5 154 GLN B O 1
ATOM 3182 N N . SER B 1 155 ? 5.875 -0.792 -1.657 1 98.12 155 SER B N 1
ATOM 3183 C CA . SER B 1 155 ? 4.555 -0.876 -2.266 1 98.12 155 SER B CA 1
ATOM 3184 C C . SER B 1 155 ? 3.746 0.392 -2.014 1 98.12 155 SER B C 1
ATOM 3186 O O . SER B 1 155 ? 3.094 0.911 -2.922 1 98.12 155 SER B O 1
ATOM 3188 N N . LEU B 1 156 ? 3.785 0.932 -0.789 1 98.06 156 LEU B N 1
ATOM 3189 C CA . LEU B 1 156 ? 3.039 2.125 -0.406 1 98.06 156 LEU B CA 1
ATOM 3190 C C . LEU B 1 156 ? 3.619 3.367 -1.071 1 98.06 156 LEU B C 1
ATOM 3192 O O . LEU B 1 156 ? 2.875 4.25 -1.506 1 98.06 156 LEU B O 1
ATOM 3196 N N . LEU B 1 157 ? 4.961 3.467 -1.153 1 96.69 157 LEU B N 1
ATOM 3197 C CA . LEU B 1 157 ? 5.617 4.551 -1.874 1 96.69 157 LEU B CA 1
ATOM 3198 C C . LEU B 1 157 ? 5.27 4.508 -3.357 1 96.69 157 LEU B C 1
ATOM 3200 O O . LEU B 1 157 ? 5.051 5.551 -3.979 1 96.69 157 LEU B O 1
ATOM 3204 N N . CYS B 1 158 ? 5.266 3.291 -3.902 1 97.25 158 CYS B N 1
ATOM 3205 C CA . CYS B 1 158 ? 4.902 3.098 -5.301 1 97.25 158 CYS B CA 1
ATOM 3206 C C . CYS B 1 158 ? 3.475 3.561 -5.562 1 97.25 158 CYS B C 1
ATOM 3208 O O . CYS B 1 158 ? 3.205 4.203 -6.578 1 97.25 158 CYS B O 1
ATOM 3210 N N . ALA B 1 159 ? 2.525 3.207 -4.684 1 97.19 159 ALA B N 1
ATOM 3211 C CA . ALA B 1 159 ? 1.13 3.611 -4.836 1 97.19 159 ALA B CA 1
ATOM 3212 C C . ALA B 1 159 ? 0.987 5.129 -4.773 1 97.19 159 ALA B C 1
ATOM 3214 O O . ALA B 1 159 ? 0.201 5.719 -5.52 1 97.19 159 ALA B O 1
ATOM 3215 N N . ALA B 1 160 ? 1.726 5.766 -3.826 1 97.19 160 ALA B N 1
ATOM 3216 C CA . ALA B 1 160 ? 1.729 7.211 -3.609 1 97.19 160 ALA B CA 1
ATOM 3217 C C . ALA B 1 160 ? 0.307 7.762 -3.564 1 97.19 160 ALA B C 1
ATOM 3219 O O . ALA B 1 160 ? -0.009 8.734 -4.246 1 97.19 160 ALA B O 1
ATOM 3220 N N . ASP B 1 161 ? -0.577 7.102 -2.838 1 97.31 161 ASP B N 1
ATOM 3221 C CA . ASP B 1 161 ? -1.946 7.59 -2.709 1 97.31 161 ASP B CA 1
ATOM 3222 C C . ASP B 1 161 ? -1.972 9.016 -2.168 1 97.31 161 ASP B C 1
ATOM 3224 O O . ASP B 1 161 ? -1.657 9.25 -0.998 1 97.31 161 ASP B O 1
ATOM 3228 N N . ASP B 1 162 ? -2.377 9.969 -2.904 1 95.81 162 ASP B N 1
ATOM 3229 C CA . ASP B 1 162 ? -2.25 11.375 -2.537 1 95.81 162 ASP B CA 1
ATOM 3230 C C . ASP B 1 162 ? -3.576 11.93 -2.021 1 95.81 162 ASP B C 1
ATOM 3232 O O . ASP B 1 162 ? -3.799 13.141 -2.043 1 95.81 162 ASP B O 1
ATOM 3236 N N . THR B 1 163 ? -4.492 10.992 -1.662 1 94.88 163 THR B N 1
ATOM 3237 C CA . THR B 1 163 ? -5.766 11.406 -1.08 1 94.88 163 THR B CA 1
ATOM 3238 C C . THR B 1 163 ? -5.535 12.242 0.179 1 94.88 163 THR B C 1
ATOM 3240 O O . THR B 1 163 ? -4.707 11.891 1.021 1 94.88 163 THR B O 1
ATOM 3243 N N . ILE B 1 164 ? -6.215 13.32 0.297 1 92.88 164 ILE B N 1
ATOM 3244 C CA . ILE B 1 164 ? -6.129 14.18 1.472 1 92.88 164 ILE B CA 1
ATOM 3245 C C . ILE B 1 164 ? -7.168 13.758 2.504 1 92.88 164 ILE B C 1
ATOM 3247 O O . ILE B 1 164 ? -8.32 13.484 2.158 1 92.88 164 ILE B 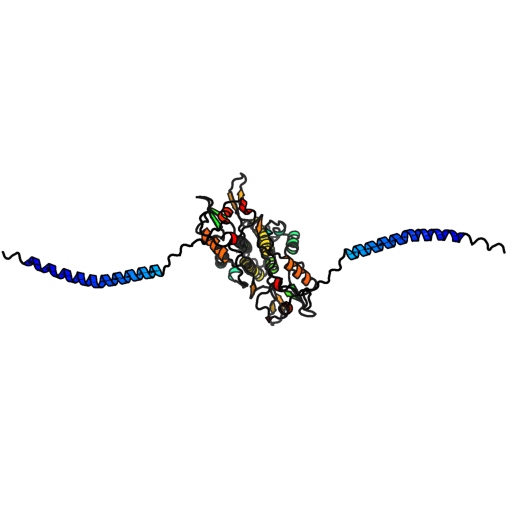O 1
ATOM 3251 N N . GLU B 1 165 ? -6.773 13.641 3.717 1 93.25 165 GLU B N 1
ATOM 3252 C CA . GLU B 1 165 ? -7.645 13.227 4.812 1 93.25 165 GLU B CA 1
ATOM 3253 C C . GLU B 1 165 ? -7.824 14.352 5.824 1 93.25 165 GLU B C 1
ATOM 3255 O O . GLU B 1 165 ? -6.871 14.766 6.488 1 93.25 165 GLU B O 1
ATOM 3260 N N . ALA B 1 166 ? -8.984 14.789 5.992 1 90.31 166 ALA B N 1
ATOM 3261 C CA . ALA B 1 166 ? -9.289 15.867 6.934 1 90.31 166 ALA B CA 1
ATOM 3262 C C . ALA B 1 166 ? -9.164 15.383 8.375 1 90.31 166 ALA B C 1
ATOM 3264 O O . ALA B 1 166 ? -9.5 14.242 8.688 1 90.31 166 ALA B O 1
ATOM 3265 N N . PRO B 1 167 ? -8.727 16.312 9.242 1 91.31 167 PRO B N 1
ATOM 3266 C CA . PRO B 1 167 ? -8.734 15.953 10.656 1 91.31 167 PRO B CA 1
ATOM 3267 C C . PRO B 1 167 ? -10.148 15.867 11.234 1 91.31 167 PRO B C 1
ATOM 3269 O O . PRO B 1 167 ? -11.031 16.625 10.828 1 91.31 167 PRO B O 1
ATOM 3272 N N . VAL B 1 168 ? -10.352 14.961 12.141 1 89.62 168 VAL B N 1
ATOM 3273 C CA . VAL B 1 168 ? -11.617 14.766 12.836 1 89.62 168 VAL B CA 1
ATOM 3274 C C . VAL B 1 168 ? -11.453 15.133 14.305 1 89.62 168 VAL B C 1
ATOM 3276 O O . VAL B 1 168 ? -10.516 14.695 14.969 1 89.62 168 VAL B O 1
ATOM 3279 N N . PRO B 1 169 ? -12.352 15.977 14.812 1 90.88 169 PRO B N 1
ATOM 3280 C CA . PRO B 1 169 ? -12.227 16.359 16.219 1 90.88 169 PRO B CA 1
ATOM 3281 C C . PRO B 1 169 ? -12.469 15.18 17.172 1 90.88 169 PRO B C 1
ATOM 3283 O O . PRO B 1 169 ? -13.32 14.328 16.906 1 90.88 169 PRO B O 1
ATOM 3286 N N . GLU B 1 170 ? -11.672 15.172 18.156 1 90.75 170 GLU B N 1
ATOM 3287 C CA . GLU B 1 170 ? -11.875 14.25 19.266 1 90.75 170 GLU B CA 1
ATOM 3288 C C . GLU B 1 170 ? -12.523 14.961 20.453 1 90.75 170 GLU B C 1
ATOM 3290 O O . GLU B 1 170 ? -12.18 16.094 20.766 1 90.75 170 GLU B O 1
ATOM 3295 N N . TYR B 1 171 ? -13.469 14.242 21.094 1 91.19 171 TYR B N 1
ATOM 3296 C CA . TYR B 1 171 ? -14.234 14.867 22.156 1 91.19 171 TYR B CA 1
ATOM 3297 C C . TYR B 1 171 ? -14.031 14.125 23.484 1 91.19 171 TYR B C 1
ATOM 3299 O O . TYR B 1 171 ? -13.867 12.898 23.484 1 91.19 171 TYR B O 1
ATOM 3307 N N . ASN B 1 172 ? -13.984 14.852 24.562 1 91.69 172 ASN B N 1
ATOM 3308 C CA . ASN B 1 172 ? -14.008 14.211 25.875 1 91.69 172 ASN B CA 1
ATOM 3309 C C . ASN B 1 172 ? -15.438 13.945 26.344 1 91.69 172 ASN B C 1
ATOM 3311 O O . ASN B 1 172 ? -16.391 14.117 25.578 1 91.69 172 ASN B O 1
ATOM 3315 N N . LEU B 1 173 ? -15.523 13.383 27.531 1 92.38 173 LEU B N 1
ATOM 3316 C CA . LEU B 1 173 ? -16.828 12.977 28.078 1 92.38 173 LEU B CA 1
ATOM 3317 C C . LEU B 1 173 ? -17.75 14.18 28.203 1 92.38 173 LEU B C 1
ATOM 3319 O O . LEU B 1 173 ? -18.969 14.016 28.266 1 92.38 173 LEU B O 1
ATOM 3323 N N . HIS B 1 174 ? -17.25 15.406 28.281 1 93.62 174 HIS B N 1
ATOM 3324 C CA . HIS B 1 174 ? -18.047 16.625 28.422 1 93.62 174 HIS B CA 1
ATOM 3325 C C . HIS B 1 174 ? -18.281 17.281 27.062 1 93.62 174 HIS B C 1
ATOM 3327 O O . HIS B 1 174 ? -18.656 18.453 27 1 93.62 174 HIS B O 1
ATOM 3333 N N . ASP B 1 175 ? -17.906 16.594 25.938 1 92.12 175 ASP B N 1
ATOM 3334 C CA . ASP B 1 175 ? -18.125 17.031 24.562 1 92.12 175 ASP B CA 1
ATOM 3335 C C . ASP B 1 175 ? -17.234 18.219 24.203 1 92.12 175 ASP B C 1
ATOM 3337 O O . ASP B 1 175 ? -17.641 19.094 23.438 1 92.12 175 ASP B O 1
ATOM 3341 N N . GLU B 1 176 ? -16.234 18.328 24.953 1 92 176 GLU B N 1
ATOM 3342 C CA . GLU B 1 176 ? -15.227 19.328 24.609 1 92 176 GLU B CA 1
ATOM 3343 C C . GLU B 1 176 ? -14.172 18.75 23.672 1 92 176 GLU B C 1
ATOM 3345 O O . GLU B 1 176 ? -13.766 17.594 23.828 1 92 176 GLU B O 1
ATOM 3350 N N . ILE B 1 177 ? -13.852 19.547 22.688 1 89.5 177 ILE B N 1
ATOM 3351 C CA . ILE B 1 177 ? -12.828 19.094 21.75 1 89.5 177 ILE B CA 1
ATOM 3352 C C . ILE B 1 177 ? -11.477 19.031 22.469 1 89.5 177 ILE B C 1
ATOM 3354 O O . ILE B 1 177 ? -11.008 20.031 23.016 1 89.5 177 ILE B O 1
ATOM 3358 N N . THR B 1 178 ? -10.859 17.875 22.453 1 89.12 178 THR B N 1
ATOM 3359 C CA . THR B 1 178 ? -9.594 17.656 23.141 1 89.12 178 THR B CA 1
ATOM 3360 C C . THR B 1 178 ? -8.453 17.531 22.141 1 89.12 178 THR B C 1
ATOM 3362 O O . THR B 1 178 ? -7.277 17.562 22.516 1 89.12 178 THR B O 1
ATOM 3365 N N . GLY B 1 179 ? -8.727 17.406 20.906 1 88.56 179 GLY B N 1
ATOM 3366 C CA . GLY B 1 179 ? -7.73 17.234 19.859 1 88.56 179 GLY B CA 1
ATOM 3367 C C . GLY B 1 179 ? -8.328 16.828 18.531 1 88.56 179 GLY B C 1
ATOM 3368 O O . GLY B 1 179 ? -9.547 16.859 18.359 1 88.56 179 GLY B O 1
ATOM 3369 N N . PHE B 1 180 ? -7.473 16.641 17.547 1 90 180 PHE B N 1
ATOM 3370 C CA . PHE B 1 180 ? -7.879 16.203 16.203 1 90 180 PHE B CA 1
ATOM 3371 C C . PHE B 1 180 ? -7.102 14.977 15.773 1 90 180 PHE B C 1
ATOM 3373 O O . PHE B 1 180 ? -5.898 14.867 16.031 1 90 180 PHE B O 1
ATOM 3380 N N . ARG B 1 181 ? -7.801 14.016 15.227 1 89.62 181 ARG B N 1
ATOM 3381 C CA . ARG B 1 181 ? -7.156 12.82 14.695 1 89.62 181 ARG B CA 1
ATOM 3382 C C . ARG B 1 181 ? -7.379 12.703 13.195 1 89.62 181 ARG B C 1
ATOM 3384 O O . ARG B 1 181 ? -8.352 13.234 12.656 1 89.62 181 ARG B O 1
ATOM 3391 N N . VAL B 1 182 ? -6.441 12.078 12.523 1 93.06 182 VAL B N 1
ATOM 3392 C CA . VAL B 1 182 ? -6.578 11.711 11.117 1 93.06 182 VAL B CA 1
ATOM 3393 C C . VAL B 1 182 ? -6.668 10.195 10.984 1 93.06 182 VAL B C 1
ATOM 3395 O O . VAL B 1 182 ? -5.691 9.484 11.242 1 93.06 182 VAL B O 1
ATOM 3398 N N . ASP B 1 183 ? -7.82 9.664 10.617 1 92.94 183 ASP B N 1
ATOM 3399 C CA . ASP B 1 183 ? -7.969 8.211 10.562 1 92.94 183 ASP B CA 1
ATOM 3400 C C . ASP B 1 183 ? -8.328 7.75 9.148 1 92.94 183 ASP B C 1
ATOM 3402 O O . ASP B 1 183 ? -8.25 6.559 8.844 1 92.94 183 ASP B O 1
ATOM 3406 N N . GLY B 1 184 ? -8.656 8.719 8.258 1 93.56 184 GLY B N 1
ATOM 3407 C CA . GLY B 1 184 ? -8.922 8.406 6.859 1 93.56 184 GLY B CA 1
ATOM 3408 C C . GLY B 1 184 ? -10.242 7.695 6.648 1 93.56 184 GLY B C 1
ATOM 3409 O O . GLY B 1 184 ? -10.578 7.32 5.523 1 93.56 184 GLY B O 1
ATOM 3410 N N . ILE B 1 185 ? -11.031 7.453 7.723 1 92.31 185 ILE B N 1
ATOM 3411 C CA . ILE B 1 185 ? -12.305 6.742 7.629 1 92.31 185 ILE B CA 1
ATOM 3412 C C . ILE B 1 185 ? -13.359 7.648 7 1 92.31 185 ILE B C 1
ATOM 3414 O O . ILE B 1 185 ? -13.445 8.836 7.332 1 92.31 185 ILE B O 1
ATOM 3418 N N . GLY B 1 186 ? -14.156 7.07 6.047 1 91 186 GLY B N 1
ATOM 3419 C CA . GLY B 1 186 ? -15.195 7.828 5.371 1 91 186 GLY B CA 1
ATOM 3420 C C . GLY B 1 186 ? -14.664 8.703 4.254 1 91 186 GLY B C 1
ATOM 3421 O O . GLY B 1 186 ? -15.422 9.461 3.641 1 91 186 GLY B O 1
ATOM 3422 N N . VAL B 1 187 ? -13.391 8.609 3.98 1 92.12 187 VAL B N 1
ATOM 3423 C CA . VAL B 1 187 ? -12.766 9.422 2.936 1 92.12 187 VAL B CA 1
ATOM 3424 C C . VAL B 1 187 ? -12.805 8.664 1.608 1 92.12 187 VAL B C 1
ATOM 3426 O O . VAL B 1 187 ? -12.531 7.465 1.562 1 92.12 187 VAL B O 1
ATOM 3429 N N . GLN B 1 188 ? -13.18 9.328 0.568 1 92.44 188 GLN B N 1
ATOM 3430 C CA . GLN B 1 188 ? -13.211 8.727 -0.76 1 92.44 188 GLN B CA 1
ATOM 3431 C C . GLN B 1 188 ? -11.836 8.797 -1.427 1 92.44 188 GLN B C 1
ATOM 3433 O O . GLN B 1 188 ? -11.266 9.883 -1.562 1 92.44 188 GLN B O 1
ATOM 3438 N N . HIS B 1 189 ? -11.312 7.695 -1.76 1 94.44 189 HIS B N 1
ATOM 3439 C CA . HIS B 1 189 ? -10.125 7.578 -2.598 1 94.44 189 HIS B CA 1
ATOM 3440 C C . HIS B 1 189 ? -10.5 7.43 -4.066 1 94.44 189 HIS B C 1
ATOM 3442 O O . HIS B 1 189 ? -10.977 6.375 -4.488 1 94.44 189 HIS B O 1
ATOM 3448 N N . LYS B 1 190 ? -10.289 8.375 -4.867 1 89.69 190 LYS B N 1
ATOM 3449 C CA . LYS B 1 190 ? -10.875 8.438 -6.203 1 89.69 190 LYS B CA 1
ATOM 3450 C C . LYS B 1 190 ? -9.984 7.738 -7.23 1 89.69 190 LYS B C 1
ATOM 3452 O O . LYS B 1 190 ? -10.43 7.43 -8.336 1 89.69 190 LYS B O 1
ATOM 3457 N N . GLN B 1 191 ? -8.773 7.504 -6.859 1 89.75 191 GLN B N 1
ATOM 3458 C CA . GLN B 1 191 ? -7.84 7.016 -7.867 1 89.75 191 GLN B CA 1
ATOM 3459 C C . GLN B 1 191 ? -7.473 5.555 -7.609 1 89.75 191 GLN B C 1
ATOM 3461 O O . GLN B 1 191 ? -6.383 5.109 -7.98 1 89.75 191 GLN B O 1
ATOM 3466 N N . CYS B 1 192 ? -8.336 4.848 -6.855 1 94.88 192 CYS B N 1
ATOM 3467 C CA . CYS B 1 192 ? -8.094 3.424 -6.652 1 94.88 192 CYS B CA 1
ATOM 3468 C C . CYS B 1 192 ? -8.258 2.648 -7.949 1 94.88 192 CYS B C 1
ATOM 3470 O O . CYS B 1 192 ? -9.047 3.037 -8.812 1 94.88 192 CYS B O 1
ATOM 3472 N N . ARG B 1 193 ? -7.477 1.661 -8.133 1 95.19 193 ARG B N 1
ATOM 3473 C CA . ARG B 1 193 ? -7.617 0.767 -9.273 1 95.19 193 ARG B CA 1
ATOM 3474 C C . ARG B 1 193 ? -8.5 -0.428 -8.93 1 95.19 193 ARG B C 1
ATOM 3476 O O . ARG B 1 193 ? -8.469 -0.926 -7.805 1 95.19 193 ARG B O 1
ATOM 3483 N N . ASP B 1 194 ? -9.266 -0.871 -9.906 1 94.19 194 ASP B N 1
ATOM 3484 C CA . ASP B 1 194 ? -10.141 -2.021 -9.703 1 94.19 194 ASP B CA 1
ATOM 3485 C C . ASP B 1 194 ? -9.344 -3.324 -9.719 1 94.19 194 ASP B C 1
ATOM 3487 O O . ASP B 1 194 ? -8.812 -3.723 -10.758 1 94.19 194 ASP B O 1
ATOM 3491 N N . PRO B 1 195 ? -9.328 -4.066 -8.586 1 95.12 195 PRO B N 1
ATOM 3492 C CA . PRO B 1 195 ? -8.516 -5.281 -8.539 1 95.12 195 PRO B CA 1
ATOM 3493 C C . PRO B 1 195 ? -9.25 -6.504 -9.094 1 95.12 195 PRO B C 1
ATOM 3495 O O . PRO B 1 195 ? -8.719 -7.617 -9.055 1 95.12 195 PRO B O 1
ATOM 3498 N N . ALA B 1 196 ? -10.398 -6.406 -9.641 1 93.31 196 ALA B N 1
ATOM 3499 C CA . ALA B 1 196 ? -11.242 -7.52 -10.062 1 93.31 196 ALA B CA 1
ATOM 3500 C C . ALA B 1 196 ? -10.492 -8.445 -11.016 1 93.31 196 ALA B C 1
ATOM 3502 O O . ALA B 1 196 ? -10.602 -9.672 -10.906 1 93.31 196 ALA B O 1
ATOM 3503 N N . LEU B 1 197 ? -9.781 -7.906 -11.992 1 93.12 197 LEU B N 1
ATOM 3504 C CA . LEU B 1 197 ? -9.031 -8.711 -12.953 1 93.12 197 LEU B CA 1
ATOM 3505 C C . LEU B 1 197 ? -7.992 -9.57 -12.25 1 93.12 197 LEU B C 1
ATOM 3507 O O . LEU B 1 197 ? -7.746 -10.711 -12.648 1 93.12 197 LEU B O 1
ATOM 3511 N N . LEU B 1 198 ? -7.305 -9.023 -11.211 1 95.75 198 LEU B N 1
ATOM 3512 C CA . LEU B 1 198 ? -6.277 -9.758 -10.484 1 95.75 198 LEU B CA 1
ATOM 3513 C C . LEU B 1 198 ? -6.867 -10.984 -9.797 1 95.75 198 LEU B C 1
ATOM 3515 O O . LEU B 1 198 ? -6.305 -12.078 -9.883 1 95.75 198 LEU B O 1
ATOM 3519 N N . TYR B 1 199 ? -8.023 -10.789 -9.156 1 94.69 199 TYR B N 1
ATOM 3520 C CA . TYR B 1 199 ? -8.719 -11.898 -8.516 1 94.69 199 TYR B CA 1
ATOM 3521 C C . TYR B 1 199 ? -9.148 -12.938 -9.547 1 94.69 199 TYR B C 1
ATOM 3523 O O . TYR B 1 199 ? -9 -14.141 -9.328 1 94.69 199 TYR B O 1
ATOM 3531 N N . ALA B 1 200 ? -9.656 -12.484 -10.648 1 92 200 ALA B N 1
ATOM 3532 C CA . ALA B 1 200 ? -10.141 -13.383 -11.695 1 92 200 ALA B CA 1
ATOM 3533 C C . ALA B 1 200 ? -9.008 -14.242 -12.258 1 92 200 ALA B C 1
ATOM 3535 O O . ALA B 1 200 ? -9.148 -15.453 -12.391 1 92 200 ALA B O 1
ATOM 3536 N N . VAL B 1 201 ? -7.906 -13.617 -12.602 1 91.56 201 VAL B N 1
ATOM 3537 C CA . VAL B 1 201 ? -6.773 -14.32 -13.195 1 91.56 201 VAL B CA 1
ATOM 3538 C C . VAL B 1 201 ? -6.207 -15.32 -12.188 1 91.56 201 VAL B C 1
ATOM 3540 O O . VAL B 1 201 ? -5.961 -16.484 -12.531 1 91.56 201 VAL B O 1
ATOM 3543 N N . ALA B 1 202 ? -5.984 -14.883 -10.898 1 94.44 202 ALA B N 1
ATOM 3544 C CA . ALA B 1 202 ? -5.465 -15.773 -9.867 1 94.44 202 ALA B CA 1
ATOM 3545 C C . ALA B 1 202 ? -6.387 -16.969 -9.664 1 94.44 202 ALA B C 1
ATOM 3547 O O . ALA B 1 202 ? -5.938 -18.125 -9.695 1 94.44 202 ALA B O 1
ATOM 3548 N N . SER B 1 203 ? -7.676 -16.719 -9.531 1 92.44 203 SER B N 1
ATOM 3549 C CA . SER B 1 203 ? -8.641 -17.781 -9.266 1 92.44 203 SER B CA 1
ATOM 3550 C C . SER B 1 203 ? -8.719 -18.766 -10.438 1 92.44 203 SER B C 1
ATOM 3552 O O . SER B 1 203 ? -8.727 -19.969 -10.234 1 92.44 203 SER B O 1
ATOM 3554 N N . LYS B 1 204 ? -8.758 -18.266 -11.641 1 91.25 204 LYS B N 1
ATOM 3555 C CA . LYS B 1 204 ? -8.875 -19.109 -12.828 1 91.25 204 LYS B CA 1
ATOM 3556 C C . LYS B 1 204 ? -7.645 -20 -13 1 91.25 204 LYS B C 1
ATOM 3558 O O . LYS B 1 204 ? -7.766 -21.188 -13.289 1 91.25 204 LYS B O 1
ATOM 3563 N N . THR B 1 205 ? -6.484 -19.422 -12.844 1 92 205 THR B N 1
ATOM 3564 C CA . THR B 1 205 ? -5.273 -20.188 -13.078 1 92 205 THR B CA 1
ATOM 3565 C C . THR B 1 205 ? -5.027 -21.172 -11.93 1 92 205 THR B C 1
ATOM 3567 O O . THR B 1 205 ? -4.375 -22.203 -12.109 1 92 205 THR B O 1
ATOM 3570 N N . GLU B 1 206 ? -5.496 -20.797 -10.711 1 91.44 206 GLU B N 1
ATOM 3571 C CA . GLU B 1 206 ? -5.43 -21.719 -9.578 1 91.44 206 GLU B CA 1
ATOM 3572 C C . GLU B 1 206 ? -6.27 -22.969 -9.844 1 91.44 206 GLU B C 1
ATOM 3574 O O . GLU B 1 206 ? -5.93 -24.062 -9.375 1 91.44 206 GLU B O 1
ATOM 3579 N N . GLN B 1 207 ? -7.328 -22.844 -10.555 1 91.75 207 GLN B N 1
ATOM 3580 C CA . GLN B 1 207 ? -8.188 -23.969 -10.922 1 91.75 207 GLN B CA 1
ATOM 3581 C C . GLN B 1 207 ? -7.609 -24.734 -12.102 1 91.75 207 GLN B C 1
ATOM 3583 O O . GLN B 1 207 ? -7.637 -25.969 -12.125 1 91.75 207 GLN B O 1
ATOM 3588 N N . SER B 1 208 ? -7.117 -24 -13.078 1 92.06 208 SER B N 1
ATOM 3589 C CA . SER B 1 208 ? -6.484 -24.562 -14.266 1 92.06 208 SER B CA 1
ATOM 3590 C C . SER B 1 208 ? -5.254 -23.75 -14.664 1 92.06 208 SER B C 1
ATOM 3592 O O . SER B 1 208 ? -5.375 -22.656 -15.234 1 92.06 208 SER B O 1
ATOM 3594 N N . PRO B 1 209 ? -4.102 -24.312 -14.383 1 93.19 209 PRO B N 1
ATOM 3595 C CA . PRO B 1 209 ? -2.867 -23.578 -14.648 1 93.19 209 PRO B CA 1
ATOM 3596 C C . PRO B 1 209 ? -2.783 -23.062 -16.078 1 93.19 209 PRO B C 1
ATOM 3598 O O . PRO B 1 209 ? -3.254 -23.734 -17 1 93.19 209 PRO B O 1
ATOM 3601 N N . LEU B 1 210 ? -2.246 -21.891 -16.156 1 89.62 210 LEU B N 1
ATOM 3602 C CA . LEU B 1 210 ? -2.064 -21.219 -17.438 1 89.62 210 LEU B CA 1
ATOM 3603 C C . LEU B 1 210 ? -1.195 -22.062 -18.375 1 89.62 210 LEU B C 1
ATOM 3605 O O . LEU B 1 210 ? -0.119 -22.516 -17.969 1 89.62 210 LEU B O 1
ATOM 3609 N N . THR B 1 211 ? -1.682 -22.312 -19.516 1 86.62 211 THR B N 1
ATOM 3610 C CA . THR B 1 211 ? -0.93 -22.984 -20.578 1 86.62 211 THR B CA 1
ATOM 3611 C C . THR B 1 211 ? -0.684 -22.031 -21.75 1 86.62 211 THR B C 1
ATOM 3613 O O . THR B 1 211 ? -1.25 -20.938 -21.797 1 86.62 211 THR B O 1
ATOM 3616 N N . ARG B 1 212 ? 0.224 -22.453 -22.625 1 80 212 ARG B N 1
ATOM 3617 C CA . ARG B 1 212 ? 0.576 -21.609 -23.766 1 80 212 ARG B CA 1
ATOM 3618 C C . ARG B 1 212 ? -0.645 -21.328 -24.625 1 80 212 ARG B C 1
ATOM 3620 O O . ARG B 1 212 ? -0.708 -20.297 -25.312 1 80 212 ARG B O 1
ATOM 3627 N N . ASP B 1 213 ? -1.648 -22.172 -24.578 1 78.94 213 ASP B N 1
ATOM 3628 C CA . ASP B 1 213 ? -2.832 -22.047 -25.438 1 78.94 213 ASP B CA 1
ATOM 3629 C C . ASP B 1 213 ? -3.996 -21.438 -24.656 1 78.94 213 ASP B C 1
ATOM 3631 O O . ASP B 1 213 ? -5.141 -21.484 -25.109 1 78.94 213 ASP B O 1
ATOM 3635 N N . TRP B 1 214 ? -3.709 -20.891 -23.516 1 80.5 214 TRP B N 1
ATOM 3636 C CA . TRP B 1 214 ? -4.758 -20.297 -22.688 1 80.5 214 TRP B CA 1
ATOM 3637 C C . TRP B 1 214 ? -5.527 -19.234 -23.469 1 80.5 214 TRP B C 1
ATOM 3639 O O . TRP B 1 214 ? -4.926 -18.344 -24.094 1 80.5 214 TRP B O 1
ATOM 3649 N N . PRO B 1 215 ? -6.824 -19.375 -23.453 1 74.5 215 PRO B N 1
ATOM 3650 C CA . PRO B 1 215 ? -7.633 -18.391 -24.156 1 74.5 215 PRO B CA 1
ATOM 3651 C C . PRO B 1 215 ? -7.48 -16.984 -23.594 1 74.5 215 PRO B C 1
ATOM 3653 O O . PRO B 1 215 ? -7.516 -16.812 -22.359 1 74.5 215 PRO B O 1
ATOM 3656 N N . GLY B 1 216 ? -7.27 -15.938 -24.453 1 69.44 216 GLY B N 1
ATOM 3657 C CA . GLY B 1 216 ? -7.234 -14.555 -24.016 1 69.44 216 GLY B CA 1
ATOM 3658 C C . GLY B 1 216 ? -5.836 -14.062 -23.703 1 69.44 216 GLY B C 1
ATOM 3659 O O . GLY B 1 216 ? -5.645 -12.891 -23.375 1 69.44 216 GLY B O 1
ATOM 3660 N N . LEU B 1 217 ? -4.953 -15.141 -23.562 1 75.62 217 LEU B N 1
ATOM 3661 C CA . LEU B 1 217 ? -3.572 -14.695 -23.406 1 75.62 217 LEU B CA 1
ATOM 3662 C C . LEU B 1 217 ? -3.146 -13.812 -24.578 1 75.62 217 LEU B C 1
ATOM 3664 O O . LEU B 1 217 ? -3.314 -14.195 -25.734 1 75.62 217 LEU B O 1
ATOM 3668 N N . GLN B 1 218 ? -3.066 -12.602 -24.219 1 66.12 218 GLN B N 1
ATOM 3669 C CA . GLN B 1 218 ? -2.625 -11.711 -25.281 1 66.12 218 GLN B CA 1
ATOM 3670 C C . GLN B 1 218 ? -1.212 -12.055 -25.734 1 66.12 218 GLN B C 1
ATOM 3672 O O . GLN B 1 218 ? -0.569 -12.938 -25.172 1 66.12 218 GLN B O 1
ATOM 3677 N N . GLY B 1 219 ? -0.733 -11.711 -26.953 1 56.41 219 GLY B N 1
ATOM 3678 C CA . GLY B 1 219 ? 0.59 -11.953 -27.516 1 56.41 219 GLY B CA 1
ATOM 3679 C C . GLY B 1 219 ? 1.676 -12.016 -26.453 1 56.41 219 GLY B C 1
ATOM 3680 O O . GLY B 1 219 ? 2.861 -12.102 -26.781 1 56.41 219 GLY B O 1
ATOM 3681 N N . ALA B 1 220 ? 1.256 -11.859 -25.25 1 54.38 220 ALA B N 1
ATOM 3682 C CA . ALA B 1 220 ? 2.254 -11.844 -24.188 1 54.38 220 ALA B CA 1
ATOM 3683 C C . ALA B 1 220 ? 2.68 -13.258 -23.812 1 54.38 220 ALA B C 1
ATOM 3685 O O . ALA B 1 220 ? 3.348 -13.461 -22.797 1 54.38 220 ALA B O 1
ATOM 3686 N N . LYS B 1 221 ? 2.152 -14.227 -24.609 1 54.25 221 LYS B N 1
ATOM 3687 C CA . LYS B 1 221 ? 2.486 -15.641 -24.469 1 54.25 221 LYS B CA 1
ATOM 3688 C C . LYS B 1 221 ? 3.975 -15.828 -24.188 1 54.25 221 LYS B C 1
ATOM 3690 O O . LYS B 1 221 ? 4.359 -16.594 -23.312 1 54.25 221 LYS B O 1
ATOM 3695 N N . GLU B 1 222 ? 4.598 -15.219 -25.156 1 58.03 222 GLU B N 1
ATOM 3696 C CA . GLU B 1 222 ? 6.035 -15.461 -25.125 1 58.03 222 GLU B CA 1
ATOM 3697 C C . GLU B 1 222 ? 6.652 -14.922 -23.844 1 58.03 222 GLU B C 1
ATOM 3699 O O . GLU B 1 222 ? 7.707 -15.383 -23.406 1 58.03 222 GLU B O 1
ATOM 3704 N N . LEU B 1 223 ? 5.855 -14.18 -23.156 1 57.84 223 LEU B N 1
ATOM 3705 C CA . LEU B 1 223 ? 6.438 -13.406 -22.062 1 57.84 223 LEU B CA 1
ATOM 3706 C C . LEU B 1 223 ? 6.664 -14.289 -20.828 1 57.84 223 LEU B C 1
ATOM 3708 O O . LEU B 1 223 ? 7.723 -14.227 -20.203 1 57.84 223 LEU B O 1
ATOM 3712 N N . ILE B 1 224 ? 5.648 -15.141 -20.531 1 65.25 224 ILE B N 1
ATOM 3713 C CA . ILE B 1 224 ? 5.754 -15.953 -19.312 1 65.25 224 ILE B CA 1
ATOM 3714 C C . ILE B 1 224 ? 6.715 -17.109 -19.562 1 65.25 224 ILE B C 1
ATOM 3716 O O . ILE B 1 224 ? 7.449 -17.516 -18.656 1 65.25 224 ILE B O 1
ATOM 3720 N N . TRP B 1 225 ? 6.867 -17.516 -20.781 1 67.81 225 TRP B N 1
ATOM 3721 C CA . TRP B 1 225 ? 7.676 -18.688 -21.078 1 67.81 225 TRP B CA 1
ATOM 3722 C C . TRP B 1 225 ? 9.016 -18.297 -21.688 1 67.81 225 TRP B C 1
ATOM 3724 O O . TRP B 1 225 ? 9.93 -19.109 -21.781 1 67.81 225 TRP B O 1
ATOM 3734 N N . ASP B 1 226 ? 9.031 -17.016 -22.125 1 64.19 226 ASP B N 1
ATOM 3735 C CA . ASP B 1 226 ? 10.312 -16.547 -22.656 1 64.19 226 ASP B CA 1
ATOM 3736 C C . ASP B 1 226 ? 10.953 -15.523 -21.719 1 64.19 226 ASP B C 1
ATOM 3738 O O . ASP B 1 226 ? 10.438 -14.414 -21.547 1 64.19 226 ASP B O 1
ATOM 3742 N N . SER B 1 227 ? 11.938 -15.992 -20.922 1 56.81 227 SER B N 1
ATOM 3743 C CA . SER B 1 227 ? 12.617 -15.234 -19.875 1 56.81 227 SER B CA 1
ATOM 3744 C C . SER B 1 227 ? 13.164 -13.922 -20.406 1 56.81 227 SER B C 1
ATOM 3746 O O . SER B 1 227 ? 13.453 -13 -19.641 1 56.81 227 SER B O 1
ATOM 3748 N N . SER B 1 228 ? 13.477 -13.844 -21.734 1 56.75 228 SER B N 1
ATOM 3749 C CA . SER B 1 228 ? 14.094 -12.641 -22.281 1 56.75 228 SER B CA 1
ATOM 3750 C C . SER B 1 228 ? 13.148 -11.445 -22.219 1 56.75 228 SER B C 1
ATOM 3752 O O . SER B 1 228 ? 13.586 -10.297 -22.25 1 56.75 228 SER B O 1
ATOM 3754 N N . VAL B 1 229 ? 11.914 -11.734 -22.109 1 53.5 229 VAL B N 1
ATOM 3755 C CA . VAL B 1 229 ? 10.93 -10.656 -22.188 1 53.5 229 VAL B CA 1
ATOM 3756 C C . VAL B 1 229 ? 10.688 -10.086 -20.797 1 53.5 229 VAL B C 1
ATOM 3758 O O . VAL B 1 229 ? 10.039 -9.047 -20.641 1 53.5 229 VAL B O 1
ATOM 3761 N N . TRP B 1 230 ? 11.211 -10.672 -19.797 1 59.53 230 TRP B N 1
ATOM 3762 C CA . TRP B 1 230 ? 10.906 -10.211 -18.438 1 59.53 230 TRP B CA 1
ATOM 3763 C C . TRP B 1 230 ? 11.758 -9 -18.078 1 59.53 230 TRP B C 1
ATOM 3765 O O . TRP B 1 230 ? 11.75 -8.547 -16.922 1 59.53 230 TRP B O 1
ATOM 3775 N N . GLU B 1 231 ? 12.484 -8.43 -19.047 1 59.62 231 GLU B N 1
ATOM 3776 C CA . GLU B 1 231 ? 13.391 -7.336 -18.703 1 59.62 231 GLU B CA 1
ATOM 3777 C C . GLU B 1 231 ? 12.617 -6.109 -18.219 1 59.62 231 GLU B C 1
ATOM 3779 O O . GLU B 1 231 ? 13.094 -5.363 -17.375 1 59.62 231 GLU B O 1
ATOM 3784 N N . ASN B 1 232 ? 11.352 -5.902 -18.797 1 70.69 232 ASN B N 1
ATOM 3785 C CA . ASN B 1 232 ? 10.594 -4.742 -18.344 1 70.69 232 ASN B CA 1
ATOM 3786 C C . ASN B 1 232 ? 9.352 -5.152 -17.562 1 70.69 232 ASN B C 1
ATOM 3788 O O . ASN B 1 232 ? 8.766 -6.203 -17.828 1 70.69 232 ASN B O 1
ATOM 3792 N N . GLY B 1 233 ? 9.43 -4.965 -16.188 1 80 233 GLY B N 1
ATOM 3793 C CA . GLY B 1 233 ? 8.273 -5.281 -15.367 1 80 233 GLY B CA 1
ATOM 3794 C C . GLY B 1 233 ? 7.012 -5.516 -16.172 1 80 233 GLY B C 1
ATOM 3795 O O . GLY B 1 233 ? 6.809 -4.898 -17.219 1 80 233 GLY B O 1
ATOM 3796 N N . LYS B 1 234 ? 6.254 -6.555 -15.906 1 85.31 234 LYS B N 1
ATOM 3797 C CA . LYS B 1 234 ? 4.988 -6.875 -16.562 1 85.31 234 LYS B CA 1
ATOM 3798 C C . LYS B 1 234 ? 3.832 -6.832 -15.562 1 85.31 234 LYS B C 1
ATOM 3800 O O . LYS B 1 234 ? 4.008 -7.156 -14.383 1 85.31 234 LYS B O 1
ATOM 3805 N N . CYS B 1 235 ? 2.721 -6.438 -16.156 1 90.31 235 CYS B N 1
ATOM 3806 C CA . CYS B 1 235 ? 1.527 -6.352 -15.32 1 90.31 235 CYS B CA 1
ATOM 3807 C C . CYS B 1 235 ? 0.448 -7.309 -15.812 1 90.31 235 CYS B C 1
ATOM 3809 O O . CYS B 1 235 ? 0.417 -7.664 -16.984 1 90.31 235 CYS B O 1
ATOM 3811 N N . VAL B 1 236 ? -0.342 -7.746 -14.883 1 90.69 236 VAL B N 1
ATOM 3812 C CA . VAL B 1 236 ? -1.461 -8.625 -15.203 1 90.69 236 VAL B CA 1
ATOM 3813 C C . VAL B 1 236 ? -2.283 -8.016 -16.344 1 90.69 236 VAL B C 1
ATOM 3815 O O . VAL B 1 236 ? -2.65 -8.711 -17.281 1 90.69 236 VAL B O 1
ATOM 3818 N N . GLY B 1 237 ? -2.553 -6.688 -16.297 1 85 237 GLY B N 1
ATOM 3819 C CA . GLY B 1 237 ? -3.322 -6.008 -17.328 1 85 237 GLY B CA 1
ATOM 3820 C C . GLY B 1 237 ? -2.666 -6.055 -18.688 1 85 237 GLY B C 1
ATOM 3821 O O . GLY B 1 237 ? -3.348 -5.996 -19.719 1 85 237 GLY B O 1
ATOM 3822 N N . ASP B 1 238 ? -1.328 -6.207 -18.75 1 80.5 238 ASP B N 1
ATOM 3823 C CA . ASP B 1 238 ? -0.59 -6.305 -20 1 80.5 238 ASP B CA 1
ATOM 3824 C C . ASP B 1 238 ? -0.785 -7.672 -20.656 1 80.5 238 ASP B C 1
ATOM 3826 O O . ASP B 1 238 ? -0.669 -7.809 -21.875 1 80.5 238 ASP B O 1
ATOM 3830 N N . ILE B 1 239 ? -1.034 -8.617 -19.859 1 80.81 239 ILE B N 1
ATOM 3831 C CA . ILE B 1 239 ? -1.012 -9.992 -20.328 1 80.81 239 ILE B CA 1
ATOM 3832 C C . ILE B 1 239 ? -2.441 -10.484 -20.547 1 80.81 239 ILE B C 1
ATOM 3834 O O . ILE B 1 239 ? -2.715 -11.211 -21.5 1 80.81 239 ILE B O 1
ATOM 3838 N N . PHE B 1 240 ? -3.215 -10.164 -19.625 1 83.75 240 PHE B N 1
ATOM 3839 C CA . PHE B 1 240 ? -4.574 -10.695 -19.625 1 83.75 240 PHE B CA 1
ATOM 3840 C C . PHE B 1 240 ? -5.582 -9.594 -19.938 1 83.75 240 PHE B C 1
ATOM 3842 O O . PHE B 1 240 ? -5.523 -8.508 -19.359 1 83.75 240 PHE B O 1
#

Radius of gyration: 37.93 Å; Cα contacts (8 Å, |Δi|>4): 648; chains: 2; bounding box: 137×161×69 Å

Solvent-accessible surface area (backbone atoms only — not comparable to full-atom values): 27129 Å² total; per-residue (Å²): 130,80,80,70,71,74,75,68,71,75,64,67,74,60,57,62,60,53,54,56,49,48,64,54,43,51,55,48,50,50,53,49,50,50,48,49,50,48,50,49,63,72,42,59,67,74,61,71,75,64,69,66,84,67,75,71,43,57,77,64,53,71,38,69,43,64,41,60,88,43,70,53,57,43,50,79,56,72,70,24,52,51,44,50,44,65,74,70,35,35,97,82,60,31,27,41,25,35,46,76,53,98,87,43,72,44,64,26,37,26,46,32,34,52,46,50,49,33,52,49,51,53,52,59,72,66,48,83,50,87,84,58,68,62,75,71,73,54,82,61,54,69,66,57,58,25,49,31,45,29,52,43,51,51,52,44,48,30,46,34,45,42,33,51,24,67,55,41,79,35,64,47,97,85,69,41,77,76,47,68,44,67,78,48,62,74,38,36,35,65,78,15,27,50,45,63,65,59,51,50,50,15,48,49,16,64,75,48,51,37,44,93,79,41,85,70,59,33,92,43,53,56,38,81,77,31,72,83,55,57,79,56,46,45,37,49,35,56,33,79,130,81,80,70,72,74,76,67,71,74,62,66,72,60,57,62,61,52,54,55,49,49,65,53,44,50,56,48,50,49,53,49,50,49,49,50,50,50,48,50,64,71,41,61,67,76,64,74,75,66,68,68,85,70,76,69,43,57,78,64,53,72,37,68,42,66,40,60,89,42,69,54,58,42,49,78,55,71,69,24,52,51,45,50,44,64,75,70,34,35,96,82,60,30,29,41,26,35,45,76,52,98,87,42,71,44,63,24,35,24,45,33,32,51,46,50,50,34,52,50,51,53,52,60,72,67,48,82,51,87,85,59,69,62,77,72,73,54,81,61,56,68,66,58,59,26,50,32,45,28,51,44,52,51,50,45,48,30,48,35,44,44,33,50,25,68,52,40,78,33,63,47,98,85,69,41,76,75,48,69,45,66,80,50,64,76,39,36,36,64,79,16,27,50,45,64,64,59,50,50,51,14,45,52,15,64,76,49,51,38,47,91,80,42,84,70,59,34,92,42,52,55,38,83,76,31,73,81,55,56,78,56,45,45,36,50,36,57,34,80

Sequence (480 aa):
MDLLRRNTSRKQHGATREVRIRRFLVPSILVILLLIIFVLLLNPRPQPFSLRSSSAHGPLPSLPRFFQNYPTLESYGPIADSHWETLLLSPNGGFIKVQRNETFVESWGISMFHALHCLRMLRDALAPTPSEHSEHSHHFRPTHLTHCFTYLAQSLLCAADDTIEAPVPEYNLHDEITGFRVDGIGVQHKQCRDPALLYAVASKTEQSPLTRDWPGLQGAKELIWDSSVWENGKCVGDIFMDLLRRNTSRKQHGATREVRIRRFLVPSILVILLLIIFVLLLNPRPQPFSLRSSSAHGPLPSLPRFFQNYPTLESYGPIADSHWETLLLSPNGGFIKVQRNETFVESWGISMFHALHCLRMLRDALAPTPSEHSEHSHHFRPTHLTHCFTYLAQSLLCAADDTIEAPVPEYNLHDEITGFRVDGIGVQHKQCRDPALLYAVASKTEQSPLTRDWPGLQGAKELIWDSSVWENGKCVGDIF